Protein AF-A0AAV2TK49-F1 (afdb_monomer_lite)

Foldseek 3Di:
DDDDPDDPPPPPPPPPPPPPPDDDQFAEEEEEEALAPQCWFQDPPPRAIDHLVCVLCVVVCVVGNYHYDYHHDHCQQVCPVCLVQDFSNLSSQLVLAVVQVVCVVPDPHFYWYKHWPDPSSQVVNVVRDPARWDWADFLDWWDKFKKAWDAPVPDLDPVDDLVCCLACVLVPLDDPVVVVVLVVVLLVLLVVLLVQQVCVVVPPDDDPPPPPDPDPPQGCDSVNSSVCLVCLLVVHHDPDDRDGPVNVVSSVVSNVVSVVVVVSSVVSSVCSQPVDPCVSQPAAEDEQQAEAEEESNDPQQVLCVVVDPRYHYHHDHFDADSGNQGPLVSDDNVHMYMDILLNLQRSQVVQVVVPVPNGGIHMGTHAYADEPDPDQSDGDMMTMIMITPDPVVSVVSNVSSVVCVVVVVSVVSCCVRRPPPDDRDRNYDYPPPPVPPPPRDPSNVNNVVVVVVVVVVVVVVVVVVVVVVVVVVVVVVVVVVVVPPDDDDDD

Radius of gyration: 36.44 Å; chains: 1; bounding box: 81×76×121 Å

Organism: Calicophoron daubneyi (NCBI:txid300641)

InterPro domains:
  IPR001320 Ionotropic glutamate receptor, C-terminal [PF00060] (176-266)

Secondary structure (DSSP, 8-state):
------SSSSSS--------S-SPPPPEEEEEEES-TTT-EE-TTT--EESHHHHHHHHHHHTTT-EEEEEEETTTT--GGGTTTS-HHHHHHHHHHHHHHHHTTT--SEEEEEEE--HHHHHHHHHH-SS--EEPPP-EEE-EEEEEEE-TTTS----S-HHHHHHHGGGTTS-HHHHHHHHHHHHHHHHHHHHHHHHGGG-TTS-TTS-SSS-TT----HHHHHHHHHHHHTTPPPS----SHHHHHHHHHHHHHHHHHHHHHHHHHHHHHHS-HHHHSPPEEEPTT-EEEEETTSTHHHHHHHH-SSPEEEEE---B-TTS-B-GGGS-TTS-EEEEHHHHHHHHHHHHHGGGSTTPPEEEEEEEEE-S-SS---PPPEEEEEEES-HHHHHHHHHHHHHHHHTSHHHHHHHHHS-TT-----SEEES----------THHHHHHHHHHHHHHHHHHHHHHHHHHHHHHHHHHHHHHHHTT-------

Sequence (491 aa):
MQLGFLCFGCLLLLSARAPDASGSPGPQWTIHTPRVAPYAIKDPVSGQTYGIIQDLFHDWLETRNGKLSVSTVPDWFEHPELRDEGSDFDNGAVKCYEKISEDQLDSPTSQACLFQGTSAAFTLLDKTTNHSPIITVPWITLKPVILSACSPGSCPRQIFSPSIRKGMYFLLPFHSSTWSFILLYALVTGSLIFLFERTHRFRCGTSYEYRTGERAGDHFSLGDSYIWTFMGLLLHSYRKLPRSWASLTLSLFWNAFCLVCVTAYAIGTYAVLFHNEDELNQPLILSPNSTIACDSGTPWCTAMENQSNTLTLIKTTPIRDEHGYIVVHSLNSSIPFLTDHVTASQIETHSEQADINLTSIQWKMAAIRCPGTTNPIQLPTASVHLSTGSGRMAFWMNMHLQHLTETGKMSGIINRWIPSDLQPYSICQSTNSEDRVIPLSYDYICGPLLFMLIGGFVALIAHFAELFYNFCGKKKSFLITDDLGVTTEES

pLDDT: mean 76.21, std 17.28, range [28.09, 95.94]

Structure (mmCIF, N/CA/C/O backbone):
data_AF-A0AAV2TK49-F1
#
_entry.id   AF-A0AAV2TK49-F1
#
loop_
_atom_site.group_PDB
_atom_site.id
_atom_site.type_symbol
_atom_site.label_atom_id
_atom_site.label_alt_id
_atom_site.label_comp_id
_atom_site.label_asym_id
_atom_site.label_entity_id
_atom_site.label_seq_id
_atom_site.pdbx_PDB_ins_code
_atom_site.Cartn_x
_atom_site.Cartn_y
_atom_site.Cartn_z
_atom_site.occupancy
_atom_site.B_iso_or_equiv
_atom_site.auth_seq_id
_atom_site.auth_comp_id
_atom_site.auth_asym_id
_atom_site.auth_atom_id
_atom_site.pdbx_PDB_model_num
ATOM 1 N N . MET A 1 1 ? -9.304 -54.185 27.670 1.00 39.75 1 MET A N 1
ATOM 2 C CA . MET A 1 1 ? -8.468 -53.088 27.137 1.00 39.75 1 MET A CA 1
ATOM 3 C C . MET A 1 1 ? -8.866 -52.882 25.677 1.00 39.75 1 MET A C 1
ATOM 5 O O . MET A 1 1 ? -8.346 -53.596 24.842 1.00 39.75 1 MET A O 1
ATOM 9 N N . GLN A 1 2 ? -9.875 -52.125 25.236 1.00 30.39 2 GLN A N 1
ATOM 10 C CA . GLN A 1 2 ? -10.649 -50.973 25.730 1.00 30.39 2 GLN A CA 1
ATOM 11 C C . GLN A 1 2 ? -9.845 -49.721 26.113 1.00 30.39 2 GLN A C 1
ATOM 13 O O . GLN A 1 2 ? -8.927 -49.826 26.920 1.00 30.39 2 GLN A O 1
ATOM 18 N N . LEU A 1 3 ? -10.322 -48.588 25.562 1.00 29.41 3 LEU A N 1
ATOM 19 C CA . LEU A 1 3 ? -9.831 -47.195 25.505 1.00 29.41 3 LEU A CA 1
ATOM 20 C C . LEU A 1 3 ? -8.819 -46.901 24.378 1.00 29.41 3 LEU A C 1
ATOM 22 O O . LEU A 1 3 ? -7.735 -47.456 24.365 1.00 29.41 3 LEU A O 1
ATOM 26 N N . GLY A 1 4 ? -9.088 -46.036 23.395 1.00 29.05 4 GLY A N 1
ATOM 27 C CA . GLY A 1 4 ? -10.239 -45.161 23.169 1.00 29.05 4 GLY A CA 1
ATOM 28 C C . GLY A 1 4 ? -10.082 -44.410 21.841 1.00 29.05 4 GLY A C 1
ATOM 29 O O . GLY A 1 4 ? -9.429 -43.378 21.778 1.00 29.05 4 GLY A O 1
ATOM 30 N N . PHE A 1 5 ? -10.698 -44.943 20.785 1.00 32.78 5 PHE A N 1
ATOM 31 C CA . PHE A 1 5 ? -10.950 -44.275 19.503 1.00 32.78 5 PHE A CA 1
ATOM 32 C C . PHE A 1 5 ? -12.400 -43.768 19.515 1.00 32.78 5 PHE A C 1
ATOM 34 O O . PHE A 1 5 ? -13.275 -44.336 18.875 1.00 32.78 5 PHE A O 1
ATOM 41 N N . LEU A 1 6 ? -12.696 -42.751 20.324 1.00 32.38 6 LEU A N 1
ATOM 42 C CA . LEU A 1 6 ? -14.026 -42.134 20.394 1.00 32.38 6 LEU A CA 1
ATOM 43 C C . LEU A 1 6 ? -13.870 -40.655 20.763 1.00 32.38 6 LEU A C 1
ATOM 45 O O . LEU A 1 6 ? -13.881 -40.332 21.942 1.00 32.38 6 LEU A O 1
ATOM 49 N N . CYS A 1 7 ? -13.682 -39.782 19.764 1.00 32.28 7 CYS A N 1
ATOM 50 C CA . CYS A 1 7 ? -14.189 -38.392 19.783 1.00 32.28 7 CYS A CA 1
ATOM 51 C C . CYS A 1 7 ? -13.946 -37.602 18.475 1.00 32.28 7 CYS A C 1
ATOM 53 O O . CYS A 1 7 ? -13.733 -36.399 18.510 1.00 32.28 7 CYS A O 1
ATOM 55 N N . PHE A 1 8 ? -13.995 -38.244 17.302 1.00 33.16 8 PHE A N 1
ATOM 56 C CA . PHE A 1 8 ? -14.009 -37.521 16.011 1.00 33.16 8 PHE A CA 1
ATOM 57 C C . PHE A 1 8 ? -15.308 -37.721 15.210 1.00 33.16 8 PHE A C 1
ATOM 59 O O . PHE A 1 8 ? -15.501 -37.100 14.172 1.00 33.16 8 PHE A O 1
ATOM 66 N N . GLY A 1 9 ? -16.237 -38.547 15.709 1.00 29.42 9 GLY A N 1
ATOM 67 C CA . GLY A 1 9 ? -17.468 -38.918 14.998 1.00 29.42 9 GLY A CA 1
ATOM 68 C C . GLY A 1 9 ? -18.723 -38.101 15.330 1.00 29.42 9 GLY A C 1
ATOM 69 O O . GLY A 1 9 ? -19.740 -38.303 14.678 1.00 29.42 9 GLY A O 1
ATOM 70 N N . CYS A 1 10 ? -18.686 -37.186 16.308 1.00 28.09 10 CYS A N 1
ATOM 71 C CA . CYS A 1 10 ? -19.881 -36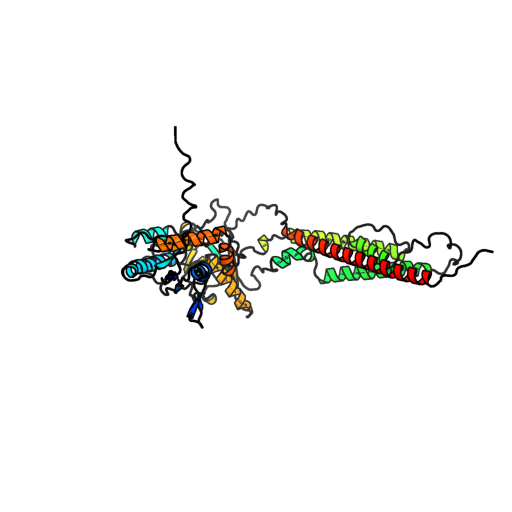.436 16.738 1.00 28.09 10 CYS A CA 1
ATOM 72 C C . CYS A 1 10 ? -20.003 -35.010 16.173 1.00 28.09 10 CYS A C 1
ATOM 74 O O . CYS A 1 10 ? -21.021 -34.369 16.411 1.00 28.09 10 CYS A O 1
ATOM 76 N N . LEU A 1 11 ? -19.023 -34.503 15.413 1.00 35.22 11 LEU A N 1
ATOM 77 C CA . LEU A 1 11 ? -19.047 -33.113 14.922 1.00 35.22 11 LEU A CA 1
ATOM 78 C C . LEU A 1 11 ? -19.525 -32.932 13.469 1.00 35.22 11 LEU A C 1
ATOM 80 O O . LEU A 1 11 ? -19.642 -31.800 13.016 1.00 35.22 11 LEU A O 1
ATOM 84 N N . LEU A 1 12 ? -19.853 -34.010 12.748 1.00 35.97 12 LEU A N 1
ATOM 85 C CA . LEU A 1 12 ? -20.235 -33.951 11.323 1.00 35.97 12 LEU A CA 1
ATOM 86 C C . LEU A 1 12 ? -21.658 -34.446 11.008 1.00 35.97 12 LEU A C 1
ATOM 88 O O . LEU A 1 12 ? -22.028 -34.552 9.843 1.00 35.97 12 LEU A O 1
ATOM 92 N N . LEU A 1 13 ? -22.486 -34.703 12.026 1.00 30.45 13 LEU A N 1
ATOM 93 C CA . LEU A 1 13 ? -23.875 -35.161 11.855 1.00 30.45 13 LEU A CA 1
ATOM 94 C C . LEU A 1 13 ? -24.908 -34.326 12.628 1.00 30.45 13 LEU A C 1
ATOM 96 O O . LEU A 1 13 ? -26.013 -34.787 12.893 1.00 30.45 13 LEU A O 1
ATOM 100 N N . LEU A 1 14 ? -24.614 -33.050 12.886 1.00 35.59 14 LEU A N 1
ATOM 101 C CA . LEU A 1 14 ? -25.666 -32.031 12.907 1.00 35.59 14 LEU A CA 1
ATOM 102 C C . LEU A 1 14 ? -25.811 -31.501 11.482 1.00 35.59 14 LEU A C 1
ATOM 104 O O . LEU A 1 14 ? -25.464 -30.368 11.162 1.00 35.59 14 LEU A O 1
ATOM 108 N N . SER A 1 15 ? -26.325 -32.381 10.617 1.00 33.50 15 SER A N 1
ATOM 109 C CA . SER A 1 15 ? -27.041 -31.975 9.417 1.00 33.50 15 SER A CA 1
ATOM 110 C C . SER A 1 15 ? -28.066 -30.949 9.870 1.00 33.50 15 SER A C 1
ATOM 112 O O . SER A 1 15 ? -29.050 -31.296 10.527 1.00 33.50 15 SER A O 1
ATOM 114 N N . ALA A 1 16 ? -27.785 -29.685 9.563 1.00 36.75 16 ALA A N 1
ATOM 115 C CA . ALA A 1 16 ? -28.720 -28.593 9.668 1.00 36.75 16 ALA A CA 1
ATOM 116 C C . ALA A 1 16 ? -29.959 -28.991 8.868 1.00 36.75 16 ALA A C 1
ATOM 118 O O . ALA A 1 16 ? -30.025 -28.840 7.651 1.00 36.75 16 ALA A O 1
ATOM 119 N N . ARG A 1 17 ? -30.941 -29.555 9.568 1.00 32.88 17 ARG A N 1
ATOM 120 C CA . ARG A 1 17 ? -32.319 -29.541 9.125 1.00 32.88 17 ARG A CA 1
ATOM 121 C C . ARG A 1 17 ? -32.628 -28.057 8.983 1.00 32.88 17 ARG A C 1
ATOM 123 O O . ARG A 1 17 ? -32.713 -27.356 9.991 1.00 32.88 17 ARG A O 1
ATOM 130 N N . ALA A 1 18 ? -32.641 -27.569 7.742 1.00 35.50 18 ALA A N 1
ATOM 131 C CA . ALA A 1 18 ? -33.204 -26.268 7.436 1.00 35.50 18 ALA A CA 1
ATOM 132 C C . ALA A 1 18 ? -34.570 -26.249 8.133 1.00 35.50 18 ALA A C 1
ATOM 134 O O . ALA A 1 18 ? -35.353 -27.175 7.895 1.00 35.50 18 ALA A O 1
ATOM 135 N N . PRO A 1 19 ? -34.821 -25.327 9.080 1.00 39.72 19 PRO A N 1
ATOM 136 C CA . PRO A 1 19 ? -36.151 -25.213 9.631 1.00 39.72 19 PRO A CA 1
ATOM 137 C C . PRO A 1 19 ? -37.065 -24.955 8.443 1.00 39.72 19 PRO A C 1
ATOM 139 O O . PRO A 1 19 ? -36.787 -24.089 7.609 1.00 39.72 19 PRO A O 1
ATOM 142 N N . ASP A 1 20 ? -38.078 -25.806 8.338 1.00 34.56 20 ASP A N 1
ATOM 143 C CA . ASP A 1 20 ? -39.102 -25.740 7.320 1.00 34.56 20 ASP A CA 1
ATOM 144 C C . ASP A 1 20 ? -39.581 -24.295 7.147 1.00 34.56 20 ASP A C 1
ATOM 146 O O . ASP A 1 20 ? -39.614 -23.506 8.096 1.00 34.56 20 ASP A O 1
ATOM 150 N N . ALA A 1 21 ? -39.934 -23.959 5.909 1.00 39.81 21 ALA A N 1
ATOM 151 C CA . ALA A 1 21 ? -40.523 -22.696 5.497 1.00 39.81 21 ALA A CA 1
ATOM 152 C C . ALA A 1 21 ? -41.872 -22.446 6.205 1.00 39.81 21 ALA A C 1
ATOM 154 O O . ALA A 1 21 ? -42.940 -22.537 5.606 1.00 39.81 21 ALA A O 1
ATOM 155 N N . SER A 1 22 ? -41.825 -22.129 7.498 1.00 42.00 22 SER A N 1
ATOM 156 C CA . SER A 1 22 ? -42.966 -21.763 8.326 1.00 42.00 22 SER A CA 1
ATOM 157 C C . SER A 1 22 ? -42.671 -20.450 9.048 1.00 42.00 22 SER A C 1
ATOM 159 O O . SER A 1 22 ? -42.169 -20.449 10.166 1.00 42.00 22 SER A O 1
ATOM 161 N N . GLY A 1 23 ? -42.965 -19.332 8.380 1.00 53.47 23 GLY A N 1
ATOM 162 C CA . GLY A 1 23 ? -43.457 -18.071 8.961 1.00 53.47 23 GLY A CA 1
ATOM 163 C C . GLY A 1 23 ? -42.699 -17.352 10.090 1.00 53.47 23 GLY A C 1
ATOM 164 O O . GLY A 1 23 ? -43.166 -16.292 10.497 1.00 53.47 23 GLY A O 1
ATOM 165 N N . SER A 1 24 ? -41.580 -17.853 10.620 1.00 55.94 24 SER A N 1
ATOM 166 C CA . SER A 1 24 ? -40.837 -17.153 11.670 1.00 55.94 24 SER A CA 1
ATOM 167 C C . SER A 1 24 ? -39.943 -16.080 11.044 1.00 55.94 24 SER A C 1
ATOM 169 O O . SER A 1 24 ? -39.162 -16.424 10.150 1.00 55.94 24 SER A O 1
ATOM 171 N N . PRO A 1 25 ? -40.008 -14.812 11.492 1.00 67.06 25 PRO A N 1
ATOM 172 C CA . PRO A 1 25 ? -39.089 -13.783 11.020 1.00 67.06 25 PRO A CA 1
ATOM 173 C C . PRO A 1 25 ? -37.641 -14.239 11.245 1.00 67.06 25 PRO A C 1
ATOM 175 O O . PRO A 1 25 ? -37.318 -14.810 12.291 1.00 67.06 25 PRO A O 1
ATOM 178 N N . GLY A 1 26 ? -36.786 -14.041 10.236 1.00 72.44 26 GLY A N 1
ATOM 179 C CA . GLY A 1 26 ? -35.368 -14.389 10.314 1.00 72.44 26 GLY A CA 1
ATOM 180 C C . GLY A 1 26 ? -34.644 -13.625 11.431 1.00 72.44 26 GLY A C 1
ATOM 181 O O . GLY A 1 26 ? -35.193 -12.680 12.003 1.00 72.44 26 GLY A O 1
ATOM 182 N N . PRO A 1 27 ? -33.407 -14.023 11.779 1.00 79.19 27 PRO A N 1
ATOM 183 C CA . PRO A 1 27 ? -32.659 -13.378 12.852 1.00 79.19 27 PRO A CA 1
ATOM 184 C C . PRO A 1 27 ? -32.470 -11.883 12.561 1.00 79.19 27 PRO A C 1
ATOM 186 O O . PRO A 1 27 ? -31.989 -11.507 11.491 1.00 79.19 27 PRO A O 1
ATOM 189 N N . GLN A 1 28 ? -32.844 -11.040 13.525 1.00 87.12 28 GLN A N 1
ATOM 190 C CA . GLN A 1 28 ? -32.604 -9.602 13.482 1.00 87.12 28 GLN A CA 1
ATOM 191 C C . GLN A 1 28 ? -31.438 -9.261 14.406 1.00 87.12 28 GLN A C 1
ATOM 193 O O . GLN A 1 28 ? -31.511 -9.479 15.620 1.00 87.12 28 GLN A O 1
ATOM 198 N N . TRP A 1 29 ? -30.356 -8.765 13.811 1.00 89.06 29 TRP A N 1
ATOM 199 C CA . TRP A 1 29 ? -29.116 -8.435 14.503 1.00 89.06 29 TRP A CA 1
ATOM 200 C C . TRP A 1 29 ? -28.859 -6.941 14.445 1.00 89.06 29 TRP A C 1
ATOM 202 O O . TRP A 1 29 ? -28.886 -6.350 13.364 1.00 89.06 29 TRP A O 1
ATOM 212 N N . THR A 1 30 ? -28.546 -6.357 15.597 1.00 91.25 30 THR A N 1
ATOM 213 C CA . THR A 1 30 ? -28.091 -4.970 15.679 1.00 91.25 30 THR A CA 1
ATOM 214 C C . THR A 1 30 ? -26.641 -4.941 16.133 1.00 91.25 30 THR A C 1
ATOM 216 O O . THR A 1 30 ? -26.321 -5.452 17.202 1.00 91.25 30 THR A O 1
ATOM 219 N N . ILE A 1 31 ? -25.759 -4.368 15.317 1.00 92.56 31 ILE A N 1
ATOM 220 C CA . ILE A 1 31 ? -24.352 -4.176 15.677 1.00 92.56 31 ILE A CA 1
ATOM 221 C C . ILE A 1 31 ? -24.130 -2.693 15.949 1.00 92.56 31 ILE A C 1
ATOM 223 O O . ILE A 1 31 ? -24.338 -1.855 15.071 1.00 92.56 31 ILE A O 1
ATOM 227 N N . HIS A 1 32 ? -23.725 -2.382 17.171 1.00 92.50 32 HIS A N 1
ATOM 228 C CA . HIS A 1 32 ? -23.385 -1.048 17.628 1.00 92.50 32 HIS A CA 1
ATOM 229 C C . HIS A 1 32 ? -21.896 -0.787 17.408 1.00 92.50 32 HIS A C 1
ATOM 231 O O . HIS A 1 32 ? -21.044 -1.598 17.781 1.00 92.50 32 HIS A O 1
ATOM 237 N N . THR A 1 33 ? -21.577 0.336 16.774 1.00 91.19 33 THR A N 1
ATOM 238 C CA . THR A 1 33 ? -20.208 0.664 16.367 1.00 91.19 33 THR A CA 1
ATOM 239 C C . THR A 1 33 ? -19.919 2.137 16.635 1.00 91.19 33 THR A C 1
ATOM 241 O O . THR A 1 33 ? -20.843 2.957 16.598 1.00 91.19 33 THR A O 1
ATOM 244 N N . PRO A 1 34 ? -18.649 2.524 16.828 1.00 88.62 34 PRO A N 1
ATOM 245 C CA . PRO A 1 34 ? -18.280 3.927 16.753 1.00 88.62 34 PRO A CA 1
ATOM 246 C C . PRO A 1 34 ? -18.541 4.461 15.338 1.00 88.62 34 PRO A C 1
ATOM 248 O O . PRO A 1 34 ? -18.549 3.710 14.355 1.00 88.62 34 PRO A O 1
ATOM 251 N N . ARG A 1 35 ? -18.738 5.777 15.223 1.00 85.69 35 ARG A N 1
ATOM 252 C CA . ARG A 1 35 ? -18.842 6.478 13.933 1.00 85.69 35 ARG A CA 1
ATOM 253 C C . ARG A 1 35 ? -17.444 6.685 13.337 1.00 85.69 35 ARG A C 1
ATOM 255 O O . ARG A 1 35 ? -16.905 7.788 13.368 1.00 85.69 35 ARG A O 1
ATOM 262 N N . VAL A 1 36 ? -16.832 5.598 12.869 1.00 85.81 36 VAL A N 1
ATOM 263 C CA . VAL A 1 36 ? -15.457 5.575 12.346 1.00 85.81 36 VAL A CA 1
ATOM 264 C C . VAL A 1 36 ? -15.415 4.794 11.038 1.00 85.81 36 VAL A C 1
ATOM 266 O O . VAL A 1 36 ? -15.802 3.624 10.989 1.00 85.81 36 VAL A O 1
ATOM 269 N N . ALA A 1 37 ? -14.916 5.429 9.980 1.00 84.44 37 ALA A N 1
ATOM 270 C CA . ALA A 1 37 ? -14.610 4.748 8.729 1.00 84.44 37 ALA A CA 1
ATOM 271 C C . ALA A 1 37 ? -13.377 3.830 8.901 1.00 84.44 37 ALA A C 1
ATOM 273 O O . ALA A 1 37 ? -12.482 4.159 9.675 1.00 84.44 37 ALA A O 1
ATOM 274 N N . PRO A 1 38 ? -13.304 2.667 8.225 1.00 88.19 38 PRO A N 1
ATOM 275 C CA . PRO A 1 38 ? -14.297 2.059 7.339 1.00 88.19 38 PRO A CA 1
ATOM 276 C C . PRO A 1 38 ? -15.299 1.138 8.070 1.00 88.19 38 PRO A C 1
ATOM 278 O O . PRO A 1 38 ? -16.005 0.370 7.415 1.00 88.19 38 PRO A O 1
ATOM 281 N N . TYR A 1 39 ? -15.365 1.164 9.409 1.00 88.88 39 TYR A N 1
ATOM 282 C CA . TYR A 1 39 ? -16.229 0.263 10.184 1.00 88.88 39 TYR A CA 1
ATOM 283 C C . TYR A 1 39 ? -17.713 0.473 9.886 1.00 88.88 39 TYR A C 1
ATOM 285 O O . TYR A 1 39 ? -18.427 -0.483 9.573 1.00 88.88 39 TYR A O 1
ATOM 293 N N . ALA A 1 40 ? -18.145 1.731 9.964 1.00 88.81 40 ALA A N 1
ATOM 294 C CA . ALA A 1 40 ? -19.501 2.166 9.675 1.00 88.81 40 ALA A CA 1
ATOM 295 C C . ALA A 1 40 ? -19.486 3.623 9.198 1.00 88.81 40 ALA A C 1
ATOM 297 O O . ALA A 1 40 ? -19.062 4.523 9.923 1.00 88.81 40 ALA A O 1
ATOM 298 N N . ILE A 1 41 ? -19.973 3.841 7.983 1.00 88.12 41 ILE A N 1
ATOM 299 C CA . ILE A 1 41 ? -20.090 5.132 7.314 1.00 88.12 41 ILE A CA 1
ATOM 300 C C . ILE A 1 41 ? -21.571 5.370 7.052 1.00 88.12 41 ILE A C 1
ATOM 302 O O . ILE A 1 41 ? -22.276 4.483 6.572 1.00 88.12 41 ILE A O 1
ATOM 306 N N . LYS A 1 42 ? -22.060 6.561 7.384 1.00 83.81 42 LYS A N 1
ATOM 307 C CA . LYS A 1 42 ? -23.455 6.933 7.148 1.00 83.81 42 LYS A CA 1
ATOM 308 C C . LYS A 1 42 ? -23.563 7.657 5.811 1.00 83.81 42 LYS A C 1
ATOM 310 O O . LYS A 1 42 ? -22.949 8.706 5.647 1.00 83.81 42 LYS A O 1
ATOM 315 N N . ASP A 1 43 ? -24.344 7.118 4.880 1.00 81.81 43 ASP A N 1
ATOM 316 C CA . ASP A 1 43 ? -24.633 7.785 3.611 1.00 81.81 43 ASP A CA 1
ATOM 317 C C . ASP A 1 43 ? -25.486 9.044 3.868 1.00 81.81 43 ASP A C 1
ATOM 319 O O . ASP A 1 43 ? -26.573 8.931 4.451 1.00 81.81 43 ASP A O 1
ATOM 323 N N . PRO A 1 44 ? -25.035 10.240 3.444 1.00 76.19 44 PRO A N 1
ATOM 324 C CA . PRO A 1 44 ? -25.782 11.478 3.638 1.00 76.19 44 PRO A CA 1
ATOM 325 C C . PRO A 1 44 ? -27.105 11.517 2.862 1.00 76.19 44 PRO A C 1
ATOM 327 O O . PRO A 1 44 ? -28.019 12.234 3.264 1.00 76.19 44 PRO A O 1
ATOM 330 N N . VAL A 1 45 ? -27.228 10.764 1.763 1.00 83.06 45 VAL A N 1
ATOM 331 C CA . VAL A 1 45 ? -28.407 10.809 0.887 1.00 83.06 45 VAL A CA 1
ATOM 332 C C . VAL A 1 45 ? -29.455 9.791 1.317 1.00 83.06 45 VAL A C 1
ATOM 334 O O . VAL A 1 45 ? -30.620 10.141 1.498 1.00 83.06 45 VAL A O 1
ATOM 337 N N . SER A 1 46 ? -29.062 8.525 1.481 1.00 83.12 46 SER A N 1
ATOM 338 C CA . SER A 1 46 ? -30.004 7.460 1.852 1.00 83.12 46 SER A CA 1
ATOM 339 C C . SER A 1 46 ? -30.222 7.335 3.362 1.00 83.12 46 SER A C 1
ATOM 341 O O . SER A 1 46 ? -31.178 6.689 3.795 1.00 83.12 46 SER A O 1
ATOM 343 N N . GLY A 1 47 ? -29.330 7.912 4.175 1.00 81.25 47 GLY A N 1
ATOM 344 C CA . GLY A 1 47 ? -29.292 7.705 5.621 1.00 81.25 47 GLY A CA 1
ATOM 345 C C . GLY A 1 47 ? -28.908 6.279 6.029 1.00 81.25 47 GLY A C 1
ATOM 346 O O . GLY A 1 47 ? -28.904 5.987 7.228 1.00 81.25 47 GLY A O 1
ATOM 347 N N . GLN A 1 48 ? -28.605 5.394 5.070 1.00 85.19 48 GLN A N 1
ATOM 348 C CA . GLN A 1 48 ? -28.183 4.026 5.340 1.00 85.19 48 GLN A CA 1
ATOM 349 C C . GLN A 1 48 ? -26.725 3.998 5.787 1.00 85.19 48 GLN A C 1
ATOM 351 O O . GLN A 1 48 ? -25.877 4.731 5.280 1.00 85.19 48 GLN A O 1
ATOM 356 N N . THR A 1 49 ? -26.434 3.124 6.741 1.00 86.50 49 THR A N 1
ATOM 357 C CA . THR A 1 49 ? -25.060 2.805 7.112 1.00 86.50 49 THR A CA 1
ATOM 358 C C . THR A 1 49 ? -24.500 1.809 6.096 1.00 86.50 49 THR A C 1
ATOM 360 O O . THR A 1 49 ? -25.211 0.899 5.675 1.00 86.50 49 THR A O 1
ATOM 363 N N . TYR A 1 50 ? -23.244 1.976 5.703 1.00 89.50 50 TYR A N 1
ATOM 364 C CA . TYR A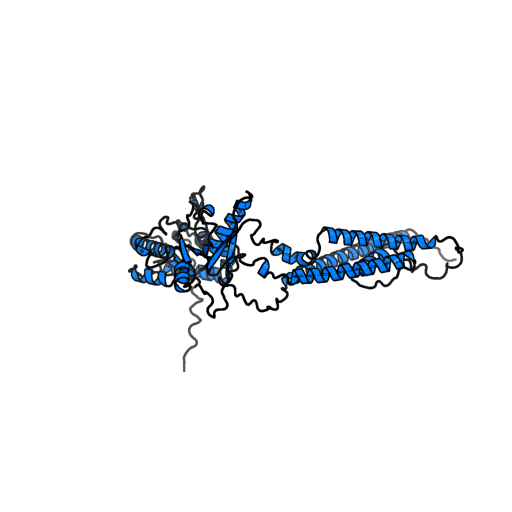 1 50 ? -22.464 1.013 4.930 1.00 89.50 50 TYR A CA 1
ATOM 365 C C . TYR A 1 50 ? -21.049 0.917 5.513 1.00 89.50 50 TYR A C 1
ATOM 367 O O . TYR A 1 50 ? -20.647 1.754 6.316 1.00 89.50 50 TYR A O 1
ATOM 375 N N . GLY A 1 51 ? -20.277 -0.104 5.153 1.00 90.56 51 GLY A N 1
ATOM 376 C CA . GLY A 1 51 ? -18.911 -0.276 5.655 1.00 90.56 51 GLY A CA 1
ATOM 377 C C . GLY A 1 51 ? -18.523 -1.739 5.786 1.00 90.56 51 GLY A C 1
ATOM 378 O O . GLY A 1 51 ? -19.288 -2.636 5.425 1.00 90.56 51 GLY A O 1
ATOM 379 N N . ILE A 1 52 ? -17.345 -1.984 6.356 1.00 92.38 52 ILE A N 1
ATOM 380 C CA . ILE A 1 52 ? -16.784 -3.335 6.461 1.00 92.38 52 ILE A CA 1
ATOM 381 C C . ILE A 1 52 ? -17.694 -4.276 7.261 1.00 92.38 52 ILE A C 1
ATOM 383 O O . ILE A 1 52 ? -17.832 -5.439 6.904 1.00 92.38 52 ILE A O 1
ATOM 387 N N . ILE A 1 53 ? -18.378 -3.781 8.300 1.00 92.31 53 ILE A N 1
ATOM 388 C CA . ILE A 1 53 ? -19.269 -4.596 9.142 1.00 92.31 53 ILE A CA 1
ATOM 389 C C . ILE A 1 53 ? -20.507 -5.040 8.365 1.00 92.31 53 ILE A C 1
ATOM 391 O O . ILE A 1 53 ? -20.980 -6.161 8.547 1.00 92.31 53 ILE A O 1
ATOM 395 N N . GLN A 1 54 ? -21.008 -4.193 7.467 1.00 91.75 54 GLN A N 1
ATOM 396 C CA . GLN A 1 54 ? -22.122 -4.554 6.601 1.00 91.75 54 GLN A CA 1
ATOM 397 C C . GLN A 1 54 ? -21.703 -5.641 5.609 1.00 91.75 54 GLN A C 1
ATOM 399 O O . GLN A 1 54 ? -22.364 -6.675 5.530 1.00 91.75 54 GLN A O 1
ATOM 404 N N . ASP A 1 55 ? -20.566 -5.447 4.936 1.00 91.38 55 ASP A N 1
ATOM 405 C CA . ASP A 1 55 ? -20.009 -6.407 3.977 1.00 91.38 55 ASP A CA 1
ATOM 406 C C . ASP A 1 55 ? -19.656 -7.753 4.633 1.00 91.38 55 ASP A C 1
ATOM 408 O O . ASP A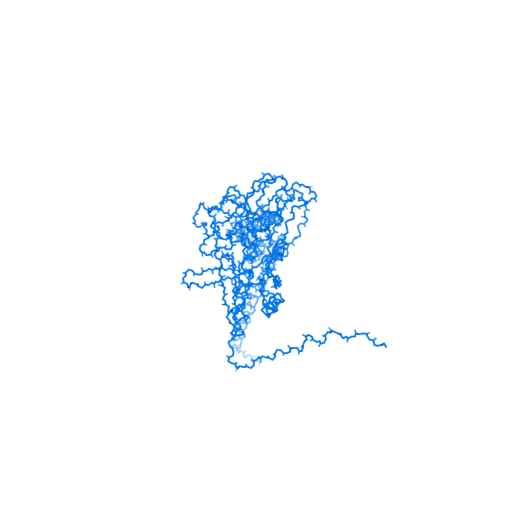 1 55 ? -19.834 -8.804 4.020 1.00 91.38 55 ASP A O 1
ATOM 412 N N . LEU A 1 56 ? -19.206 -7.744 5.894 1.00 91.88 56 LEU A N 1
ATOM 413 C CA . LEU A 1 56 ? -18.865 -8.956 6.646 1.00 91.88 56 LEU A CA 1
ATOM 414 C C . LEU A 1 56 ? -20.055 -9.908 6.810 1.00 91.88 56 LEU A C 1
ATOM 416 O O . LEU A 1 56 ? -19.874 -11.123 6.750 1.00 91.88 56 LEU A O 1
ATOM 420 N N . PHE A 1 57 ? -21.267 -9.386 7.015 1.00 91.06 57 PHE A N 1
ATOM 421 C CA . PHE A 1 57 ? -22.452 -10.201 7.315 1.00 91.06 57 PHE A CA 1
ATOM 422 C C . PHE A 1 57 ? -23.513 -10.206 6.207 1.00 91.06 57 PHE A C 1
ATOM 424 O O . PHE A 1 57 ? -24.510 -10.917 6.346 1.00 91.06 57 PHE A O 1
ATOM 431 N N . HIS A 1 58 ? -23.301 -9.465 5.115 1.00 86.50 58 HIS A N 1
ATOM 432 C CA . HIS A 1 58 ? -24.246 -9.342 4.003 1.00 86.50 58 HIS A CA 1
ATOM 433 C C . HIS A 1 58 ? -24.658 -10.713 3.432 1.00 86.50 58 HIS A C 1
ATOM 435 O O . HIS A 1 58 ? -25.823 -11.094 3.554 1.00 86.50 58 HIS A O 1
ATOM 441 N N . ASP A 1 59 ? -23.690 -11.506 2.950 1.00 82.06 59 ASP A N 1
ATOM 442 C CA . ASP A 1 59 ? -23.919 -12.848 2.379 1.00 82.06 59 ASP A CA 1
ATOM 443 C C . ASP A 1 59 ? -24.680 -13.786 3.348 1.00 82.06 59 ASP A C 1
ATOM 445 O O . ASP A 1 59 ? -25.510 -14.611 2.952 1.00 82.06 59 ASP A O 1
ATOM 449 N N . TRP A 1 60 ? -24.392 -13.693 4.649 1.00 83.19 60 TRP A N 1
ATOM 450 C CA . TRP A 1 60 ? -24.949 -14.609 5.649 1.00 83.19 60 TRP A CA 1
ATOM 451 C C . TRP A 1 60 ? -26.405 -14.300 5.991 1.00 83.19 60 TRP A C 1
ATOM 453 O O . TRP A 1 60 ? -27.207 -15.209 6.206 1.00 83.19 60 TRP A O 1
ATOM 463 N N . LEU A 1 61 ? -26.758 -13.018 6.060 1.00 79.75 61 LEU A N 1
ATOM 464 C CA . LEU A 1 61 ? -28.115 -12.613 6.411 1.00 79.75 61 LEU A CA 1
ATOM 465 C C . LEU A 1 61 ? -29.069 -12.755 5.229 1.00 79.75 61 LEU A C 1
ATOM 467 O O . LEU A 1 61 ? -30.201 -13.193 5.442 1.00 79.75 61 LEU A O 1
ATOM 471 N N . GLU A 1 62 ? -28.604 -12.513 4.000 1.00 78.31 62 GLU A N 1
ATOM 472 C CA . GLU A 1 62 ? -29.397 -12.779 2.794 1.00 78.31 62 GLU A CA 1
ATOM 473 C C . GLU A 1 62 ? -29.772 -14.259 2.675 1.00 78.31 62 GLU A C 1
ATOM 475 O O . GLU A 1 62 ? -30.939 -14.594 2.477 1.00 78.31 62 GLU A O 1
ATOM 480 N N . THR A 1 63 ? -28.818 -15.167 2.902 1.00 80.31 63 THR A N 1
ATOM 481 C CA . THR A 1 63 ? -29.072 -16.618 2.825 1.00 80.31 63 THR A CA 1
ATOM 482 C C . THR A 1 63 ? -30.043 -17.141 3.889 1.00 80.31 63 THR A C 1
ATOM 484 O O . THR A 1 63 ? -30.553 -18.254 3.757 1.00 80.31 63 THR A O 1
ATOM 487 N N . ARG A 1 64 ? -30.329 -16.362 4.942 1.00 81.31 64 ARG A N 1
ATOM 488 C CA . ARG A 1 64 ? -31.200 -16.757 6.064 1.00 81.31 64 ARG A CA 1
ATOM 489 C C . ARG A 1 64 ? -32.450 -15.899 6.230 1.00 81.31 64 ARG A C 1
ATOM 491 O O . ARG A 1 64 ? -33.124 -16.036 7.252 1.00 81.31 64 ARG A O 1
ATOM 498 N N . ASN A 1 65 ? -32.761 -15.026 5.270 1.00 82.38 65 ASN A N 1
ATOM 499 C CA . ASN A 1 65 ? -33.830 -14.026 5.390 1.00 82.38 65 ASN A CA 1
ATOM 500 C C . ASN A 1 65 ? -33.730 -13.202 6.695 1.00 82.38 65 ASN A C 1
ATOM 502 O O . ASN A 1 65 ? -34.745 -12.829 7.289 1.00 82.38 65 ASN A O 1
ATOM 506 N N . GLY A 1 66 ? -32.507 -12.984 7.188 1.00 82.94 66 GLY A N 1
ATOM 507 C CA . GLY A 1 66 ? -32.224 -12.183 8.374 1.00 82.94 66 GLY A CA 1
ATOM 508 C C . GLY A 1 66 ? -32.071 -10.703 8.029 1.00 82.94 66 GLY A C 1
ATOM 509 O O . GLY A 1 66 ? -31.911 -10.336 6.867 1.00 82.94 66 GLY A O 1
ATOM 510 N N . LYS A 1 67 ? -32.095 -9.838 9.046 1.00 87.00 67 LYS A N 1
ATOM 511 C CA . LYS A 1 67 ? -31.892 -8.393 8.875 1.00 87.00 67 LYS A CA 1
ATOM 512 C C . LYS A 1 67 ? -30.742 -7.908 9.750 1.00 87.00 67 LYS A C 1
ATOM 514 O O . LYS A 1 67 ? -30.774 -8.106 10.964 1.00 87.00 67 LYS A O 1
ATOM 519 N N . LEU A 1 68 ? -29.762 -7.246 9.131 1.00 88.81 68 LEU A N 1
ATOM 520 C CA . LEU A 1 68 ? -28.719 -6.497 9.836 1.00 88.81 68 LEU A CA 1
ATOM 521 C C . LEU A 1 68 ? -29.158 -5.050 10.009 1.00 88.81 68 LEU A C 1
ATOM 523 O O . LEU A 1 68 ? -29.596 -4.419 9.047 1.00 88.81 68 LEU A O 1
ATOM 527 N N . SER A 1 69 ? -28.958 -4.502 11.196 1.00 89.69 69 SER A N 1
ATOM 528 C CA . SER A 1 69 ? -28.912 -3.060 11.416 1.00 89.69 69 SER A CA 1
ATOM 529 C C . SER A 1 69 ? -27.580 -2.684 12.051 1.00 89.69 69 SER A C 1
ATOM 531 O O . SER A 1 69 ? -27.258 -3.149 13.139 1.00 89.69 69 SER A O 1
ATOM 533 N N . VAL A 1 70 ? -26.803 -1.831 11.384 1.00 90.00 70 VAL A N 1
ATOM 534 C CA . VAL A 1 70 ? -25.584 -1.249 11.959 1.00 90.00 70 VAL A CA 1
ATOM 535 C C . VAL A 1 70 ? -25.933 0.125 12.524 1.00 90.00 70 VAL A C 1
ATOM 537 O O . VAL A 1 70 ? -26.340 1.021 11.781 1.00 90.00 70 VAL A O 1
ATOM 540 N N . SER A 1 71 ? -25.807 0.275 13.842 1.00 90.00 71 SER A N 1
ATOM 541 C CA . SER A 1 71 ? -26.126 1.503 14.570 1.00 90.00 71 SER A CA 1
ATOM 542 C C . SER A 1 71 ? -24.846 2.192 15.026 1.00 90.00 71 SER A C 1
ATOM 544 O O . SER A 1 71 ? -24.116 1.665 15.861 1.00 90.00 71 SER A O 1
ATOM 546 N N . THR A 1 72 ? -24.599 3.404 14.537 1.00 87.25 72 THR A N 1
ATOM 547 C CA . THR A 1 72 ? -23.474 4.224 15.002 1.00 87.25 72 THR A CA 1
ATOM 548 C C . THR A 1 72 ? -23.809 4.894 16.332 1.00 87.25 72 THR A C 1
ATOM 550 O O . THR A 1 72 ? -24.861 5.525 16.448 1.00 87.25 72 THR A O 1
ATOM 553 N N . VAL A 1 73 ? -22.907 4.809 17.303 1.00 86.62 73 VAL A N 1
ATOM 554 C CA . VAL A 1 73 ? -23.009 5.479 18.605 1.00 86.62 73 VAL A CA 1
ATOM 555 C C . VAL A 1 73 ? -22.158 6.761 18.552 1.00 86.62 73 VAL A C 1
ATOM 557 O O . VAL A 1 73 ? -20.948 6.666 18.327 1.00 86.62 73 VAL A O 1
ATOM 560 N N . PRO A 1 74 ? -22.764 7.959 18.652 1.00 77.25 74 PRO A N 1
ATOM 561 C CA . PRO A 1 74 ? -22.065 9.226 18.423 1.00 77.25 74 PRO A CA 1
ATOM 562 C C . PRO A 1 74 ? -21.116 9.620 19.565 1.00 77.25 74 PRO A C 1
ATOM 564 O O . PRO A 1 74 ? -20.089 10.233 19.305 1.00 77.25 74 PRO A O 1
ATOM 567 N N . ASP A 1 75 ? -21.433 9.232 20.796 1.00 81.62 75 ASP A N 1
ATOM 568 C CA . ASP A 1 75 ? -20.731 9.567 22.038 1.00 81.62 75 ASP A CA 1
ATOM 569 C C . ASP A 1 75 ? -19.651 8.544 22.429 1.00 81.62 75 ASP A C 1
ATOM 571 O O . ASP A 1 75 ? -19.107 8.612 23.524 1.00 81.62 75 ASP A O 1
ATOM 575 N N . TRP A 1 76 ? -19.283 7.626 21.525 1.00 85.31 76 TRP A N 1
ATOM 576 C CA . TRP A 1 76 ? -18.350 6.521 21.808 1.00 85.31 76 TRP A CA 1
ATOM 577 C C . TRP A 1 76 ? -17.003 6.968 22.398 1.00 85.31 76 TRP A C 1
ATOM 579 O O . TRP A 1 76 ? -16.406 6.251 23.193 1.00 85.31 76 TRP A O 1
ATOM 589 N N . PHE A 1 77 ? -16.510 8.144 22.002 1.00 82.44 77 PHE A N 1
ATOM 590 C CA . PHE A 1 77 ? -15.233 8.698 22.471 1.00 82.44 77 PHE A CA 1
ATOM 591 C C . PHE A 1 77 ? -15.404 9.766 23.567 1.00 82.44 77 PHE A C 1
ATOM 593 O O . PHE A 1 77 ? -14.423 10.364 24.009 1.00 82.44 77 PHE A O 1
ATOM 600 N N . GLU A 1 78 ? -16.634 10.033 24.013 1.00 81.12 78 GLU A N 1
ATOM 601 C CA . GLU A 1 78 ? -16.980 11.111 24.947 1.00 81.12 78 GLU A CA 1
ATOM 602 C C . GLU A 1 78 ? -17.258 10.562 26.357 1.00 81.12 78 GLU A C 1
ATOM 604 O O . GLU A 1 78 ? -18.277 10.848 26.983 1.00 81.12 78 GLU A O 1
ATOM 609 N N . HIS A 1 79 ? -16.319 9.770 26.885 1.00 76.62 79 HIS A N 1
ATOM 610 C CA . HIS A 1 79 ? -16.433 9.142 28.208 1.00 76.62 79 HIS A CA 1
ATOM 611 C C . HIS A 1 79 ? -15.289 9.569 29.144 1.00 76.62 79 HIS A C 1
ATOM 613 O O . HIS A 1 79 ? -14.378 8.786 29.421 1.00 76.62 79 HIS A O 1
ATOM 619 N N . PRO A 1 80 ? -15.311 10.819 29.650 1.00 67.81 80 PRO A N 1
ATOM 620 C CA . PRO A 1 80 ? -14.228 11.363 30.471 1.00 67.81 80 PRO A CA 1
ATOM 621 C C . PRO A 1 80 ? -14.043 10.622 31.802 1.00 67.81 80 PRO A C 1
ATOM 623 O O . PRO A 1 80 ? -12.949 10.646 32.353 1.00 67.81 80 PRO A O 1
ATOM 626 N N . GLU A 1 81 ? -15.082 9.948 32.297 1.00 73.31 81 GLU A N 1
ATOM 627 C CA . GLU A 1 81 ? -15.079 9.216 33.571 1.00 73.31 81 GLU A CA 1
ATOM 628 C C . GLU A 1 81 ? -14.188 7.961 33.558 1.00 73.31 81 GLU A C 1
ATOM 630 O O . GLU A 1 81 ? -13.748 7.522 34.614 1.00 73.31 81 GLU A O 1
ATOM 635 N N . LEU A 1 82 ? -13.898 7.399 32.376 1.00 68.62 82 LEU A N 1
ATOM 636 C CA . LEU A 1 82 ? -13.131 6.154 32.208 1.00 68.62 82 LEU A CA 1
ATOM 637 C C . LEU A 1 82 ? -11.733 6.378 31.597 1.00 68.62 82 LEU A C 1
ATOM 639 O O . LEU A 1 82 ? -11.022 5.423 31.280 1.00 68.62 82 LEU A O 1
ATOM 643 N N . ARG A 1 83 ? -11.313 7.637 31.413 1.00 66.31 83 ARG A N 1
ATOM 644 C CA . ARG A 1 83 ? -10.077 7.990 30.685 1.00 66.31 83 ARG A CA 1
ATOM 645 C C . ARG A 1 83 ? -8.786 7.429 31.281 1.00 66.31 83 ARG A C 1
ATOM 647 O O . ARG A 1 83 ? -7.820 7.257 30.544 1.00 66.31 83 ARG A O 1
ATOM 654 N N . ASP A 1 84 ? -8.765 7.143 32.578 1.00 66.69 84 ASP A N 1
ATOM 655 C CA . ASP A 1 84 ? -7.562 6.660 33.264 1.00 66.69 84 ASP A CA 1
ATOM 656 C C . ASP A 1 84 ? -7.401 5.128 33.202 1.00 66.69 84 ASP A C 1
ATOM 658 O O . ASP A 1 84 ? -6.348 4.606 33.570 1.00 66.69 84 ASP A O 1
ATOM 662 N N . GLU A 1 85 ? -8.414 4.391 32.727 1.00 69.25 85 GLU A N 1
ATOM 663 C CA . GLU A 1 85 ? -8.457 2.923 32.821 1.00 69.25 85 GLU A CA 1
ATOM 664 C C . GLU A 1 85 ? -8.329 2.182 31.473 1.00 69.25 85 GLU A C 1
ATOM 666 O O . GLU A 1 85 ? -8.126 0.965 31.459 1.00 69.25 85 GLU A O 1
ATOM 671 N N . GLY A 1 86 ? -8.393 2.888 30.339 1.00 73.75 86 GLY A N 1
ATOM 672 C CA . GLY A 1 86 ? -8.370 2.290 29.000 1.00 73.75 86 GLY A CA 1
ATOM 673 C C . GLY A 1 86 ? -8.218 3.316 27.874 1.00 73.75 86 GLY A C 1
ATOM 674 O O . GLY A 1 86 ? -8.093 4.513 28.125 1.00 73.75 86 GLY A O 1
ATOM 675 N N . SER A 1 87 ? -8.198 2.849 26.620 1.00 81.69 87 SER A N 1
ATOM 676 C CA . SER A 1 87 ? -8.267 3.753 25.462 1.00 81.69 87 SER A CA 1
ATOM 677 C C . SER A 1 87 ? -9.685 4.311 25.289 1.00 81.69 87 SER A C 1
ATOM 679 O O . SER A 1 87 ? -10.655 3.673 25.705 1.00 81.69 87 SER A O 1
ATOM 681 N N . ASP A 1 88 ? -9.837 5.469 24.631 1.00 82.94 88 ASP A N 1
ATOM 682 C CA . ASP A 1 88 ? -11.178 6.037 24.398 1.00 82.94 88 ASP A CA 1
ATOM 683 C C . ASP A 1 88 ? -12.074 5.063 23.595 1.00 82.94 88 ASP A C 1
ATOM 685 O O . ASP A 1 88 ? -13.290 5.036 23.780 1.00 82.94 88 ASP A O 1
ATOM 689 N N . PHE A 1 89 ? -11.482 4.212 22.743 1.00 85.50 89 PHE A N 1
ATOM 690 C CA . PHE A 1 89 ? -12.211 3.169 22.018 1.00 85.50 89 PHE A CA 1
ATOM 691 C C . PHE A 1 89 ? -12.725 2.063 22.947 1.00 85.50 89 PHE A C 1
ATOM 693 O O . PHE A 1 89 ? -13.883 1.657 22.822 1.00 85.50 89 PHE A O 1
ATOM 700 N N . ASP A 1 90 ? -11.883 1.586 23.869 1.00 83.75 90 ASP A N 1
ATOM 701 C CA . ASP A 1 90 ? -12.239 0.537 24.832 1.00 83.75 90 ASP A CA 1
ATOM 702 C C . ASP A 1 90 ? -13.365 1.012 25.760 1.00 83.75 90 ASP A C 1
ATOM 704 O O . ASP A 1 90 ? -14.330 0.285 25.998 1.00 83.75 90 ASP A O 1
ATOM 708 N N . ASN A 1 91 ? -13.288 2.266 26.211 1.00 85.38 91 ASN A N 1
ATOM 709 C CA . ASN A 1 91 ? -14.291 2.884 27.076 1.00 85.38 91 ASN A CA 1
ATOM 710 C C . ASN A 1 91 ? -15.669 2.947 26.403 1.00 85.38 91 ASN A C 1
ATOM 712 O O . ASN A 1 91 ? -16.673 2.573 27.014 1.00 85.38 91 ASN A O 1
ATOM 716 N N . GLY A 1 92 ? -15.721 3.351 25.129 1.00 86.12 92 GLY A N 1
ATOM 717 C CA . GLY A 1 92 ? -16.957 3.331 24.346 1.00 86.12 92 GLY A CA 1
ATOM 718 C C . GLY A 1 92 ? -17.507 1.922 24.128 1.00 86.12 92 GLY A C 1
ATOM 719 O O . GLY A 1 92 ? -18.719 1.717 24.183 1.00 86.12 92 GLY A O 1
ATOM 720 N N . ALA A 1 93 ? -16.635 0.924 23.963 1.00 86.31 93 ALA A N 1
ATOM 721 C CA . ALA A 1 93 ? -17.053 -0.468 23.812 1.00 86.31 93 ALA A CA 1
ATOM 722 C C . ALA A 1 93 ? -17.686 -1.027 25.097 1.00 86.31 93 ALA A C 1
ATOM 724 O O . ALA A 1 93 ? -18.697 -1.732 25.032 1.00 86.31 93 ALA A O 1
ATOM 725 N N . VAL A 1 94 ? -17.131 -0.685 26.264 1.00 85.31 94 VAL A N 1
ATOM 726 C CA . VAL A 1 94 ? -17.696 -1.068 27.565 1.00 85.31 94 VAL A CA 1
ATOM 727 C C . VAL A 1 94 ? -19.035 -0.378 27.809 1.00 85.31 94 VAL A C 1
ATOM 729 O O . VAL A 1 94 ? -20.008 -1.061 28.119 1.00 85.31 94 VAL A O 1
ATOM 732 N N . LYS A 1 95 ? -19.137 0.934 27.563 1.00 86.19 95 LYS A N 1
ATOM 733 C CA . LYS A 1 95 ? -20.406 1.680 27.672 1.00 86.19 95 LYS A CA 1
ATOM 734 C C . LYS A 1 95 ? -21.480 1.152 26.724 1.00 86.19 95 LYS A C 1
ATOM 736 O O . LYS A 1 95 ? -22.646 1.030 27.094 1.00 86.19 95 LYS A O 1
ATOM 741 N N . CYS A 1 96 ? -21.081 0.779 25.511 1.00 88.44 96 CYS A N 1
ATOM 742 C CA . CYS A 1 96 ? -21.960 0.117 24.560 1.00 88.44 96 CYS A CA 1
ATOM 743 C C . CYS A 1 96 ? -22.499 -1.206 25.122 1.00 88.44 96 CYS A C 1
ATOM 745 O O . CYS A 1 96 ? -23.696 -1.475 25.028 1.00 88.44 96 CYS A O 1
ATOM 747 N N . TYR A 1 97 ? -21.640 -2.022 25.736 1.00 85.31 97 TYR A N 1
ATOM 748 C CA . TYR A 1 97 ? -22.055 -3.302 26.301 1.00 85.31 97 TYR A CA 1
ATOM 749 C C . TYR A 1 97 ? -22.928 -3.151 27.555 1.00 85.31 97 TYR A C 1
ATOM 751 O O . TYR A 1 97 ? -23.903 -3.888 27.689 1.00 85.31 97 TYR A O 1
ATOM 759 N N . GLU A 1 98 ? -22.638 -2.186 28.437 1.00 83.25 98 GLU A N 1
ATOM 760 C CA . GLU A 1 98 ? -23.504 -1.841 29.578 1.00 83.25 98 GLU A CA 1
ATOM 761 C C . GLU A 1 98 ? -24.935 -1.569 29.102 1.00 83.25 98 GLU A C 1
ATOM 763 O O . GLU A 1 98 ? -25.882 -2.178 29.597 1.00 83.25 98 GLU A O 1
ATOM 768 N N . LYS A 1 99 ? -25.076 -0.762 28.044 1.00 83.88 99 LYS A N 1
ATOM 769 C CA . LYS A 1 99 ? -26.373 -0.461 27.436 1.00 83.88 99 LYS A CA 1
ATOM 770 C C . LYS A 1 99 ? -27.073 -1.703 26.875 1.00 83.88 99 LYS A C 1
ATOM 772 O O . LYS A 1 99 ? -28.265 -1.881 27.097 1.00 83.88 99 LYS A O 1
ATOM 777 N N . ILE A 1 100 ? -26.341 -2.592 26.195 1.00 83.00 100 ILE A N 1
ATOM 778 C CA . ILE A 1 100 ? -26.905 -3.871 25.724 1.00 83.00 100 ILE A CA 1
ATOM 779 C C . ILE A 1 100 ? -27.394 -4.718 26.905 1.00 83.00 100 ILE A C 1
ATOM 781 O O . ILE A 1 100 ? -28.442 -5.355 26.809 1.00 83.00 100 ILE A O 1
ATOM 785 N N . SER A 1 101 ? -26.634 -4.765 28.002 1.00 77.44 101 SER A N 1
ATOM 786 C CA . SER A 1 101 ? -26.990 -5.562 29.178 1.00 77.44 101 SER A CA 1
ATOM 787 C C . SER A 1 101 ? -28.245 -5.036 29.877 1.00 77.44 101 SER A C 1
ATOM 789 O O . SER A 1 101 ? -29.004 -5.842 30.414 1.00 77.44 101 SER A O 1
ATOM 791 N N . GLU A 1 102 ? -28.465 -3.721 29.880 1.00 77.88 102 GLU A N 1
ATOM 792 C CA . GLU A 1 102 ? -29.690 -3.099 30.397 1.00 77.88 102 GLU A CA 1
ATOM 793 C C . GLU A 1 102 ? -30.887 -3.368 29.467 1.00 77.88 102 GLU A C 1
ATOM 795 O O . GLU A 1 102 ? -31.933 -3.831 29.922 1.00 77.88 102 GLU A O 1
ATOM 800 N N . ASP A 1 103 ? -30.711 -3.180 28.155 1.00 73.25 103 ASP A N 1
ATOM 801 C CA . ASP A 1 103 ? -31.775 -3.317 27.148 1.00 73.25 103 ASP A CA 1
ATOM 802 C C . ASP A 1 103 ? -32.187 -4.783 26.878 1.00 73.25 103 ASP A C 1
ATOM 804 O O . ASP A 1 103 ? -33.288 -5.057 26.380 1.00 73.25 103 ASP A O 1
ATOM 808 N N . GLN A 1 104 ? -31.327 -5.762 27.193 1.00 64.12 104 GLN A N 1
ATOM 809 C CA . GLN A 1 104 ? -31.613 -7.189 26.987 1.00 64.12 104 GLN A CA 1
ATOM 810 C C . GLN A 1 104 ? -32.746 -7.736 27.864 1.00 64.12 104 GLN A C 1
ATOM 812 O O . GLN A 1 104 ? -33.287 -8.795 27.536 1.00 64.12 104 GLN A O 1
ATOM 817 N N . LEU A 1 105 ? -33.143 -7.034 28.930 1.00 57.88 105 LEU A N 1
ATOM 818 C CA . LEU A 1 105 ? -34.314 -7.424 29.717 1.00 57.88 105 LEU A CA 1
ATOM 819 C C . LEU A 1 105 ? -35.635 -7.226 28.948 1.00 57.88 105 LEU A C 1
ATOM 821 O O . LEU A 1 105 ? -36.591 -7.955 29.210 1.00 57.88 105 LEU A O 1
ATOM 825 N N . ASP A 1 106 ? -35.664 -6.316 27.965 1.00 52.31 106 ASP A N 1
ATOM 826 C CA . ASP A 1 106 ? -36.905 -5.823 27.352 1.00 52.31 106 ASP A CA 1
ATOM 827 C C . ASP A 1 106 ? -37.008 -6.032 25.822 1.00 52.31 106 ASP A C 1
ATOM 829 O O . ASP A 1 106 ? -38.091 -5.864 25.253 1.00 52.31 106 ASP A O 1
ATOM 833 N N . SER A 1 107 ? -35.934 -6.433 25.119 1.00 57.19 107 SER A N 1
ATOM 834 C CA . SER A 1 107 ? -35.924 -6.540 23.644 1.00 57.19 107 SER A CA 1
ATOM 835 C C . SER A 1 107 ? -35.678 -7.965 23.098 1.00 57.19 107 SER A C 1
ATOM 837 O O . SER A 1 107 ? -34.715 -8.623 23.491 1.00 57.19 107 SER A O 1
ATOM 839 N N . PRO A 1 108 ? -36.444 -8.429 22.083 1.00 61.62 108 PRO A N 1
ATOM 840 C CA . PRO A 1 108 ? -36.174 -9.686 21.372 1.00 61.62 108 PRO A CA 1
ATOM 841 C C . PRO A 1 108 ? -35.023 -9.591 20.348 1.00 61.62 108 PRO A C 1
ATOM 843 O O . PRO A 1 108 ? -34.721 -10.577 19.670 1.00 61.62 108 PRO A O 1
ATOM 846 N N . THR A 1 109 ? -34.396 -8.419 20.178 1.00 70.62 109 THR A N 1
ATOM 847 C CA . THR A 1 109 ? -33.318 -8.220 19.195 1.00 70.62 109 THR A CA 1
ATOM 848 C C . THR A 1 109 ? -31.967 -8.641 19.763 1.00 70.62 109 THR A C 1
ATOM 850 O O . THR A 1 109 ? -31.618 -8.300 20.889 1.00 70.62 109 THR A O 1
ATOM 853 N N . SER A 1 110 ? -31.190 -9.403 18.986 1.00 84.94 110 SER A N 1
ATOM 854 C CA . SER A 1 110 ? -29.833 -9.778 19.395 1.00 84.94 110 SER A CA 1
ATOM 855 C C . SER A 1 110 ? -28.874 -8.642 19.047 1.00 84.94 110 SER A C 1
ATOM 857 O O . SER A 1 110 ? -28.756 -8.262 17.880 1.00 84.94 110 SER A O 1
ATOM 859 N N . GLN A 1 111 ? -28.216 -8.093 20.064 1.00 90.75 111 GLN A N 1
ATOM 860 C CA . GLN A 1 111 ? -27.337 -6.934 19.941 1.00 90.75 111 GLN A CA 1
ATOM 861 C C . GLN A 1 111 ? -25.871 -7.327 20.172 1.00 90.75 111 GLN A C 1
ATOM 863 O O . GLN A 1 111 ? -25.578 -8.226 20.969 1.00 90.75 111 GLN A O 1
ATOM 868 N N . ALA A 1 112 ? -24.953 -6.653 19.483 1.00 91.25 112 ALA A N 1
ATOM 869 C CA . ALA A 1 112 ? -23.511 -6.773 19.689 1.00 91.25 112 ALA A CA 1
ATOM 870 C C . ALA A 1 112 ? -22.818 -5.408 19.587 1.00 91.25 112 ALA A C 1
ATOM 872 O O . ALA A 1 112 ? -23.310 -4.529 18.884 1.00 91.25 112 ALA A O 1
ATOM 873 N N . CYS A 1 113 ? -21.667 -5.249 20.235 1.00 91.56 113 CYS A N 1
ATOM 874 C CA . CYS A 1 113 ? -20.820 -4.058 20.160 1.00 91.56 113 CYS A CA 1
ATOM 875 C C . CYS A 1 113 ? -19.488 -4.377 19.485 1.00 91.56 113 CYS A C 1
ATOM 877 O O . CYS A 1 113 ? -18.938 -5.466 19.659 1.00 91.56 113 CYS A O 1
ATOM 879 N N . LEU A 1 114 ? -18.944 -3.416 18.741 1.00 91.31 114 LEU A N 1
ATOM 880 C CA . LEU A 1 114 ? -17.560 -3.476 18.281 1.00 91.31 114 LEU A CA 1
ATOM 881 C C . LEU A 1 114 ? -16.604 -3.370 19.474 1.00 91.31 114 LEU A C 1
ATOM 883 O O . LEU A 1 114 ? -16.797 -2.530 20.348 1.00 91.31 114 LEU A O 1
ATOM 887 N N . PHE A 1 115 ? -15.574 -4.211 19.505 1.00 85.56 115 PHE A N 1
ATOM 888 C CA . PHE A 1 115 ? -14.663 -4.312 20.641 1.00 85.56 115 PHE A CA 1
ATOM 889 C C . PHE A 1 115 ? -13.216 -4.478 20.173 1.00 85.56 115 PHE A C 1
ATOM 891 O O . PHE A 1 115 ? -12.950 -5.256 19.257 1.00 85.56 115 PHE A O 1
ATOM 898 N N . GLN A 1 116 ? -12.269 -3.783 20.804 1.00 85.56 116 GLN A N 1
ATOM 899 C CA . GLN A 1 116 ? -10.840 -3.968 20.557 1.00 85.56 116 GLN A CA 1
ATOM 900 C C . GLN A 1 116 ? -10.270 -4.864 21.663 1.00 85.56 116 GLN A C 1
ATOM 902 O O . GLN A 1 116 ? -10.326 -4.544 22.842 1.00 85.56 116 GLN A O 1
ATOM 907 N N . GLY A 1 117 ? -9.743 -6.025 21.282 1.00 76.94 117 GLY A N 1
ATOM 908 C CA . GLY A 1 117 ? -9.200 -7.052 22.165 1.00 76.94 117 GLY A CA 1
ATOM 909 C C . GLY A 1 117 ? -7.854 -6.659 22.762 1.00 76.94 117 GLY A C 1
ATOM 910 O O . GLY A 1 117 ? -6.834 -7.269 22.439 1.00 76.94 117 GLY A O 1
ATOM 911 N N . THR A 1 118 ? -7.834 -5.624 23.600 1.00 74.88 118 THR A N 1
ATOM 912 C CA . THR A 1 118 ? -6.668 -5.231 24.401 1.00 74.88 118 THR A CA 1
ATOM 913 C C . THR A 1 118 ? -6.785 -5.807 25.814 1.00 74.88 118 THR A C 1
ATOM 915 O O . THR A 1 118 ? -7.881 -6.050 26.319 1.00 74.88 118 THR A O 1
ATOM 918 N N . SER A 1 119 ? -5.654 -6.035 26.490 1.00 75.44 119 SER A N 1
ATOM 919 C CA . SER A 1 119 ? -5.660 -6.511 27.884 1.00 75.44 119 SER A CA 1
ATOM 920 C C . SER A 1 119 ? -6.366 -5.536 28.833 1.00 75.44 119 SER A C 1
ATOM 922 O O . SER A 1 119 ? -7.053 -5.969 29.759 1.00 75.44 119 SER A O 1
ATOM 924 N N . ALA A 1 120 ? -6.231 -4.231 28.580 1.00 72.88 120 ALA A N 1
ATOM 925 C CA . ALA A 1 120 ? -6.933 -3.185 29.315 1.00 72.88 120 ALA A CA 1
ATOM 926 C C . ALA A 1 120 ? -8.451 -3.295 29.115 1.00 72.88 120 ALA A C 1
ATOM 928 O O . ALA A 1 120 ? -9.183 -3.328 30.100 1.00 72.88 120 ALA A O 1
ATOM 929 N N . ALA A 1 121 ? -8.909 -3.470 27.872 1.00 75.62 121 ALA A N 1
ATOM 930 C CA . ALA A 1 121 ? -10.326 -3.605 27.551 1.00 75.62 121 ALA A CA 1
ATOM 931 C C . ALA A 1 121 ? -10.977 -4.802 28.255 1.00 75.62 121 ALA A C 1
ATOM 933 O O . ALA A 1 121 ? -12.041 -4.656 28.850 1.00 75.62 121 ALA A O 1
ATOM 934 N N . PHE A 1 122 ? -10.332 -5.977 28.244 1.00 79.06 122 PHE A N 1
ATOM 935 C CA . PHE A 1 122 ? -10.854 -7.154 28.952 1.00 79.06 122 PHE A CA 1
ATOM 936 C C . PHE A 1 122 ? -10.932 -6.923 30.467 1.00 79.06 122 PHE A C 1
ATOM 938 O O . PHE A 1 122 ? -11.923 -7.279 31.095 1.00 79.06 122 PHE A O 1
ATOM 945 N N . THR A 1 123 ? -9.922 -6.265 31.044 1.00 79.88 123 THR A N 1
ATOM 946 C CA . THR A 1 123 ? -9.898 -5.954 32.481 1.00 79.88 123 THR A CA 1
ATOM 947 C C . THR A 1 123 ? -10.987 -4.946 32.863 1.00 79.88 123 THR A C 1
ATOM 949 O O . THR A 1 123 ? -11.608 -5.088 33.915 1.00 79.88 123 THR A O 1
ATOM 952 N N . LEU A 1 124 ? -11.226 -3.929 32.027 1.00 77.56 124 LEU A N 1
ATOM 953 C CA . LEU A 1 124 ? -12.281 -2.933 32.238 1.00 77.56 124 LEU A CA 1
ATOM 954 C C . LEU A 1 124 ? -13.658 -3.597 32.220 1.00 77.56 124 LEU A C 1
ATOM 956 O O . LEU A 1 124 ? -14.506 -3.342 33.073 1.00 77.56 124 LEU A O 1
ATOM 960 N N . LEU A 1 125 ? -13.848 -4.488 31.254 1.00 76.50 125 LEU A N 1
ATOM 961 C CA . LEU A 1 125 ? -15.096 -5.181 30.999 1.00 76.50 125 LEU A CA 1
ATOM 962 C C . LEU A 1 125 ? -15.459 -6.162 32.127 1.00 76.50 125 LEU A C 1
ATOM 964 O O . LEU A 1 125 ? -16.611 -6.196 32.558 1.00 76.50 125 LEU A O 1
ATOM 968 N N . ASP A 1 126 ? -14.474 -6.877 32.677 1.00 77.75 126 ASP A N 1
ATOM 969 C CA . ASP A 1 126 ? -14.658 -7.748 33.849 1.00 77.75 126 ASP A CA 1
ATOM 970 C C . ASP A 1 126 ? -15.010 -6.966 35.128 1.00 77.75 126 ASP A C 1
ATOM 972 O O . ASP A 1 126 ? -15.695 -7.489 36.006 1.00 77.75 126 ASP A O 1
ATOM 976 N N . LYS A 1 127 ? -14.546 -5.715 35.262 1.00 78.31 127 LYS A N 1
ATOM 977 C CA . LYS A 1 127 ? -14.823 -4.870 36.439 1.00 78.31 127 LYS A CA 1
ATOM 978 C C . LYS A 1 127 ? -16.195 -4.201 36.405 1.00 78.31 127 LYS A C 1
ATOM 980 O O . LYS A 1 127 ? -16.786 -3.979 37.458 1.00 78.31 127 LYS A O 1
ATOM 985 N N . THR A 1 128 ? -16.646 -3.806 35.220 1.00 71.25 128 THR A N 1
ATOM 986 C CA . THR A 1 128 ? -17.833 -2.954 35.030 1.00 71.25 128 THR A CA 1
ATOM 987 C C . THR A 1 128 ? -19.116 -3.754 34.863 1.00 71.25 128 THR A C 1
ATOM 989 O O . THR A 1 128 ? -20.196 -3.267 35.191 1.00 71.25 128 THR A O 1
ATOM 992 N N . THR A 1 129 ? -19.024 -4.998 34.393 1.00 67.56 129 THR A N 1
ATOM 993 C CA . THR A 1 129 ? -20.203 -5.774 34.009 1.00 67.56 129 THR A CA 1
ATOM 994 C C . THR A 1 129 ? -20.511 -6.882 35.015 1.00 67.56 129 THR A C 1
ATOM 996 O O . THR A 1 129 ? -19.647 -7.654 35.419 1.00 67.56 129 THR A O 1
ATOM 999 N N . ASN A 1 130 ? -21.786 -7.013 35.394 1.00 65.62 130 ASN A N 1
ATOM 1000 C CA . ASN A 1 130 ? -22.259 -8.126 36.232 1.00 65.62 130 ASN A CA 1
ATOM 1001 C C . ASN A 1 130 ? -22.353 -9.458 35.455 1.00 65.62 130 ASN A C 1
ATOM 1003 O O . ASN A 1 130 ? -22.591 -10.516 36.044 1.00 65.62 130 ASN A O 1
ATOM 1007 N N . HIS A 1 131 ? -22.199 -9.415 34.128 1.00 68.25 131 HIS A N 1
ATOM 1008 C CA . HIS A 1 131 ? -22.329 -10.554 33.225 1.00 68.25 131 HIS A CA 1
ATOM 1009 C C . HIS A 1 131 ? -21.157 -10.607 32.256 1.00 68.25 131 HIS A C 1
ATOM 1011 O O . HIS A 1 131 ? -20.968 -9.677 31.475 1.00 68.25 131 HIS A O 1
ATOM 1017 N N . SER A 1 132 ? -20.440 -11.735 32.258 1.00 70.50 132 SER A N 1
ATOM 1018 C CA . SER A 1 132 ? -19.302 -11.965 31.372 1.00 70.50 132 SER A CA 1
ATOM 1019 C C . SER A 1 132 ? -19.729 -11.874 29.898 1.00 70.50 132 SER A C 1
ATOM 1021 O O . SER A 1 132 ? -20.512 -12.713 29.439 1.00 70.50 132 SER A O 1
ATOM 1023 N N . PRO A 1 133 ? -19.228 -10.886 29.143 1.00 80.31 133 PRO A N 1
ATOM 1024 C CA . PRO A 1 133 ? -19.516 -10.759 27.723 1.00 80.31 133 PRO A CA 1
ATOM 1025 C C . PRO A 1 133 ? -18.954 -11.924 26.934 1.00 80.31 133 PRO A C 1
ATOM 1027 O O . PRO A 1 133 ? -17.869 -12.439 27.208 1.00 80.31 133 PRO A O 1
ATOM 1030 N N . ILE A 1 134 ? -19.674 -12.291 25.879 1.00 86.62 134 ILE A N 1
ATOM 1031 C CA . ILE A 1 134 ? -19.215 -13.289 24.927 1.00 86.62 134 ILE A CA 1
ATOM 1032 C C . ILE A 1 134 ? -18.552 -12.550 23.770 1.00 86.62 134 ILE A C 1
ATOM 1034 O O . ILE A 1 134 ? -19.208 -11.832 23.014 1.00 86.62 134 ILE A O 1
ATOM 1038 N N . ILE A 1 135 ? -17.239 -12.720 23.650 1.00 88.62 135 ILE A N 1
ATOM 1039 C CA . ILE A 1 135 ? -16.415 -12.103 22.609 1.00 88.62 135 ILE A CA 1
ATOM 1040 C C . ILE A 1 135 ? -16.242 -13.085 21.446 1.00 88.62 135 ILE A C 1
ATOM 1042 O O . ILE A 1 135 ? -16.006 -14.279 21.646 1.00 88.62 135 ILE A O 1
ATOM 1046 N N . THR A 1 136 ? -16.379 -12.594 20.216 1.00 91.25 136 THR A N 1
ATOM 1047 C CA . THR A 1 136 ? -16.197 -13.405 19.009 1.00 91.25 136 THR A CA 1
ATOM 1048 C C . THR A 1 136 ? -14.725 -13.659 18.690 1.00 91.25 136 THR A C 1
ATOM 1050 O O . THR A 1 136 ? -13.824 -13.003 19.215 1.00 91.25 136 THR A O 1
ATOM 1053 N N . VAL A 1 137 ? -14.460 -14.565 17.748 1.00 90.62 137 VAL A N 1
ATOM 1054 C CA . VAL A 1 137 ? -13.140 -14.686 17.115 1.00 90.62 137 VAL A CA 1
ATOM 1055 C C . VAL A 1 137 ? -12.724 -13.349 16.476 1.00 90.62 137 VAL A C 1
ATOM 1057 O O . VAL A 1 137 ? -13.594 -12.607 15.997 1.00 90.62 137 VAL A O 1
ATOM 1060 N N . PRO A 1 138 ? -11.422 -13.009 16.490 1.00 91.19 138 PRO A N 1
ATOM 1061 C CA . PRO A 1 138 ? -10.932 -11.792 15.859 1.00 91.19 138 PRO A CA 1
ATOM 1062 C C . PRO A 1 138 ? -11.107 -11.878 14.345 1.00 91.19 138 PRO A C 1
ATOM 1064 O O . PRO A 1 138 ? -10.855 -12.923 13.746 1.00 91.19 138 PRO A O 1
ATOM 1067 N N . TRP A 1 139 ? -11.504 -10.772 13.723 1.00 89.94 139 TRP A N 1
ATOM 1068 C CA . TRP A 1 139 ? -11.719 -10.716 12.272 1.00 89.94 139 TRP A CA 1
ATOM 1069 C C . TRP A 1 139 ? -10.805 -9.713 11.560 1.00 89.94 139 TRP A C 1
ATOM 1071 O O . TRP A 1 139 ? -10.617 -9.811 10.351 1.00 89.94 139 TRP A O 1
ATOM 1081 N N . ILE A 1 140 ? -10.170 -8.801 12.299 1.00 90.25 140 ILE A N 1
ATOM 1082 C CA . ILE A 1 140 ? -9.088 -7.944 11.803 1.00 90.25 140 ILE A CA 1
ATOM 1083 C C . ILE A 1 140 ? -8.043 -7.728 12.904 1.00 90.25 140 ILE A C 1
ATOM 1085 O O . ILE A 1 140 ? -8.367 -7.636 14.091 1.00 90.25 140 ILE A O 1
ATOM 1089 N N . THR A 1 141 ? -6.771 -7.662 12.509 1.00 88.94 141 THR A N 1
ATOM 1090 C CA . THR A 1 141 ? -5.648 -7.343 13.397 1.00 88.94 141 THR A CA 1
ATOM 1091 C C . THR A 1 141 ? -5.105 -5.967 13.045 1.00 88.94 141 THR A C 1
ATOM 1093 O O . THR A 1 141 ? -4.576 -5.757 11.958 1.00 88.94 141 THR A O 1
ATOM 1096 N N . LEU A 1 142 ? -5.216 -5.034 13.982 1.00 88.44 142 LEU A N 1
ATOM 1097 C CA . LEU A 1 142 ? -4.696 -3.683 13.890 1.00 88.44 142 LEU A CA 1
ATOM 1098 C C . LEU A 1 142 ? -3.213 -3.639 14.249 1.00 88.44 142 LEU A C 1
ATOM 1100 O O . LEU A 1 142 ? -2.778 -4.146 15.290 1.00 88.44 142 LEU A O 1
ATOM 1104 N N . LYS A 1 143 ? -2.442 -2.997 13.375 1.00 87.44 143 LYS A N 1
ATOM 1105 C CA . LYS A 1 143 ? -1.007 -2.774 13.536 1.00 87.44 143 LYS A CA 1
ATOM 1106 C C . LYS A 1 143 ? -0.729 -1.277 13.672 1.00 87.44 143 LYS A C 1
ATOM 1108 O O . LYS A 1 143 ? -1.369 -0.506 12.959 1.00 87.44 143 LYS A O 1
ATOM 1113 N N . PRO A 1 144 ? 0.205 -0.873 14.542 1.00 87.88 144 PRO A N 1
ATOM 1114 C CA . PRO A 1 144 ? 0.571 0.525 14.700 1.00 87.88 144 PRO A CA 1
ATOM 1115 C C . PRO A 1 144 ? 1.419 1.015 13.526 1.00 87.88 144 PRO A C 1
ATOM 1117 O O . PRO A 1 144 ? 2.318 0.310 13.067 1.00 87.88 144 PRO A O 1
ATOM 1120 N N . VAL A 1 145 ? 1.146 2.236 13.075 1.00 88.06 145 VAL A N 1
ATOM 1121 C CA . VAL A 1 145 ? 1.828 2.908 11.966 1.00 88.06 145 VAL A CA 1
ATOM 1122 C C . VAL A 1 145 ? 2.036 4.377 12.330 1.00 88.06 145 VAL A C 1
ATOM 1124 O O . VAL A 1 145 ? 1.151 5.015 12.899 1.00 88.06 145 VAL A O 1
ATOM 1127 N N . ILE A 1 146 ? 3.207 4.922 11.994 1.00 88.75 146 ILE A N 1
ATOM 1128 C CA . ILE A 1 146 ? 3.464 6.362 12.083 1.00 88.75 146 ILE A CA 1
ATOM 1129 C C . ILE A 1 146 ? 3.291 6.962 10.694 1.00 88.75 146 ILE A C 1
ATOM 1131 O O . ILE A 1 146 ? 3.816 6.440 9.712 1.00 88.75 146 ILE A O 1
ATOM 1135 N N . LEU A 1 147 ? 2.582 8.079 10.624 1.00 89.06 147 LEU A N 1
ATOM 1136 C CA . LEU A 1 147 ? 2.469 8.918 9.445 1.00 89.06 147 LEU A CA 1
ATOM 1137 C C . LEU A 1 147 ? 3.240 10.219 9.652 1.00 89.06 147 LEU A C 1
ATOM 1139 O O . LEU A 1 147 ? 3.222 10.798 10.734 1.00 89.06 147 LEU A O 1
ATOM 1143 N N . SER A 1 148 ? 3.876 10.715 8.600 1.00 89.00 148 SER A N 1
ATOM 1144 C CA . SER A 1 148 ? 4.432 12.063 8.553 1.00 89.00 148 SER A CA 1
ATOM 1145 C C . SER A 1 148 ? 3.882 12.790 7.341 1.00 89.00 148 SER A C 1
ATOM 1147 O O . SER A 1 148 ? 3.795 12.236 6.244 1.00 89.00 148 SER A O 1
ATOM 1149 N N . ALA A 1 149 ? 3.545 14.055 7.543 1.00 87.81 149 ALA A N 1
ATOM 1150 C CA . ALA A 1 149 ? 3.230 14.960 6.460 1.00 87.81 149 ALA A CA 1
ATOM 1151 C C . ALA A 1 149 ? 4.509 15.328 5.689 1.00 87.81 149 ALA A C 1
ATOM 1153 O O . ALA A 1 149 ? 5.574 15.543 6.276 1.00 87.81 149 ALA A O 1
ATOM 1154 N N . CYS A 1 150 ? 4.404 15.404 4.369 1.00 82.56 150 CYS A N 1
ATOM 1155 C CA . CYS A 1 150 ? 5.466 15.837 3.471 1.00 82.56 150 CYS A CA 1
ATOM 1156 C C . CYS A 1 150 ? 4.878 16.688 2.335 1.00 82.56 150 CYS A C 1
ATOM 1158 O O . CYS A 1 150 ? 3.670 16.687 2.081 1.00 82.56 150 CYS A O 1
ATOM 1160 N N . SER A 1 151 ? 5.729 17.482 1.682 1.00 80.06 151 SER A N 1
ATOM 1161 C CA . SER A 1 151 ? 5.309 18.300 0.544 1.00 80.06 151 SER A CA 1
ATOM 1162 C C . SER A 1 151 ? 5.443 17.502 -0.762 1.00 80.06 151 SER A C 1
ATOM 1164 O O . SER A 1 151 ? 6.295 16.614 -0.841 1.00 80.06 151 SER A O 1
ATOM 1166 N N . PRO A 1 152 ? 4.689 17.828 -1.830 1.00 68.75 152 PRO A N 1
ATOM 1167 C CA . PRO A 1 152 ? 4.668 17.048 -3.083 1.00 68.75 152 PRO A CA 1
ATOM 1168 C C . PRO A 1 152 ? 6.037 16.889 -3.785 1.00 68.75 152 PRO A C 1
ATOM 1170 O O . PRO A 1 152 ? 6.210 16.071 -4.698 1.00 68.75 152 PRO A O 1
ATOM 1173 N N . GLY A 1 153 ? 7.018 17.713 -3.398 1.00 64.81 153 GLY A N 1
ATOM 1174 C CA . GLY A 1 153 ? 8.400 17.655 -3.875 1.00 64.81 153 GLY A CA 1
ATOM 1175 C C . GLY A 1 153 ? 9.360 16.869 -2.976 1.00 64.81 153 GLY A C 1
ATOM 1176 O O . GLY A 1 153 ? 10.415 16.471 -3.460 1.00 64.81 153 GLY A O 1
ATOM 1177 N N . SER A 1 154 ? 9.022 16.647 -1.700 1.00 67.44 154 SER A N 1
ATOM 1178 C CA . SER A 1 154 ? 9.859 15.924 -0.730 1.00 67.44 154 SER A CA 1
ATOM 1179 C C . SER A 1 154 ? 9.308 14.554 -0.330 1.00 67.44 154 SER A C 1
ATOM 1181 O O . SER A 1 154 ? 10.027 13.782 0.300 1.00 67.44 154 SER A O 1
ATOM 1183 N N . CYS A 1 155 ? 8.059 14.239 -0.686 1.00 67.94 155 CYS A N 1
ATOM 1184 C CA . CYS A 1 155 ? 7.480 12.925 -0.438 1.00 67.94 155 CYS A CA 1
ATOM 1185 C C . CYS A 1 155 ? 8.122 11.841 -1.319 1.00 67.94 155 CYS A C 1
ATOM 1187 O O . CYS A 1 155 ? 8.339 12.078 -2.515 1.00 67.94 155 CYS A O 1
ATOM 1189 N N . PRO A 1 156 ? 8.358 10.631 -0.776 1.00 62.94 156 PRO A N 1
ATOM 1190 C CA . PRO A 1 156 ? 8.703 9.475 -1.591 1.00 62.94 156 PRO A CA 1
ATOM 1191 C C . PRO A 1 156 ? 7.560 9.222 -2.579 1.00 62.94 156 PRO A C 1
ATOM 1193 O O . PRO A 1 156 ? 6.419 8.954 -2.200 1.00 62.94 156 PRO A O 1
ATOM 1196 N N . ARG A 1 157 ? 7.848 9.386 -3.872 1.00 56.97 157 ARG A N 1
ATOM 1197 C CA . ARG A 1 157 ? 6.867 9.144 -4.929 1.00 56.97 157 ARG A CA 1
ATOM 1198 C C . ARG A 1 157 ? 6.783 7.645 -5.175 1.00 56.97 157 ARG A C 1
ATOM 1200 O O . ARG A 1 157 ? 7.790 7.017 -5.493 1.00 56.97 157 ARG A O 1
ATOM 1207 N N . GLN A 1 158 ? 5.576 7.091 -5.166 1.00 54.97 158 GLN A N 1
ATOM 1208 C CA . GLN A 1 158 ? 5.323 5.813 -5.827 1.00 54.97 158 GLN A CA 1
ATOM 1209 C C . GLN A 1 158 ? 5.382 6.051 -7.342 1.00 54.97 158 GLN A C 1
ATOM 1211 O O . GLN A 1 158 ? 4.382 6.331 -7.990 1.00 54.97 158 GLN A O 1
ATOM 1216 N N . ILE A 1 159 ? 6.590 6.023 -7.916 1.00 47.66 159 ILE A N 1
ATOM 1217 C CA . ILE A 1 159 ? 6.821 6.457 -9.309 1.00 47.66 159 ILE A CA 1
ATOM 1218 C C . ILE A 1 159 ? 6.074 5.561 -10.320 1.00 47.66 159 ILE A C 1
ATOM 1220 O O . ILE A 1 159 ? 5.778 6.001 -11.426 1.00 47.66 159 ILE A O 1
ATOM 1224 N N . PHE A 1 160 ? 5.708 4.325 -9.951 1.00 49.53 160 PHE A N 1
ATOM 1225 C CA . PHE A 1 160 ? 4.984 3.407 -10.835 1.00 49.53 160 PHE A CA 1
ATOM 1226 C C . PHE A 1 160 ? 4.068 2.473 -10.053 1.00 49.53 160 PHE A C 1
ATOM 1228 O O . PHE A 1 160 ? 4.481 1.956 -9.014 1.00 49.53 160 PHE A O 1
ATOM 1235 N N . SER A 1 161 ? 2.884 2.186 -10.606 1.00 50.81 161 SER A N 1
ATOM 1236 C CA . SER A 1 161 ? 2.038 1.101 -10.110 1.00 50.81 161 SER A CA 1
ATOM 1237 C C . SER A 1 161 ? 2.820 -0.221 -10.148 1.00 50.81 161 SER A C 1
ATOM 1239 O O . SER A 1 161 ? 3.576 -0.464 -11.104 1.00 50.81 161 SER A O 1
ATOM 1241 N N . PRO A 1 162 ? 2.661 -1.093 -9.136 1.00 56.66 162 PRO A N 1
ATOM 1242 C CA . PRO A 1 162 ? 3.416 -2.340 -9.043 1.00 56.66 162 PRO A CA 1
ATOM 1243 C C . PRO A 1 162 ? 3.257 -3.185 -10.314 1.00 56.66 162 PRO A C 1
ATOM 1245 O O . PRO A 1 162 ? 4.218 -3.774 -10.793 1.00 56.66 162 PRO A O 1
ATOM 1248 N N . SER A 1 163 ? 2.085 -3.160 -10.948 1.00 56.75 163 SER A N 1
ATOM 1249 C CA . SER A 1 163 ? 1.782 -3.911 -12.170 1.00 56.75 163 SER A CA 1
ATOM 1250 C C . SER A 1 163 ? 2.605 -3.477 -13.393 1.00 56.75 163 SER A C 1
ATOM 1252 O O . SER A 1 163 ? 3.083 -4.327 -14.143 1.00 56.75 163 SER A O 1
ATOM 1254 N N . ILE A 1 164 ? 2.805 -2.167 -13.599 1.00 57.16 164 ILE A N 1
ATOM 1255 C CA . ILE A 1 164 ? 3.567 -1.644 -14.750 1.00 57.16 164 ILE A CA 1
ATOM 1256 C C . ILE A 1 164 ? 5.066 -1.863 -14.535 1.00 57.16 164 ILE A C 1
ATOM 1258 O O . ILE A 1 164 ? 5.773 -2.255 -15.468 1.00 57.16 164 ILE A O 1
ATOM 1262 N N . ARG A 1 165 ? 5.544 -1.688 -13.295 1.00 59.50 165 ARG A N 1
ATOM 1263 C CA . ARG A 1 165 ? 6.943 -1.955 -12.941 1.00 59.50 165 ARG A CA 1
ATOM 1264 C C . ARG A 1 165 ? 7.304 -3.419 -13.186 1.00 59.50 165 ARG A C 1
ATOM 1266 O O . ARG A 1 165 ? 8.309 -3.675 -13.834 1.00 59.50 165 ARG A O 1
ATOM 1273 N N . LYS A 1 166 ? 6.458 -4.364 -12.765 1.00 64.62 166 LYS A N 1
ATOM 1274 C CA . LYS A 1 166 ? 6.698 -5.808 -12.949 1.00 64.62 166 LYS A CA 1
ATOM 1275 C C . LYS A 1 166 ? 6.771 -6.225 -14.425 1.00 64.62 166 LYS A C 1
ATOM 1277 O O . LYS A 1 166 ? 7.568 -7.080 -14.793 1.00 64.62 166 LYS A O 1
ATOM 1282 N N . GLY A 1 167 ? 5.964 -5.611 -15.294 1.00 66.81 167 GLY A N 1
ATOM 1283 C CA . GLY A 1 167 ? 5.898 -5.986 -16.712 1.00 66.81 167 GLY A CA 1
ATOM 1284 C C . GLY A 1 167 ? 6.933 -5.310 -17.620 1.00 66.81 167 GLY A C 1
ATOM 1285 O O . GLY A 1 167 ? 7.405 -5.929 -18.572 1.00 66.81 167 GLY A O 1
ATOM 1286 N N . MET A 1 168 ? 7.282 -4.047 -17.353 1.00 77.19 168 MET A N 1
ATOM 1287 C CA . MET A 1 168 ? 8.075 -3.205 -18.271 1.00 77.19 168 MET A CA 1
ATOM 1288 C C . MET A 1 168 ? 9.444 -2.803 -17.714 1.00 77.19 168 MET A C 1
ATOM 1290 O O . MET A 1 168 ? 10.124 -1.961 -18.298 1.00 77.19 168 MET A O 1
ATOM 1294 N N . TYR A 1 169 ? 9.868 -3.420 -16.611 1.00 75.94 169 TYR A N 1
ATOM 1295 C CA . TYR A 1 169 ? 11.126 -3.135 -15.927 1.00 75.94 169 TYR A CA 1
ATOM 1296 C C . TYR A 1 169 ? 12.343 -3.035 -16.869 1.00 75.94 169 TYR A C 1
ATOM 1298 O O . TYR A 1 169 ? 13.123 -2.091 -16.793 1.00 75.94 169 TYR A O 1
ATOM 1306 N N . PHE A 1 170 ? 12.474 -3.973 -17.810 1.00 81.06 170 PHE A N 1
ATOM 1307 C CA . PHE A 1 170 ? 13.608 -4.054 -18.738 1.00 81.06 170 PHE A CA 1
ATOM 1308 C C . PHE A 1 170 ? 13.702 -2.868 -19.720 1.00 81.06 170 PHE A C 1
ATOM 1310 O O . PHE A 1 170 ? 14.719 -2.691 -20.380 1.00 81.06 170 PHE A O 1
ATOM 1317 N N . LEU A 1 171 ? 12.667 -2.030 -19.825 1.00 86.06 171 LEU A N 1
ATOM 1318 C CA . LEU A 1 171 ? 12.688 -0.821 -20.654 1.00 86.06 171 LEU A CA 1
ATOM 1319 C C . LEU A 1 171 ? 13.171 0.417 -19.889 1.00 86.06 171 LEU A C 1
ATOM 1321 O O . LEU A 1 171 ? 13.583 1.383 -20.527 1.00 86.06 171 LEU A O 1
ATOM 1325 N N . LEU A 1 172 ? 13.157 0.387 -18.551 1.00 81.50 172 LEU A N 1
ATOM 1326 C CA . LEU A 1 172 ? 13.534 1.505 -17.678 1.00 81.50 172 LEU A CA 1
ATOM 1327 C C . LEU A 1 172 ? 15.009 1.946 -17.747 1.00 81.50 172 LEU A C 1
ATOM 1329 O O . LEU A 1 172 ? 15.245 3.134 -17.523 1.00 81.50 172 LEU A O 1
ATOM 1333 N N . PRO A 1 173 ? 16.005 1.085 -18.060 1.00 86.88 173 PRO A N 1
ATOM 1334 C CA . PRO A 1 173 ? 17.408 1.508 -18.117 1.00 86.88 173 PRO A CA 1
ATOM 1335 C C . PRO A 1 173 ? 17.683 2.637 -19.115 1.00 86.88 173 PRO A C 1
ATOM 1337 O O . PRO A 1 173 ? 18.653 3.378 -18.962 1.00 86.88 173 PRO A O 1
ATOM 1340 N N . PHE A 1 174 ? 16.837 2.781 -20.137 1.00 88.19 174 PHE A N 1
ATOM 1341 C CA . PHE A 1 174 ? 16.943 3.833 -21.134 1.00 88.19 174 PHE A CA 1
ATOM 1342 C C . PHE A 1 174 ? 15.654 4.637 -21.235 1.00 88.19 174 PHE A C 1
ATOM 1344 O O . PHE A 1 174 ? 14.547 4.108 -21.199 1.00 88.19 174 PHE A O 1
ATOM 1351 N N . HIS A 1 175 ? 15.808 5.940 -21.457 1.00 88.12 175 HIS A N 1
ATOM 1352 C CA . HIS A 1 175 ? 14.682 6.795 -21.798 1.00 88.12 175 HIS A CA 1
ATOM 1353 C C . HIS A 1 175 ? 14.051 6.353 -23.135 1.00 88.12 175 HIS A C 1
ATOM 1355 O O . HIS A 1 175 ? 14.738 5.856 -24.032 1.00 88.12 175 HIS A O 1
ATOM 1361 N N . SER A 1 176 ? 12.745 6.573 -23.304 1.00 87.81 176 SER A N 1
ATOM 1362 C CA . SER A 1 176 ? 11.989 6.178 -24.509 1.00 87.81 176 SER A CA 1
ATOM 1363 C C . SER A 1 176 ? 12.577 6.738 -25.814 1.00 87.81 176 SER A C 1
ATOM 1365 O O . SER A 1 176 ? 12.558 6.079 -26.859 1.00 87.81 176 SER A O 1
ATOM 1367 N N . SER A 1 177 ? 13.164 7.935 -25.751 1.00 94.06 177 SER A N 1
ATOM 1368 C CA . SER A 1 177 ? 13.879 8.552 -26.873 1.00 94.06 177 SER A CA 1
ATOM 1369 C C . SER A 1 177 ? 15.101 7.738 -27.301 1.00 94.06 177 SER A C 1
ATOM 1371 O O . SER A 1 177 ? 15.314 7.550 -28.495 1.00 94.06 177 SER A O 1
ATOM 1373 N N . THR A 1 178 ? 15.873 7.198 -26.357 1.00 93.19 178 THR A N 1
ATOM 1374 C CA . THR A 1 178 ? 17.063 6.385 -26.641 1.00 93.19 178 THR A CA 1
ATOM 1375 C C . THR A 1 178 ? 16.690 5.096 -27.364 1.00 93.19 178 THR A C 1
ATOM 1377 O O . THR A 1 178 ? 17.312 4.765 -28.371 1.00 93.19 178 THR A O 1
ATOM 1380 N N . TRP A 1 179 ? 15.630 4.409 -26.926 1.00 93.56 179 TRP A N 1
ATOM 1381 C CA . TRP A 1 179 ? 15.103 3.227 -27.621 1.00 93.56 179 TRP A CA 1
ATOM 1382 C C . TRP A 1 179 ? 14.717 3.534 -29.070 1.00 93.56 179 TRP A C 1
ATOM 1384 O O . TRP A 1 179 ? 15.074 2.795 -29.990 1.00 93.56 179 TRP A O 1
ATOM 1394 N N . SER A 1 180 ? 14.046 4.667 -29.278 1.00 94.94 180 SER A N 1
ATOM 1395 C CA . SER A 1 180 ? 13.652 5.130 -30.610 1.00 94.94 180 SER A CA 1
ATOM 1396 C C . SER A 1 180 ? 14.867 5.434 -31.492 1.00 94.94 180 SER A C 1
ATOM 1398 O O . SER A 1 180 ? 14.886 5.058 -32.664 1.00 94.94 180 SER A O 1
ATOM 1400 N N . PHE A 1 181 ? 15.914 6.055 -30.936 1.00 95.19 181 PHE A N 1
ATOM 1401 C CA . PHE A 1 181 ? 17.158 6.306 -31.664 1.00 95.19 181 PHE A CA 1
ATOM 1402 C C . PHE A 1 181 ? 17.895 5.015 -32.018 1.00 95.19 181 PHE A C 1
ATOM 1404 O O . PHE A 1 181 ? 18.343 4.890 -33.152 1.00 95.19 181 PHE A O 1
ATOM 1411 N N . ILE A 1 182 ? 17.986 4.038 -31.109 1.00 94.81 182 ILE A N 1
ATOM 1412 C CA . ILE A 1 182 ? 18.609 2.734 -31.400 1.00 94.81 182 ILE A CA 1
ATOM 1413 C C . ILE A 1 182 ? 17.897 2.056 -32.577 1.00 94.81 182 ILE A C 1
ATOM 1415 O O . ILE A 1 182 ? 18.558 1.604 -33.515 1.00 94.81 182 ILE A O 1
ATOM 1419 N N . LEU A 1 183 ? 16.559 2.042 -32.572 1.00 94.69 183 LEU A N 1
ATOM 1420 C CA . LEU A 1 183 ? 15.770 1.496 -33.677 1.00 94.69 183 LEU A CA 1
ATOM 1421 C C . LEU A 1 183 ? 16.035 2.254 -34.984 1.00 94.69 183 LEU A C 1
ATOM 1423 O O . LEU A 1 183 ? 16.278 1.634 -36.020 1.00 94.69 183 LEU A O 1
ATOM 1427 N N . LEU A 1 184 ? 16.033 3.588 -34.941 1.00 95.62 184 LEU A N 1
ATOM 1428 C CA . LEU A 1 184 ? 16.311 4.420 -36.109 1.00 95.62 184 LEU A CA 1
ATOM 1429 C C . LEU A 1 184 ? 17.710 4.143 -36.678 1.00 95.62 184 LEU A C 1
ATOM 1431 O O . LEU A 1 184 ? 17.851 3.931 -37.882 1.00 95.62 184 LEU A O 1
ATOM 1435 N N . TYR A 1 185 ? 18.737 4.089 -35.828 1.00 95.00 185 TYR A N 1
ATOM 1436 C CA . TYR A 1 185 ? 20.107 3.788 -36.241 1.00 95.00 185 TYR A CA 1
ATOM 1437 C C . TYR A 1 185 ? 20.240 2.379 -36.826 1.00 95.00 185 TYR A C 1
ATOM 1439 O O . TYR A 1 185 ? 20.948 2.211 -37.821 1.00 95.00 185 TYR A O 1
ATOM 1447 N N . ALA A 1 186 ? 19.532 1.384 -36.282 1.00 95.19 186 ALA A N 1
ATOM 1448 C CA . ALA A 1 186 ? 19.493 0.038 -36.851 1.00 95.19 186 ALA A CA 1
ATOM 1449 C C . ALA A 1 186 ? 18.872 0.041 -38.258 1.00 95.19 186 ALA A C 1
ATOM 1451 O O . ALA A 1 186 ? 19.442 -0.509 -39.202 1.00 95.19 186 ALA A O 1
ATOM 1452 N N . LEU A 1 187 ? 17.743 0.728 -38.442 1.00 95.94 187 LEU A N 1
ATOM 1453 C CA . LEU A 1 187 ? 17.085 0.813 -39.747 1.00 95.94 187 LEU A CA 1
ATOM 1454 C C . LEU A 1 187 ? 17.948 1.546 -40.785 1.00 95.94 187 LEU A C 1
ATOM 1456 O O . LEU A 1 187 ? 18.076 1.087 -41.923 1.00 95.94 187 LEU A O 1
ATOM 1460 N N . VAL A 1 188 ? 18.584 2.654 -40.401 1.00 95.94 188 VAL A N 1
ATOM 1461 C CA . VAL A 1 188 ? 19.488 3.409 -41.283 1.00 95.94 188 VAL A CA 1
ATOM 1462 C C . VAL A 1 188 ? 20.710 2.570 -41.649 1.00 95.94 188 VAL A C 1
ATOM 1464 O O . VAL A 1 188 ? 21.052 2.472 -42.827 1.00 95.94 188 VAL A O 1
ATOM 1467 N N . THR A 1 189 ? 21.335 1.907 -40.675 1.00 94.94 189 THR A N 1
ATOM 1468 C CA . THR A 1 189 ? 22.533 1.089 -40.906 1.00 94.94 189 THR A CA 1
ATOM 1469 C C . THR A 1 189 ? 22.240 -0.089 -41.832 1.00 94.94 189 THR A C 1
ATOM 1471 O O . THR A 1 189 ? 22.960 -0.274 -42.812 1.00 94.94 189 THR A O 1
ATOM 1474 N N . GLY A 1 190 ? 21.153 -0.835 -41.600 1.00 93.94 190 GLY A N 1
ATOM 1475 C CA . GLY A 1 190 ? 20.752 -1.937 -42.482 1.00 93.94 190 GLY A CA 1
ATOM 1476 C C . GLY A 1 190 ? 20.488 -1.469 -43.919 1.00 93.94 190 GLY A C 1
ATOM 1477 O O . GLY A 1 190 ? 20.939 -2.098 -44.881 1.00 93.94 190 GLY A O 1
ATOM 1478 N N . SER A 1 191 ? 19.847 -0.307 -44.072 1.00 94.69 191 SER A N 1
ATOM 1479 C CA . SER A 1 191 ? 19.586 0.305 -45.381 1.00 94.69 191 SER A CA 1
ATOM 1480 C C . SER A 1 191 ? 20.879 0.730 -46.091 1.00 94.69 191 SER A C 1
ATOM 1482 O O . SER A 1 191 ? 21.048 0.465 -47.280 1.00 94.69 191 SER A O 1
ATOM 1484 N N . LEU A 1 192 ? 21.823 1.349 -45.373 1.00 94.00 192 LEU A N 1
ATOM 1485 C CA . LEU A 1 192 ? 23.111 1.778 -45.927 1.00 94.00 192 LEU A CA 1
ATOM 1486 C C . LEU A 1 192 ? 23.999 0.595 -46.318 1.00 94.00 192 LEU A C 1
ATOM 1488 O O . LEU A 1 192 ? 24.600 0.625 -47.389 1.00 94.00 192 LEU A O 1
ATOM 1492 N N . ILE A 1 193 ? 24.048 -0.467 -45.506 1.00 91.06 193 ILE A N 1
ATOM 1493 C CA . ILE A 1 193 ? 24.787 -1.691 -45.854 1.00 91.06 193 ILE A CA 1
ATOM 1494 C C . ILE A 1 193 ? 24.217 -2.300 -47.139 1.00 91.06 193 ILE A C 1
ATOM 1496 O O . ILE A 1 193 ? 24.979 -2.624 -48.052 1.00 91.06 193 ILE A O 1
ATOM 1500 N N . PHE A 1 194 ? 22.887 -2.390 -47.255 1.00 91.06 194 PHE A N 1
ATOM 1501 C CA . PHE A 1 194 ? 22.236 -2.847 -48.484 1.00 91.06 194 PHE A CA 1
ATOM 1502 C C . PHE A 1 194 ? 22.621 -1.983 -49.697 1.00 91.06 194 PHE A C 1
ATOM 1504 O O . PHE A 1 194 ? 22.986 -2.513 -50.751 1.00 91.06 194 PHE A O 1
ATOM 1511 N N . LEU A 1 195 ? 22.583 -0.654 -49.550 1.00 89.88 195 LEU A N 1
ATOM 1512 C CA . LEU A 1 195 ? 22.951 0.277 -50.616 1.00 89.88 195 LEU A CA 1
ATOM 1513 C C . LEU A 1 195 ? 24.420 0.137 -51.019 1.00 89.88 195 LEU A C 1
ATOM 1515 O O . LEU A 1 195 ? 24.709 0.091 -52.213 1.00 89.88 195 LEU A O 1
ATOM 1519 N N . PHE A 1 196 ? 25.351 0.029 -50.071 1.00 88.62 196 PHE A N 1
ATOM 1520 C CA . PHE A 1 196 ? 26.778 -0.128 -50.364 1.00 88.62 196 PHE A CA 1
ATOM 1521 C C . PHE A 1 196 ? 27.098 -1.451 -51.056 1.00 88.62 196 PHE A C 1
ATOM 1523 O O . PHE A 1 196 ? 27.863 -1.457 -52.019 1.00 88.62 196 PHE A O 1
ATOM 1530 N N . GLU A 1 197 ? 26.479 -2.556 -50.645 1.00 84.69 197 GLU A N 1
ATOM 1531 C CA . GLU A 1 197 ? 26.659 -3.852 -51.312 1.00 84.69 197 GLU A CA 1
ATOM 1532 C C . GLU A 1 197 ? 26.076 -3.856 -52.732 1.00 84.69 197 GLU A C 1
ATOM 1534 O O . GLU A 1 197 ? 26.658 -4.434 -53.657 1.00 84.69 197 GLU A O 1
ATOM 1539 N N . ARG A 1 198 ? 24.956 -3.156 -52.946 1.00 83.00 198 ARG A N 1
ATOM 1540 C CA . ARG A 1 198 ? 24.350 -3.027 -54.276 1.00 83.00 198 ARG A CA 1
ATOM 1541 C C . ARG A 1 198 ? 25.133 -2.077 -55.185 1.00 83.00 198 ARG A C 1
ATOM 1543 O O . ARG A 1 198 ? 25.272 -2.358 -56.374 1.00 83.00 198 ARG A O 1
ATOM 1550 N N . THR A 1 199 ? 25.657 -0.979 -54.642 1.00 81.12 199 THR A N 1
ATOM 1551 C CA . THR A 1 199 ? 26.360 0.062 -55.413 1.00 81.12 199 THR A CA 1
ATOM 1552 C C . THR A 1 199 ? 27.825 -0.266 -55.700 1.00 81.12 199 THR A C 1
ATOM 1554 O O . THR A 1 199 ? 28.337 0.136 -56.742 1.00 81.12 199 THR A O 1
ATOM 1557 N N . HIS A 1 200 ? 28.490 -1.063 -54.856 1.00 68.38 200 HIS A N 1
ATOM 1558 C CA . HIS A 1 200 ? 29.887 -1.477 -55.051 1.00 68.38 200 HIS A CA 1
ATOM 1559 C C . HIS A 1 200 ? 30.135 -2.190 -56.398 1.00 68.38 200 HIS A C 1
ATOM 1561 O O . HIS A 1 200 ? 31.251 -2.170 -56.917 1.00 68.38 200 HIS A O 1
ATOM 1567 N N . ARG A 1 201 ? 29.097 -2.772 -57.017 1.00 59.38 201 ARG A N 1
ATOM 1568 C CA . ARG A 1 201 ? 29.183 -3.395 -58.351 1.00 59.38 201 ARG A CA 1
ATOM 1569 C C . ARG A 1 201 ? 29.335 -2.408 -59.508 1.00 59.38 201 ARG A C 1
ATOM 1571 O O . ARG A 1 201 ? 29.750 -2.825 -60.580 1.00 59.38 201 ARG A O 1
ATOM 1578 N N . PHE A 1 202 ? 29.037 -1.125 -59.308 1.00 57.12 202 PHE A N 1
ATOM 1579 C CA . PHE A 1 202 ? 29.138 -0.099 -60.352 1.00 57.12 202 PHE A CA 1
ATOM 1580 C C . PHE A 1 202 ? 30.519 0.567 -60.416 1.00 57.12 202 PHE A C 1
ATOM 1582 O O . PHE A 1 202 ? 30.672 1.611 -61.047 1.00 57.12 202 PHE A O 1
ATOM 1589 N N . ARG A 1 203 ? 31.544 0.000 -59.765 1.00 51.59 203 ARG A N 1
ATOM 1590 C CA . ARG A 1 203 ? 32.895 0.565 -59.802 1.00 51.59 203 ARG A CA 1
ATOM 1591 C C . ARG A 1 203 ? 33.459 0.475 -61.229 1.00 51.59 203 ARG A C 1
ATOM 1593 O O . ARG A 1 203 ? 33.824 -0.602 -61.694 1.00 51.59 203 ARG A O 1
ATOM 1600 N N . CYS A 1 204 ? 33.524 1.622 -61.906 1.00 51.81 204 CYS A N 1
ATOM 1601 C CA . CYS A 1 204 ? 34.134 1.796 -63.223 1.00 51.81 204 CYS A CA 1
ATOM 1602 C C . CYS A 1 204 ? 35.582 1.288 -63.214 1.00 51.81 204 CYS A C 1
ATOM 1604 O O . CYS A 1 204 ? 36.413 1.832 -62.486 1.00 51.81 204 CYS A O 1
ATOM 1606 N N . GLY A 1 205 ? 35.891 0.267 -64.019 1.00 51.88 205 GLY A N 1
ATOM 1607 C CA . GLY A 1 205 ? 37.284 -0.098 -64.298 1.00 51.88 205 GLY A CA 1
ATOM 1608 C C . GLY A 1 205 ? 37.599 -1.568 -64.569 1.00 51.88 205 GLY A C 1
ATOM 1609 O O . GLY A 1 205 ? 38.721 -1.845 -64.971 1.00 51.88 205 GLY A O 1
ATOM 1610 N N . THR A 1 206 ? 36.671 -2.517 -64.407 1.00 44.50 206 THR A N 1
ATOM 1611 C CA . THR A 1 206 ? 36.911 -3.903 -64.860 1.00 44.50 206 THR A CA 1
ATOM 1612 C C . THR A 1 206 ? 35.695 -4.468 -65.582 1.00 44.50 206 THR A C 1
ATOM 1614 O O . THR A 1 206 ? 34.565 -4.333 -65.119 1.00 44.50 206 THR A O 1
ATOM 1617 N N . SER A 1 207 ? 35.964 -5.017 -66.769 1.00 41.72 207 SER A N 1
ATOM 1618 C CA . SER A 1 207 ? 34.992 -5.505 -67.745 1.00 41.72 207 SER A CA 1
ATOM 1619 C C . SER A 1 207 ? 34.010 -6.512 -67.141 1.00 41.72 207 SER A C 1
ATOM 1621 O O . SER A 1 207 ? 34.381 -7.381 -66.354 1.00 41.72 207 SER A O 1
ATOM 1623 N N . TYR A 1 208 ? 32.757 -6.394 -67.566 1.00 46.12 208 TYR A N 1
ATOM 1624 C CA . TYR A 1 208 ? 31.564 -7.120 -67.129 1.00 46.12 208 TYR A CA 1
ATOM 1625 C C . TYR A 1 208 ? 31.564 -8.627 -67.490 1.00 46.12 208 TYR A C 1
ATOM 1627 O O . TYR A 1 208 ? 30.538 -9.288 -67.373 1.00 46.12 208 TYR A O 1
ATOM 1635 N N . GLU A 1 209 ? 32.690 -9.210 -67.913 1.00 46.22 209 GLU A N 1
ATOM 1636 C CA . GLU A 1 209 ? 32.667 -10.425 -68.743 1.00 46.22 209 GLU A CA 1
ATOM 1637 C C . GLU A 1 209 ? 33.384 -11.673 -68.194 1.00 46.22 209 GLU A C 1
ATOM 1639 O O . GLU A 1 209 ? 33.561 -12.633 -68.932 1.00 46.22 209 GLU A O 1
ATOM 1644 N N . TYR A 1 210 ? 33.755 -11.747 -66.906 1.00 42.91 210 TYR A N 1
ATOM 1645 C CA . TYR A 1 210 ? 34.421 -12.963 -66.381 1.00 42.91 210 TYR A CA 1
ATOM 1646 C C . TYR A 1 210 ? 33.888 -13.542 -65.062 1.00 42.91 210 TYR A C 1
ATOM 1648 O O . TYR A 1 210 ? 34.625 -14.193 -64.328 1.00 42.91 210 TYR A O 1
ATOM 1656 N N . ARG A 1 211 ? 32.605 -13.366 -64.720 1.00 44.31 211 ARG A N 1
ATOM 1657 C CA . ARG A 1 211 ? 32.014 -14.073 -63.559 1.00 44.31 211 ARG A CA 1
ATOM 1658 C C . ARG A 1 211 ? 30.557 -14.498 -63.761 1.00 44.31 211 ARG A C 1
ATOM 1660 O O . ARG A 1 211 ? 29.711 -14.312 -62.897 1.00 44.31 211 ARG A O 1
ATOM 1667 N N . THR A 1 212 ? 30.266 -15.135 -64.887 1.00 46.06 212 THR A N 1
ATOM 1668 C CA . THR A 1 212 ? 29.010 -15.880 -65.101 1.00 46.06 212 THR A CA 1
ATOM 1669 C C . THR A 1 212 ? 29.031 -17.302 -64.512 1.00 46.06 212 THR A C 1
ATOM 1671 O O . THR A 1 212 ? 28.030 -18.001 -64.604 1.00 46.06 212 THR A O 1
ATOM 1674 N N . GLY A 1 213 ? 30.121 -17.731 -63.855 1.00 43.50 213 GLY A N 1
ATOM 1675 C CA . GLY A 1 213 ? 30.268 -19.104 -63.337 1.00 43.50 213 GLY A CA 1
ATOM 1676 C C . GLY A 1 213 ? 30.328 -19.288 -61.813 1.00 43.50 213 GLY A C 1
ATOM 1677 O O . GLY A 1 213 ? 30.042 -20.379 -61.332 1.00 43.50 213 GLY A O 1
ATOM 1678 N N . GLU A 1 214 ? 30.651 -18.264 -61.015 1.00 45.12 214 GLU A N 1
ATOM 1679 C CA . GLU A 1 214 ? 30.832 -18.431 -59.562 1.00 45.12 214 GLU A CA 1
ATOM 1680 C C . GLU A 1 214 ? 29.840 -17.589 -58.746 1.00 45.12 214 GLU A C 1
ATOM 1682 O O . GLU A 1 214 ? 30.035 -16.401 -58.500 1.00 45.12 214 GLU A O 1
ATOM 1687 N N . ARG A 1 215 ? 28.791 -18.275 -58.272 1.00 45.12 215 ARG A N 1
ATOM 1688 C CA . ARG A 1 215 ? 27.833 -17.871 -57.223 1.00 45.12 215 ARG A CA 1
ATOM 1689 C C . ARG A 1 215 ? 26.956 -16.648 -57.529 1.00 45.12 215 ARG A C 1
ATOM 1691 O O . ARG A 1 215 ? 26.986 -15.641 -56.825 1.00 45.12 215 ARG A O 1
ATOM 1698 N N . ALA A 1 216 ? 25.994 -16.841 -58.430 1.00 47.22 216 ALA A N 1
ATOM 1699 C CA . ALA A 1 216 ? 24.742 -16.069 -58.445 1.00 47.22 216 ALA A CA 1
ATOM 1700 C C . ALA A 1 216 ? 23.897 -16.220 -57.146 1.00 47.22 216 ALA A C 1
ATOM 1702 O O . ALA A 1 216 ? 22.881 -15.553 -56.992 1.00 47.22 216 ALA A O 1
ATOM 1703 N N . GLY A 1 217 ? 24.308 -17.082 -56.202 1.00 51.41 217 GLY A N 1
ATOM 1704 C CA . GLY A 1 217 ? 23.555 -17.422 -54.987 1.00 51.41 217 GLY A CA 1
ATOM 1705 C C . GLY A 1 217 ? 24.023 -16.776 -53.676 1.00 51.41 217 GLY A C 1
ATOM 1706 O O . GLY A 1 217 ? 23.471 -17.100 -52.632 1.00 51.41 217 GLY A O 1
ATOM 1707 N N . ASP A 1 218 ? 25.026 -15.893 -53.684 1.00 60.12 218 ASP A N 1
ATOM 1708 C CA . ASP A 1 218 ? 25.587 -15.316 -52.447 1.00 60.12 218 ASP A CA 1
ATOM 1709 C C . ASP A 1 218 ? 25.537 -13.785 -52.477 1.00 60.12 218 ASP A C 1
ATOM 1711 O O . ASP A 1 218 ? 26.548 -13.082 -52.500 1.00 60.12 218 ASP A O 1
ATOM 1715 N N . HIS A 1 219 ? 24.323 -13.259 -52.627 1.00 69.69 219 HIS A N 1
ATOM 1716 C CA . HIS A 1 219 ? 24.052 -11.827 -52.591 1.00 69.69 219 HIS A CA 1
ATOM 1717 C C . HIS A 1 219 ? 23.497 -11.447 -51.222 1.00 69.69 219 HIS A C 1
ATOM 1719 O O . HIS A 1 219 ? 22.759 -12.214 -50.598 1.00 69.69 219 HIS A O 1
ATOM 1725 N N . PHE A 1 220 ? 23.885 -10.264 -50.755 1.00 76.12 220 PHE A N 1
ATOM 1726 C CA . PHE A 1 220 ? 23.381 -9.691 -49.520 1.00 76.12 220 PHE A CA 1
ATOM 1727 C C . PHE A 1 220 ? 22.015 -9.064 -49.822 1.00 76.12 220 PHE A C 1
ATOM 1729 O O . PHE A 1 220 ? 21.925 -8.031 -50.490 1.00 76.12 220 PHE A O 1
ATOM 1736 N N . SER A 1 221 ? 20.941 -9.768 -49.464 1.00 86.44 221 SER A N 1
ATOM 1737 C CA . SER A 1 221 ? 19.575 -9.279 -49.659 1.00 86.44 221 SER A CA 1
ATOM 1738 C C . SER A 1 221 ? 19.233 -8.171 -48.655 1.00 86.44 221 SER A C 1
ATOM 1740 O O . SER A 1 221 ? 19.915 -8.004 -47.648 1.00 86.44 221 SER A O 1
ATOM 1742 N N . LEU A 1 222 ? 18.152 -7.422 -48.899 1.00 87.69 222 LEU A N 1
ATOM 1743 C CA . LEU A 1 222 ? 17.664 -6.420 -47.941 1.00 87.69 222 LEU A CA 1
ATOM 1744 C C . LEU A 1 222 ? 17.349 -7.055 -46.573 1.00 87.69 222 LEU A C 1
ATOM 1746 O O . LEU A 1 222 ? 17.677 -6.487 -45.535 1.00 87.69 222 LEU A O 1
ATOM 1750 N N . GLY A 1 223 ? 16.763 -8.258 -46.583 1.00 89.06 223 GLY A N 1
ATOM 1751 C CA . GLY A 1 223 ? 16.505 -9.038 -45.373 1.00 89.06 223 GLY A CA 1
ATOM 1752 C C . GLY A 1 223 ? 17.794 -9.460 -44.668 1.00 89.06 223 GLY A C 1
ATOM 1753 O O . GLY A 1 223 ? 17.906 -9.263 -43.462 1.00 89.06 223 GLY A O 1
ATOM 1754 N N . ASP A 1 224 ? 18.793 -9.953 -45.416 1.00 89.56 224 ASP A N 1
ATOM 1755 C CA . ASP A 1 224 ? 20.117 -10.274 -44.860 1.00 89.56 224 ASP A CA 1
ATOM 1756 C C . ASP A 1 224 ? 20.751 -9.051 -44.177 1.00 89.56 224 ASP A C 1
ATOM 1758 O O . ASP A 1 224 ? 21.342 -9.200 -43.109 1.00 89.56 224 ASP A O 1
ATOM 1762 N N . SER A 1 225 ? 20.597 -7.848 -44.749 1.00 91.38 225 SER A N 1
ATOM 1763 C CA . SER A 1 225 ? 21.121 -6.613 -44.155 1.00 91.38 225 SER A CA 1
ATOM 1764 C C . SER A 1 225 ? 20.487 -6.274 -42.822 1.00 91.38 225 SER A C 1
ATOM 1766 O O . SER A 1 225 ? 21.209 -6.031 -41.859 1.00 91.38 225 SER A O 1
ATOM 1768 N N . TYR A 1 226 ? 19.156 -6.275 -42.737 1.00 93.88 226 TYR A N 1
ATOM 1769 C CA . TYR A 1 226 ? 18.494 -5.987 -41.469 1.00 93.88 226 TYR A CA 1
ATOM 1770 C C . TYR A 1 226 ? 18.783 -7.071 -40.432 1.00 93.88 226 TYR A C 1
ATOM 1772 O O . TYR A 1 226 ? 19.117 -6.733 -39.300 1.00 93.88 226 TYR A O 1
ATOM 1780 N N . ILE A 1 227 ? 18.737 -8.355 -40.809 1.00 92.19 227 ILE A N 1
ATOM 1781 C CA . ILE A 1 227 ? 19.066 -9.462 -39.898 1.00 92.19 227 ILE A CA 1
ATOM 1782 C C . ILE A 1 227 ? 20.493 -9.306 -39.368 1.00 92.19 227 ILE A C 1
ATOM 1784 O O . ILE A 1 227 ? 20.702 -9.417 -38.164 1.00 92.19 227 ILE A O 1
ATOM 1788 N N . TRP A 1 228 ? 21.465 -8.991 -40.229 1.00 93.50 228 TRP A N 1
ATOM 1789 C CA . TRP A 1 228 ? 22.844 -8.738 -39.810 1.00 93.50 228 TRP A CA 1
ATOM 1790 C C . TRP A 1 228 ? 22.929 -7.580 -38.804 1.00 93.50 228 TRP A C 1
ATOM 1792 O O . TRP A 1 228 ? 23.558 -7.716 -37.755 1.00 93.50 228 TRP A O 1
ATOM 1802 N N . THR A 1 229 ? 22.250 -6.463 -39.079 1.00 93.75 229 THR A N 1
ATOM 1803 C CA . THR A 1 229 ? 22.249 -5.287 -38.200 1.00 93.75 229 THR A CA 1
ATOM 1804 C C . THR A 1 229 ? 21.607 -5.581 -36.840 1.00 93.75 229 THR A C 1
ATOM 1806 O O . THR A 1 229 ? 22.187 -5.232 -35.811 1.00 93.75 229 THR A O 1
ATOM 1809 N N . PHE A 1 230 ? 20.462 -6.272 -36.811 1.00 93.00 230 PHE A N 1
ATOM 1810 C CA . PHE A 1 230 ? 19.789 -6.671 -35.570 1.00 93.00 230 PHE A CA 1
ATOM 1811 C C . PHE A 1 230 ? 20.581 -7.724 -34.780 1.00 93.00 230 PHE A C 1
ATOM 1813 O O . PHE A 1 230 ? 20.638 -7.637 -33.557 1.00 93.00 230 PHE A O 1
ATOM 1820 N N . MET A 1 231 ? 21.253 -8.670 -35.445 1.00 92.38 231 MET A N 1
ATOM 1821 C CA . MET A 1 231 ? 22.145 -9.632 -34.777 1.00 92.38 231 MET A CA 1
ATOM 1822 C C . MET A 1 231 ? 23.326 -8.938 -34.086 1.00 92.38 231 MET A C 1
ATOM 1824 O O . MET A 1 231 ? 23.728 -9.360 -33.003 1.00 92.38 231 MET A O 1
ATOM 1828 N N . GLY A 1 232 ? 23.815 -7.824 -34.645 1.00 90.44 232 GLY A N 1
ATOM 1829 C CA . GLY A 1 232 ? 24.824 -6.979 -34.001 1.00 90.44 232 GLY A CA 1
ATOM 1830 C C . GLY A 1 232 ? 24.377 -6.410 -32.647 1.00 90.44 232 GLY A C 1
ATOM 1831 O O . GLY A 1 232 ? 25.167 -6.403 -31.706 1.00 90.44 232 GLY A O 1
ATOM 1832 N N . LEU A 1 233 ? 23.100 -6.024 -32.502 1.00 91.94 233 LEU A N 1
ATOM 1833 C CA . LEU A 1 233 ? 22.541 -5.574 -31.212 1.00 91.94 233 LEU A CA 1
ATOM 1834 C C . LEU A 1 233 ? 22.506 -6.694 -30.165 1.00 91.94 233 LEU A C 1
ATOM 1836 O O . LEU A 1 233 ? 22.570 -6.420 -28.971 1.00 91.94 233 LEU A O 1
ATOM 1840 N N . LEU A 1 234 ? 22.433 -7.950 -30.609 1.00 91.31 234 LEU A N 1
ATOM 1841 C CA . LEU A 1 234 ? 22.496 -9.141 -29.758 1.00 91.31 234 LEU A CA 1
ATOM 1842 C C . LEU A 1 234 ? 23.932 -9.647 -29.550 1.00 91.31 234 LEU A C 1
ATOM 1844 O O . LEU A 1 234 ? 24.120 -10.701 -28.945 1.00 91.31 234 LEU A O 1
ATOM 1848 N N . LEU A 1 235 ? 24.938 -8.935 -30.077 1.00 89.69 235 LEU A N 1
ATOM 1849 C CA . LEU A 1 235 ? 26.342 -9.362 -30.118 1.00 89.69 235 LEU A CA 1
ATOM 1850 C C . LEU A 1 235 ? 26.525 -10.760 -30.736 1.00 89.69 235 LEU A C 1
ATOM 1852 O O . LEU A 1 235 ? 27.480 -11.475 -30.426 1.00 89.69 235 LEU A O 1
ATOM 1856 N N . HIS A 1 236 ? 25.612 -11.154 -31.625 1.00 90.88 236 HIS A N 1
ATOM 1857 C CA . HIS A 1 236 ? 25.653 -12.436 -32.306 1.00 90.88 236 HIS A CA 1
ATOM 1858 C C . HIS A 1 236 ? 26.193 -12.278 -33.726 1.00 90.88 236 HIS A C 1
ATOM 1860 O O . HIS A 1 236 ? 25.944 -11.289 -34.416 1.00 90.88 236 HIS A O 1
ATOM 1866 N N . SER A 1 237 ? 26.946 -13.273 -34.185 1.00 86.25 237 SER A N 1
ATOM 1867 C CA . SER A 1 237 ? 27.525 -13.260 -35.526 1.00 86.25 237 SER A CA 1
ATOM 1868 C C . SER A 1 237 ? 26.496 -13.737 -36.549 1.00 86.25 237 SER A C 1
ATOM 1870 O O . SER A 1 237 ? 25.899 -14.801 -36.401 1.00 86.25 237 SER A O 1
ATOM 1872 N N . TYR A 1 238 ? 26.312 -12.978 -37.631 1.00 86.38 238 TYR A N 1
ATOM 1873 C CA . TYR A 1 238 ? 25.556 -13.453 -38.788 1.00 86.38 238 TYR A CA 1
ATOM 1874 C C . TYR A 1 238 ? 26.467 -14.212 -39.759 1.00 86.38 238 TYR A C 1
ATOM 1876 O O . TYR A 1 238 ? 27.643 -13.887 -39.923 1.00 86.38 238 TYR A O 1
ATOM 1884 N N . ARG A 1 239 ? 25.910 -15.217 -40.442 1.00 83.62 239 ARG A N 1
ATOM 1885 C CA . ARG A 1 239 ? 26.666 -16.125 -41.322 1.00 83.62 239 ARG A CA 1
ATOM 1886 C C . ARG A 1 239 ? 27.317 -15.418 -42.517 1.00 83.62 239 ARG A C 1
ATOM 1888 O O . ARG A 1 239 ? 28.351 -15.873 -42.999 1.00 83.62 239 ARG A O 1
ATOM 1895 N N . LYS A 1 240 ? 26.700 -14.348 -43.026 1.00 84.19 240 LYS A N 1
ATOM 1896 C CA . LYS A 1 240 ? 27.210 -13.575 -44.168 1.00 84.19 240 LYS A CA 1
ATOM 1897 C C . LYS A 1 240 ? 27.867 -12.288 -43.680 1.00 84.19 240 LYS A C 1
ATOM 1899 O O . LYS A 1 240 ? 27.306 -11.593 -42.839 1.00 84.19 240 LYS A O 1
ATOM 1904 N N . LEU A 1 241 ? 29.017 -11.950 -44.258 1.00 84.00 241 LEU A N 1
ATOM 1905 C CA . LEU A 1 241 ? 29.737 -10.707 -43.984 1.00 84.00 241 LEU A CA 1
ATOM 1906 C C . LEU A 1 241 ? 29.662 -9.766 -45.195 1.00 84.00 241 LEU A C 1
ATOM 1908 O O . LEU A 1 241 ? 29.760 -10.247 -46.331 1.00 84.00 241 LEU A O 1
ATOM 1912 N N . PRO A 1 242 ? 29.528 -8.447 -44.971 1.00 84.00 242 PRO A N 1
ATOM 1913 C CA . PRO A 1 242 ? 29.643 -7.471 -46.043 1.00 84.00 242 PRO A CA 1
ATOM 1914 C C . PRO A 1 242 ? 31.059 -7.487 -46.629 1.00 84.00 242 PRO A C 1
ATOM 1916 O O . PRO A 1 242 ? 32.042 -7.686 -45.915 1.00 84.00 242 PRO A O 1
ATOM 1919 N N . ARG A 1 243 ? 31.165 -7.293 -47.943 1.00 82.00 243 ARG A N 1
ATOM 1920 C CA . ARG A 1 243 ? 32.413 -7.399 -48.711 1.00 82.00 243 ARG A CA 1
ATOM 1921 C C . ARG A 1 243 ? 32.952 -6.047 -49.160 1.00 82.00 243 ARG A C 1
ATOM 1923 O O . ARG A 1 243 ? 34.154 -5.934 -49.388 1.00 82.00 243 ARG A O 1
ATOM 1930 N N . SER A 1 244 ? 32.099 -5.036 -49.319 1.00 84.56 244 SER A N 1
ATOM 1931 C CA . SER A 1 244 ? 32.556 -3.699 -49.706 1.00 84.56 244 SER A CA 1
ATOM 1932 C C . SER A 1 244 ? 33.345 -3.038 -48.569 1.00 84.56 244 SER A C 1
ATOM 1934 O O . SER A 1 244 ? 33.018 -3.181 -47.391 1.00 84.56 244 SER A O 1
ATOM 1936 N N . TRP A 1 245 ? 34.389 -2.278 -48.910 1.00 85.12 245 TRP A N 1
ATOM 1937 C CA . TRP A 1 245 ? 35.185 -1.536 -47.923 1.00 85.12 245 TRP A CA 1
ATOM 1938 C C . TRP A 1 245 ? 34.329 -0.551 -47.118 1.00 85.12 245 TRP A C 1
ATOM 1940 O O . TRP A 1 245 ? 34.460 -0.485 -45.900 1.00 85.12 245 TRP A O 1
ATOM 1950 N N . ALA A 1 246 ? 33.398 0.150 -47.775 1.00 87.50 246 ALA A N 1
ATOM 1951 C CA . ALA A 1 246 ? 32.496 1.090 -47.107 1.00 87.50 246 ALA A CA 1
ATOM 1952 C C . ALA A 1 246 ? 31.576 0.384 -46.097 1.00 87.50 246 ALA A C 1
ATOM 1954 O O . ALA A 1 246 ? 31.386 0.863 -44.980 1.00 87.50 246 ALA A O 1
ATOM 1955 N N . SER A 1 247 ? 31.044 -0.786 -46.460 1.00 87.56 247 SER A N 1
ATOM 1956 C CA . SER A 1 247 ? 30.205 -1.583 -45.565 1.00 87.56 247 SER A CA 1
ATOM 1957 C C . SER A 1 247 ? 31.008 -2.258 -44.457 1.00 87.56 247 SER A C 1
ATOM 1959 O O . SER A 1 247 ? 30.490 -2.371 -43.353 1.00 87.56 247 SER A O 1
ATOM 1961 N N . LEU A 1 248 ? 32.262 -2.660 -44.693 1.00 89.31 248 LEU A N 1
ATOM 1962 C CA . LEU A 1 248 ? 33.156 -3.178 -43.649 1.00 89.31 248 LEU A CA 1
ATOM 1963 C C . LEU A 1 248 ? 33.457 -2.106 -42.594 1.00 89.31 248 LEU A C 1
ATOM 1965 O O . LEU A 1 248 ? 33.330 -2.373 -41.401 1.00 89.31 248 LEU A O 1
ATOM 1969 N N . THR A 1 249 ? 33.779 -0.879 -43.011 1.00 91.38 249 THR A N 1
ATOM 1970 C CA . THR A 1 249 ? 33.997 0.241 -42.083 1.00 91.38 249 THR A CA 1
ATOM 1971 C C . THR A 1 249 ? 32.727 0.587 -41.307 1.00 91.38 249 THR A C 1
ATOM 1973 O O . THR A 1 249 ? 32.777 0.716 -40.084 1.00 91.38 249 THR A O 1
ATOM 1976 N N . LEU A 1 250 ? 31.576 0.667 -41.988 1.00 92.56 250 LEU A N 1
ATOM 1977 C CA . LEU A 1 250 ? 30.283 0.882 -41.331 1.00 92.56 250 LEU A CA 1
ATOM 1978 C C . LEU A 1 250 ? 29.955 -0.249 -40.344 1.00 92.56 250 LEU A C 1
ATOM 1980 O O . LEU A 1 250 ? 29.435 0.011 -39.265 1.00 92.56 250 LEU A O 1
ATOM 1984 N N . SER A 1 251 ? 30.310 -1.490 -40.680 1.00 91.00 251 SER A N 1
ATOM 1985 C CA . SER A 1 251 ? 30.100 -2.656 -39.818 1.00 91.00 251 SER A CA 1
ATOM 1986 C C . SER A 1 251 ? 30.951 -2.612 -38.557 1.00 91.00 251 SER A C 1
ATOM 1988 O O . SER A 1 251 ? 30.466 -2.955 -37.482 1.00 91.00 251 SER A O 1
ATOM 1990 N N . LEU A 1 252 ? 32.212 -2.185 -38.658 1.00 92.56 252 LEU A N 1
ATOM 1991 C CA . LEU A 1 252 ? 33.073 -1.996 -37.489 1.00 92.56 252 LEU A CA 1
ATOM 1992 C C . LEU A 1 252 ? 32.500 -0.925 -36.557 1.00 92.56 252 LEU A C 1
ATOM 1994 O O . LEU A 1 252 ? 32.394 -1.156 -35.354 1.00 92.56 252 LEU A O 1
ATOM 1998 N N . PHE A 1 253 ? 32.066 0.207 -37.117 1.00 94.38 253 PHE A N 1
ATOM 1999 C CA . PHE A 1 253 ? 31.430 1.273 -36.344 1.00 94.38 253 PHE A CA 1
ATOM 2000 C C . PHE A 1 253 ? 30.122 0.807 -35.690 1.00 94.38 253 PHE A C 1
ATOM 2002 O O . PHE A 1 253 ? 29.907 1.049 -34.505 1.00 94.38 253 PHE A O 1
ATOM 2009 N N . TRP A 1 254 ? 29.281 0.082 -36.432 1.00 95.31 254 TRP A N 1
ATOM 2010 C CA . TRP A 1 254 ? 28.033 -0.483 -35.920 1.00 95.31 254 TRP A CA 1
ATOM 2011 C C . TRP A 1 254 ? 28.265 -1.441 -34.751 1.00 95.31 254 TRP A C 1
ATOM 2013 O O . TRP A 1 254 ? 27.593 -1.334 -33.730 1.00 95.31 254 TRP A O 1
ATOM 2023 N N . ASN A 1 255 ? 29.243 -2.343 -34.861 1.00 93.00 255 ASN A N 1
ATOM 2024 C CA . ASN A 1 255 ? 29.569 -3.273 -33.779 1.00 93.00 255 ASN A CA 1
ATOM 2025 C C . ASN A 1 255 ? 30.114 -2.549 -32.540 1.00 93.00 255 ASN A C 1
ATOM 2027 O O . ASN A 1 255 ? 29.729 -2.889 -31.424 1.00 93.00 255 ASN A O 1
ATOM 2031 N N . ALA A 1 256 ? 30.957 -1.526 -32.720 1.00 95.06 256 ALA A N 1
ATOM 2032 C CA . ALA A 1 256 ? 31.431 -0.702 -31.608 1.00 95.06 256 ALA A CA 1
ATOM 2033 C C . ALA A 1 256 ? 30.271 0.036 -30.917 1.00 95.06 256 ALA A C 1
ATOM 2035 O O . ALA A 1 256 ? 30.180 0.031 -29.691 1.00 95.06 256 ALA A O 1
ATOM 2036 N N . PHE A 1 257 ? 29.347 0.606 -31.696 1.00 94.88 257 PHE A N 1
ATOM 2037 C CA . PHE A 1 257 ? 28.130 1.230 -31.181 1.00 94.88 257 PHE A CA 1
ATOM 2038 C C . PHE A 1 257 ? 27.262 0.234 -30.398 1.00 94.88 257 PHE A C 1
ATOM 2040 O O . PHE A 1 257 ? 26.891 0.514 -29.261 1.00 94.88 257 PHE A O 1
ATOM 2047 N N . CYS A 1 258 ? 27.004 -0.955 -30.955 1.00 95.25 258 CYS A N 1
ATOM 2048 C CA . CYS A 1 258 ? 26.234 -2.003 -30.281 1.00 95.25 258 CYS A CA 1
ATOM 2049 C C . CYS A 1 258 ? 26.883 -2.422 -28.957 1.00 95.25 258 CYS A C 1
ATOM 2051 O O . CYS A 1 258 ? 26.187 -2.543 -27.953 1.00 95.25 258 CYS A O 1
ATOM 2053 N N . LEU A 1 259 ? 28.209 -2.581 -28.924 1.00 95.31 259 LEU A N 1
ATOM 2054 C CA . LEU A 1 259 ? 28.944 -2.919 -27.705 1.00 95.31 259 LEU A CA 1
ATOM 2055 C C . LEU A 1 259 ? 28.759 -1.850 -26.621 1.00 95.31 259 LEU A C 1
ATOM 2057 O O . LEU A 1 259 ? 28.493 -2.187 -25.466 1.00 95.31 259 LEU A O 1
ATOM 2061 N N . VAL A 1 260 ? 28.832 -0.567 -26.982 1.00 95.19 260 VAL A N 1
ATOM 2062 C CA . VAL A 1 260 ? 28.577 0.538 -26.043 1.00 95.19 260 VAL A CA 1
ATOM 2063 C C . VAL A 1 260 ? 27.124 0.525 -25.562 1.00 95.19 260 VAL A C 1
ATOM 2065 O O . VAL A 1 260 ? 26.878 0.635 -24.364 1.00 95.19 260 VAL A O 1
ATOM 2068 N N . CYS A 1 261 ? 26.152 0.330 -26.455 1.00 93.81 261 CYS A N 1
ATOM 2069 C CA . CYS A 1 261 ? 24.740 0.262 -26.075 1.00 93.81 261 CYS A CA 1
ATOM 2070 C C . CYS A 1 261 ? 24.443 -0.908 -25.130 1.00 93.81 261 CYS A C 1
ATOM 2072 O O . CYS A 1 261 ? 23.764 -0.713 -24.126 1.00 93.81 261 CYS A O 1
ATOM 2074 N N . VAL A 1 262 ? 24.963 -2.104 -25.414 1.00 93.69 262 VAL A N 1
ATOM 2075 C CA . VAL A 1 262 ? 24.736 -3.296 -24.583 1.00 93.69 262 VAL A CA 1
ATOM 2076 C C . VAL A 1 262 ? 25.415 -3.160 -23.222 1.00 93.69 262 VAL A C 1
ATOM 2078 O O . VAL A 1 262 ? 24.810 -3.493 -22.206 1.00 93.69 262 VAL A O 1
ATOM 2081 N N . THR A 1 263 ? 26.638 -2.626 -23.167 1.00 93.56 263 THR A N 1
ATOM 2082 C CA . THR A 1 263 ? 27.328 -2.385 -21.886 1.00 93.56 263 THR A CA 1
ATOM 2083 C C . THR A 1 263 ? 26.619 -1.319 -21.050 1.00 93.56 263 THR A C 1
ATOM 2085 O O . THR A 1 263 ? 26.375 -1.547 -19.867 1.00 93.56 263 THR A O 1
ATOM 2088 N N . ALA A 1 264 ? 26.201 -0.202 -21.654 1.00 93.69 264 ALA A N 1
ATOM 2089 C CA . ALA A 1 264 ? 25.407 0.822 -20.975 1.00 93.69 264 ALA A CA 1
ATOM 2090 C C . ALA A 1 264 ? 24.061 0.270 -20.478 1.00 93.69 264 ALA A C 1
ATOM 2092 O O . ALA A 1 264 ? 23.658 0.553 -19.352 1.00 93.69 264 ALA A O 1
ATOM 2093 N N . TYR A 1 265 ? 23.396 -0.565 -21.281 1.00 93.19 265 TYR A N 1
ATOM 2094 C CA . TYR A 1 265 ? 22.155 -1.227 -20.892 1.00 93.19 265 TYR A CA 1
ATOM 2095 C C . TYR A 1 265 ? 22.363 -2.189 -19.718 1.00 93.19 265 TYR A C 1
ATOM 2097 O O . TYR A 1 265 ? 21.565 -2.188 -18.786 1.00 93.19 265 TYR A O 1
ATOM 2105 N N . ALA A 1 266 ? 23.440 -2.979 -19.719 1.00 91.00 266 ALA A N 1
ATOM 2106 C CA . ALA A 1 266 ? 23.757 -3.892 -18.622 1.00 91.00 266 ALA A CA 1
ATOM 2107 C C . ALA A 1 266 ? 24.025 -3.136 -17.311 1.00 91.00 266 ALA A C 1
ATOM 2109 O O . ALA A 1 266 ? 23.481 -3.505 -16.272 1.00 91.00 266 ALA A O 1
ATOM 2110 N N . ILE A 1 267 ? 24.794 -2.042 -17.369 1.00 89.94 267 ILE A N 1
ATOM 2111 C CA . ILE A 1 267 ? 25.060 -1.174 -16.211 1.00 89.94 267 ILE A CA 1
ATOM 2112 C C . ILE A 1 267 ? 23.765 -0.524 -15.712 1.00 89.94 267 ILE A C 1
ATOM 2114 O O . ILE A 1 267 ? 23.493 -0.541 -14.514 1.00 89.94 267 ILE A O 1
ATOM 2118 N N . GLY A 1 268 ? 22.938 0.011 -16.614 1.00 86.38 268 GLY A N 1
ATOM 2119 C CA . GLY A 1 268 ? 21.651 0.604 -16.255 1.00 86.38 268 GLY A CA 1
ATOM 2120 C C . GLY A 1 268 ? 20.684 -0.421 -15.662 1.00 86.38 268 GLY A C 1
ATOM 2121 O O . GLY A 1 268 ? 20.039 -0.151 -14.658 1.00 86.38 268 GLY A O 1
ATOM 2122 N N . THR A 1 269 ? 20.632 -1.631 -16.218 1.00 84.94 269 THR A N 1
ATOM 2123 C CA . THR A 1 269 ? 19.799 -2.726 -15.697 1.00 84.94 269 THR A CA 1
ATOM 2124 C C . THR A 1 269 ? 20.266 -3.168 -14.318 1.00 84.94 269 THR A C 1
ATOM 2126 O O . THR A 1 269 ? 19.427 -3.404 -13.458 1.00 84.94 269 THR A O 1
ATOM 2129 N N . TYR A 1 270 ? 21.580 -3.251 -14.091 1.00 83.69 270 TYR A N 1
ATOM 2130 C CA . TYR A 1 270 ? 22.142 -3.502 -12.765 1.00 83.69 270 TYR A CA 1
ATOM 2131 C C . TYR A 1 270 ? 21.712 -2.411 -11.783 1.00 83.69 270 TYR A C 1
ATOM 2133 O O . TYR A 1 270 ? 21.181 -2.720 -10.721 1.00 83.69 270 TYR A O 1
ATOM 2141 N N . ALA A 1 271 ? 21.871 -1.141 -12.167 1.00 78.75 271 ALA A N 1
ATOM 2142 C CA . ALA A 1 271 ? 21.469 -0.024 -11.330 1.00 78.75 271 ALA A CA 1
ATOM 2143 C C . ALA A 1 271 ? 19.988 -0.116 -10.969 1.00 78.75 271 ALA A C 1
ATOM 2145 O O . ALA A 1 271 ? 19.683 -0.040 -9.798 1.00 78.75 271 ALA A O 1
ATOM 2146 N N . VAL A 1 272 ? 19.085 -0.358 -11.922 1.00 76.50 272 VAL A N 1
ATOM 2147 C CA . VAL A 1 272 ? 17.640 -0.429 -11.652 1.00 76.50 272 VAL A CA 1
ATOM 2148 C C . VAL A 1 272 ? 17.261 -1.713 -10.870 1.00 76.50 272 VAL A C 1
ATOM 2150 O O . VAL A 1 272 ? 16.307 -1.676 -10.101 1.00 76.50 272 VAL A O 1
ATOM 2153 N N . LEU A 1 273 ? 18.012 -2.824 -10.997 1.00 73.06 273 LEU A N 1
ATOM 2154 C CA . LEU A 1 273 ? 17.667 -4.127 -10.381 1.00 73.06 273 LEU A CA 1
ATOM 2155 C C . LEU A 1 273 ? 18.033 -4.117 -8.902 1.00 73.06 273 LEU A C 1
ATOM 2157 O O . LEU A 1 273 ? 17.360 -4.733 -8.083 1.00 73.06 273 LEU A O 1
ATOM 2161 N N . PHE A 1 274 ? 19.136 -3.439 -8.598 1.00 69.38 274 PHE A N 1
ATOM 2162 C CA . PHE A 1 274 ? 19.690 -3.309 -7.260 1.00 69.38 274 PHE A CA 1
ATOM 2163 C C . PHE A 1 274 ? 19.450 -1.916 -6.670 1.00 69.38 274 PHE A C 1
ATOM 2165 O O . PHE A 1 274 ? 19.921 -1.635 -5.570 1.00 69.38 274 PHE A O 1
ATOM 2172 N N . HIS A 1 275 ? 18.714 -1.037 -7.364 1.00 63.25 275 HIS A N 1
ATOM 2173 C CA . HIS A 1 275 ? 18.177 0.164 -6.740 1.00 63.25 275 HIS A CA 1
ATOM 2174 C C . HIS A 1 275 ? 17.087 -0.305 -5.787 1.00 63.25 275 HIS A C 1
ATOM 2176 O O . HIS A 1 275 ? 16.019 -0.733 -6.222 1.00 63.25 275 HIS A O 1
ATOM 2182 N N . ASN A 1 276 ? 17.426 -0.304 -4.500 1.00 52.75 276 ASN A N 1
ATOM 2183 C CA . ASN A 1 276 ? 16.623 -0.829 -3.409 1.00 52.75 276 ASN A CA 1
ATOM 2184 C C . ASN A 1 276 ? 15.132 -0.504 -3.605 1.00 52.75 276 ASN A C 1
ATOM 2186 O O . ASN A 1 276 ? 14.730 0.658 -3.542 1.00 52.75 276 ASN A O 1
ATOM 2190 N N . GLU A 1 277 ? 14.288 -1.528 -3.783 1.00 49.75 277 GLU A N 1
ATOM 2191 C CA . GLU A 1 277 ? 12.829 -1.379 -3.640 1.00 49.75 277 GLU A CA 1
ATOM 2192 C C . GLU A 1 277 ? 12.478 -0.746 -2.282 1.00 49.75 277 GLU A C 1
ATOM 2194 O O . GLU A 1 277 ? 11.513 0.013 -2.171 1.00 49.75 277 GLU A O 1
ATOM 2199 N N . ASP A 1 278 ? 13.343 -0.977 -1.291 1.00 45.69 278 ASP A N 1
ATOM 2200 C CA . ASP A 1 278 ? 13.287 -0.385 0.036 1.00 45.69 278 ASP A CA 1
ATOM 2201 C C . ASP A 1 278 ? 13.566 1.126 0.052 1.00 45.69 278 ASP A C 1
ATOM 2203 O O . ASP A 1 278 ? 13.182 1.762 1.020 1.00 45.69 278 ASP A O 1
ATOM 2207 N N . GLU A 1 279 ? 14.213 1.736 -0.955 1.00 42.59 279 GLU A N 1
ATOM 2208 C CA . GLU A 1 279 ? 14.409 3.202 -1.036 1.00 42.59 279 GLU A CA 1
ATOM 2209 C C . GLU A 1 279 ? 13.194 3.936 -1.611 1.00 42.59 279 GLU A C 1
ATOM 2211 O O . GLU A 1 279 ? 12.930 5.080 -1.243 1.00 42.59 279 GLU A O 1
ATOM 2216 N N . LEU A 1 280 ? 12.409 3.288 -2.477 1.00 45.06 280 LEU A N 1
ATOM 2217 C CA . LEU A 1 280 ? 11.270 3.947 -3.122 1.00 45.06 280 LEU A CA 1
ATOM 2218 C C . LEU A 1 280 ? 9.989 3.922 -2.277 1.00 45.06 280 LEU A C 1
ATOM 2220 O O . LEU A 1 280 ? 9.143 4.800 -2.426 1.00 45.06 280 LEU A O 1
ATOM 2224 N N . ASN A 1 281 ? 9.873 2.937 -1.383 1.00 51.19 281 ASN A N 1
ATOM 2225 C CA . ASN A 1 281 ? 8.831 2.861 -0.357 1.00 51.19 281 ASN A CA 1
ATOM 2226 C C . ASN A 1 281 ? 9.393 3.127 1.046 1.00 51.19 281 ASN A C 1
ATOM 2228 O O . ASN A 1 281 ? 8.757 2.775 2.042 1.00 51.19 281 ASN A O 1
ATOM 2232 N N . GLN A 1 282 ? 10.594 3.711 1.128 1.00 56.47 282 GLN A N 1
ATOM 2233 C CA . GLN A 1 282 ? 11.244 3.953 2.403 1.00 56.47 282 GLN A CA 1
ATOM 2234 C C . GLN A 1 282 ? 10.370 4.906 3.218 1.00 56.47 282 GLN A C 1
ATOM 2236 O O . GLN A 1 282 ? 10.050 6.003 2.741 1.00 56.47 282 GLN A O 1
ATOM 2241 N N . PRO A 1 283 ? 9.948 4.501 4.424 1.00 62.69 283 PRO A N 1
ATOM 2242 C CA . PRO A 1 283 ? 9.193 5.392 5.276 1.00 62.69 283 PRO A CA 1
ATOM 2243 C C . PRO A 1 283 ? 10.043 6.632 5.579 1.00 62.69 283 PRO A C 1
ATOM 2245 O O . PRO A 1 283 ? 11.268 6.547 5.699 1.00 62.69 283 PRO A O 1
ATOM 2248 N N . LEU A 1 284 ? 9.405 7.795 5.719 1.00 71.19 284 LEU A N 1
ATOM 2249 C CA . LEU A 1 284 ? 10.102 9.011 6.140 1.00 71.19 284 LEU A CA 1
ATOM 2250 C C . LEU A 1 284 ? 10.826 8.755 7.469 1.00 71.19 284 LEU A C 1
ATOM 2252 O O . LEU A 1 284 ? 10.199 8.394 8.464 1.00 71.19 284 LEU A O 1
ATOM 2256 N N . ILE A 1 285 ? 12.148 8.933 7.487 1.00 74.31 285 ILE A N 1
ATOM 2257 C CA . ILE A 1 285 ? 12.957 8.654 8.676 1.00 74.31 285 ILE A CA 1
ATOM 2258 C C . ILE A 1 285 ? 12.894 9.846 9.632 1.00 74.31 285 ILE A C 1
ATOM 2260 O O . ILE A 1 285 ? 13.385 10.937 9.338 1.00 74.31 285 ILE A O 1
ATOM 2264 N N . LEU A 1 286 ? 12.333 9.610 10.811 1.00 77.62 286 LEU A N 1
ATOM 2265 C CA . LEU A 1 286 ? 12.205 10.571 11.894 1.00 77.62 286 LEU A CA 1
ATOM 2266 C C . LEU A 1 286 ? 13.413 10.517 12.831 1.00 77.62 286 LEU A C 1
ATOM 2268 O O . LEU A 1 286 ? 14.011 9.465 13.079 1.00 77.62 286 LEU A O 1
ATOM 2272 N N . SER A 1 287 ? 13.751 11.681 13.387 1.00 75.69 287 SER A N 1
ATOM 2273 C CA . SER A 1 287 ? 14.754 11.801 14.446 1.00 75.69 287 SER A CA 1
ATOM 2274 C C . SER A 1 287 ? 14.276 11.101 15.729 1.00 75.69 287 SER A C 1
ATOM 2276 O O . SER A 1 287 ? 13.092 11.213 16.064 1.00 75.69 287 SER A O 1
ATOM 2278 N N . PRO A 1 288 ? 15.169 10.449 16.497 1.00 71.06 288 PRO A N 1
ATOM 2279 C CA . PRO A 1 288 ? 14.820 9.792 17.762 1.00 71.06 288 PRO A CA 1
ATOM 2280 C C . PRO A 1 288 ? 14.323 10.747 18.861 1.00 71.06 288 PRO A C 1
ATOM 2282 O O . PRO A 1 288 ? 13.773 10.281 19.852 1.00 71.06 288 PRO A O 1
ATOM 2285 N N . ASN A 1 289 ? 14.489 12.064 18.687 1.00 74.94 289 ASN A N 1
ATOM 2286 C CA . ASN A 1 289 ? 14.020 13.096 19.623 1.00 74.94 289 ASN A CA 1
ATOM 2287 C C . ASN A 1 289 ? 12.787 13.851 19.094 1.00 74.94 289 ASN A C 1
ATOM 2289 O O . ASN A 1 289 ? 12.522 14.979 19.508 1.00 74.94 289 ASN A O 1
ATOM 2293 N N . SER A 1 290 ? 12.081 13.287 18.112 1.00 78.50 290 SER A N 1
ATOM 2294 C CA . SER A 1 290 ? 10.880 13.913 17.561 1.00 78.50 290 SER A CA 1
ATOM 2295 C C . SER A 1 290 ? 9.712 13.838 18.548 1.00 78.50 290 SER A C 1
ATOM 2297 O O . SER A 1 290 ? 9.539 12.857 19.272 1.00 78.50 290 SER A O 1
ATOM 2299 N N . THR A 1 291 ? 8.913 14.903 18.577 1.00 87.44 291 THR A N 1
ATOM 2300 C CA . THR A 1 291 ? 7.576 14.891 19.175 1.00 87.44 291 THR A CA 1
ATOM 2301 C C . THR A 1 291 ? 6.650 14.089 18.273 1.00 87.44 291 THR A C 1
ATOM 2303 O O . THR A 1 291 ? 6.634 14.344 17.068 1.00 87.44 291 THR A O 1
ATOM 2306 N N . ILE A 1 292 ? 5.863 13.171 18.828 1.00 88.19 292 ILE A N 1
ATOM 2307 C CA . ILE A 1 292 ? 4.903 12.357 18.072 1.00 88.19 292 ILE A CA 1
ATOM 2308 C C . ILE A 1 292 ? 3.508 12.590 18.654 1.00 88.19 292 ILE A C 1
ATOM 2310 O O . ILE A 1 292 ? 3.289 12.443 19.857 1.00 88.19 292 ILE A O 1
ATOM 2314 N N . ALA A 1 293 ? 2.559 12.967 17.801 1.00 91.44 293 ALA A N 1
ATOM 2315 C CA . ALA A 1 293 ? 1.148 12.994 18.151 1.00 91.44 293 ALA A CA 1
ATOM 2316 C C . ALA A 1 293 ? 0.593 11.569 18.078 1.00 91.44 293 ALA A C 1
ATOM 2318 O O . ALA A 1 293 ? 0.928 10.822 17.163 1.00 91.44 293 ALA A O 1
ATOM 2319 N N . CYS A 1 294 ? -0.240 11.174 19.030 1.00 89.75 294 CYS A N 1
ATOM 2320 C CA . CYS A 1 294 ? -0.778 9.824 19.095 1.00 89.75 294 CYS A CA 1
ATOM 2321 C C . CYS A 1 294 ? -2.286 9.845 19.350 1.00 89.75 294 CYS A C 1
ATOM 2323 O O . CYS A 1 294 ? -2.765 10.633 20.169 1.00 89.75 294 CYS A O 1
ATOM 2325 N N . ASP A 1 295 ? -3.021 8.984 18.642 1.00 88.12 295 ASP A N 1
ATOM 2326 C CA . ASP A 1 295 ? -4.472 8.851 18.787 1.00 88.12 295 ASP A CA 1
ATOM 2327 C C . ASP A 1 295 ? -4.843 8.250 20.151 1.00 88.12 295 ASP A C 1
ATOM 2329 O O . ASP A 1 295 ? -4.619 7.058 20.388 1.00 88.12 295 ASP A O 1
ATOM 2333 N N . SER A 1 296 ? -5.437 9.054 21.040 1.00 82.38 296 SER A N 1
ATOM 2334 C CA . SER A 1 296 ? -5.859 8.605 22.379 1.00 82.38 296 SER A CA 1
ATOM 2335 C C . SER A 1 296 ? -6.904 7.486 22.350 1.00 82.38 296 SER A C 1
ATOM 2337 O O . SER A 1 296 ? -7.044 6.750 23.328 1.00 82.38 296 SER A O 1
ATOM 2339 N N . GLY A 1 297 ? -7.584 7.298 21.215 1.00 75.75 297 GLY A N 1
ATOM 2340 C CA . GLY A 1 297 ? -8.471 6.165 20.977 1.00 75.75 297 GLY A CA 1
ATOM 2341 C C . GLY A 1 297 ? -7.752 4.831 20.789 1.00 75.75 297 GLY A C 1
ATOM 2342 O O . GLY A 1 297 ? -8.421 3.821 20.618 1.00 75.75 297 GLY A O 1
ATOM 2343 N N . THR A 1 298 ? -6.418 4.789 20.814 1.00 82.88 298 THR A N 1
ATOM 2344 C CA . THR A 1 298 ? -5.643 3.573 20.543 1.00 82.88 298 THR A CA 1
ATOM 2345 C C . THR A 1 298 ? -4.755 3.160 21.722 1.00 82.88 298 THR A C 1
ATOM 2347 O O . THR A 1 298 ? -4.253 4.011 22.462 1.00 82.88 298 THR A O 1
ATOM 2350 N N . PRO A 1 299 ? -4.469 1.853 21.891 1.00 83.88 299 PRO A N 1
ATOM 2351 C CA . PRO A 1 299 ? -3.617 1.363 22.980 1.00 83.88 299 PRO A CA 1
ATOM 2352 C C . PRO A 1 299 ? -2.128 1.688 22.781 1.00 83.88 299 PRO A C 1
ATOM 2354 O O . PRO A 1 299 ? -1.304 1.421 23.655 1.00 83.88 299 PRO A O 1
ATOM 2357 N N . TRP A 1 300 ? -1.739 2.225 21.622 1.00 86.25 300 TRP A N 1
ATOM 2358 C CA . TRP A 1 300 ? -0.329 2.444 21.307 1.00 86.25 300 TRP A CA 1
ATOM 2359 C C . TRP A 1 300 ? 0.255 3.686 21.957 1.00 86.25 300 TRP A C 1
ATOM 2361 O O . TRP A 1 300 ? 1.463 3.709 22.172 1.00 86.25 300 TRP A O 1
ATOM 2371 N N . CYS A 1 301 ? -0.559 4.679 22.326 1.00 85.50 301 CYS A N 1
ATOM 2372 C CA . CYS A 1 301 ? -0.042 5.860 23.019 1.00 85.50 301 CYS A CA 1
ATOM 2373 C C . CYS A 1 301 ? 0.519 5.496 24.387 1.00 85.50 301 CYS A C 1
ATOM 2375 O O . CYS A 1 301 ? 1.637 5.880 24.715 1.00 85.50 301 CYS A O 1
ATOM 2377 N N . THR A 1 302 ? -0.231 4.709 25.159 1.00 81.75 302 THR A N 1
ATOM 2378 C CA . THR A 1 302 ? 0.196 4.234 26.480 1.00 81.75 302 THR A CA 1
ATOM 2379 C C . THR A 1 302 ? 1.335 3.223 26.360 1.00 81.75 302 THR A C 1
ATOM 2381 O O . THR A 1 302 ? 2.298 3.283 27.120 1.00 81.75 302 THR A O 1
ATOM 2384 N N . ALA A 1 303 ? 1.285 2.328 25.366 1.00 83.38 303 ALA A N 1
ATOM 2385 C CA . ALA A 1 303 ? 2.372 1.384 25.114 1.00 83.38 303 ALA A CA 1
ATOM 2386 C C . ALA A 1 303 ? 3.687 2.087 24.730 1.00 83.38 303 ALA A C 1
ATOM 2388 O O . ALA A 1 303 ? 4.748 1.679 25.201 1.00 83.38 303 ALA A O 1
ATOM 2389 N N . MET A 1 304 ? 3.631 3.145 23.914 1.00 83.06 304 MET A N 1
ATOM 2390 C CA . MET A 1 304 ? 4.813 3.920 23.528 1.00 83.06 304 MET A CA 1
ATOM 2391 C C . MET A 1 304 ? 5.345 4.749 24.701 1.00 83.06 304 MET A C 1
ATOM 2393 O O . MET A 1 304 ? 6.548 4.730 24.947 1.00 83.06 304 MET A O 1
ATOM 2397 N N . GLU A 1 305 ? 4.463 5.385 25.478 1.00 82.81 305 GLU A N 1
ATOM 2398 C CA . GLU A 1 305 ? 4.816 6.141 26.691 1.00 82.81 305 GLU A CA 1
ATOM 2399 C C . GLU A 1 305 ? 5.585 5.273 27.701 1.00 82.81 305 GLU A C 1
ATOM 2401 O O . GLU A 1 305 ? 6.586 5.711 28.260 1.00 82.81 305 GLU A O 1
ATOM 2406 N N . ASN A 1 306 ? 5.194 4.004 27.853 1.00 79.75 306 ASN A N 1
ATOM 2407 C CA . ASN A 1 306 ? 5.863 3.057 28.748 1.00 79.75 306 ASN A CA 1
ATOM 2408 C C . ASN A 1 306 ? 7.211 2.529 28.221 1.00 79.75 306 ASN A C 1
ATOM 2410 O O . ASN A 1 306 ? 8.045 2.089 29.012 1.00 79.75 306 ASN A O 1
ATOM 2414 N N . GLN A 1 307 ? 7.417 2.501 26.900 1.00 77.25 307 GLN A N 1
ATOM 2415 C CA . GLN A 1 307 ? 8.619 1.922 26.284 1.00 77.25 307 GLN A CA 1
ATOM 2416 C C . GLN A 1 307 ? 9.703 2.958 25.964 1.00 77.25 307 GLN A C 1
ATOM 2418 O O . GLN A 1 307 ? 10.882 2.601 25.915 1.00 77.25 307 GLN A O 1
ATOM 2423 N N . SER A 1 308 ? 9.342 4.223 25.729 1.00 69.81 308 SER A N 1
ATOM 2424 C CA . SER A 1 308 ? 10.288 5.254 25.299 1.00 69.81 308 SER A CA 1
ATOM 2425 C C . SER A 1 308 ? 10.438 6.377 26.323 1.00 69.81 308 SER A C 1
ATOM 2427 O O . SER A 1 308 ? 9.556 7.214 26.467 1.00 69.81 308 SER A O 1
ATOM 2429 N N . ASN A 1 309 ? 11.616 6.473 26.943 1.00 66.00 309 ASN A N 1
ATOM 2430 C CA . ASN A 1 309 ? 11.960 7.594 27.831 1.00 66.00 309 ASN A CA 1
ATOM 2431 C C . ASN A 1 309 ? 12.432 8.852 27.071 1.00 66.00 309 ASN A C 1
ATOM 2433 O O . ASN A 1 309 ? 12.639 9.895 27.683 1.00 66.00 309 ASN A O 1
ATOM 2437 N N . THR A 1 310 ? 12.671 8.753 25.758 1.00 69.06 310 THR A N 1
ATOM 2438 C CA . THR A 1 310 ? 13.280 9.822 24.942 1.00 69.06 310 THR A CA 1
ATOM 2439 C C . THR A 1 310 ? 12.306 10.515 23.991 1.00 69.06 310 THR A C 1
ATOM 2441 O O . THR A 1 310 ? 12.607 11.611 23.522 1.00 69.06 310 THR A O 1
ATOM 2444 N N . LEU A 1 311 ? 11.162 9.895 23.689 1.00 75.19 311 LEU A N 1
ATOM 2445 C CA . LEU A 1 311 ? 10.154 10.464 22.796 1.00 75.19 311 LEU A CA 1
ATOM 2446 C C . LEU A 1 311 ? 9.161 11.292 23.603 1.00 75.19 311 LEU A C 1
ATOM 2448 O O . LEU A 1 311 ? 8.736 10.904 24.689 1.00 75.19 311 LEU A O 1
ATOM 2452 N N . THR A 1 312 ? 8.774 12.435 23.051 1.00 82.88 312 THR A N 1
ATOM 2453 C CA . THR A 1 312 ? 7.731 13.281 23.634 1.00 82.88 312 THR A CA 1
ATOM 2454 C C . THR A 1 312 ? 6.419 12.989 22.919 1.00 82.88 312 THR A C 1
ATOM 2456 O O . THR A 1 312 ? 6.308 13.170 21.707 1.00 82.88 312 THR A O 1
ATOM 2459 N N . LEU A 1 313 ? 5.432 12.493 23.664 1.00 85.75 313 LEU A N 1
ATOM 2460 C CA . LEU A 1 313 ? 4.138 12.087 23.121 1.00 85.75 313 LEU A CA 1
ATOM 2461 C C . LEU A 1 313 ? 3.071 13.133 23.423 1.00 85.75 313 LEU A C 1
ATOM 2463 O O . LEU A 1 313 ? 2.933 13.584 24.559 1.00 85.75 313 LEU A O 1
ATOM 2467 N N . ILE A 1 314 ? 2.291 13.488 22.405 1.00 88.25 314 ILE A N 1
ATOM 2468 C CA . ILE A 1 314 ? 1.130 14.369 22.536 1.00 88.25 314 ILE A CA 1
ATOM 2469 C C . ILE A 1 314 ? -0.113 13.528 22.259 1.00 88.25 314 ILE A C 1
ATOM 2471 O O . ILE A 1 314 ? -0.326 13.085 21.133 1.00 88.25 314 ILE A O 1
ATOM 2475 N N . LYS A 1 315 ? -0.938 13.293 23.282 1.00 86.56 315 LYS A N 1
ATOM 2476 C CA . LYS A 1 315 ? -2.224 12.602 23.117 1.00 86.56 315 LYS A CA 1
ATOM 2477 C C . LYS A 1 315 ? -3.200 13.543 22.411 1.00 86.56 315 LYS A C 1
ATOM 2479 O O . LYS A 1 315 ? -3.427 14.660 22.873 1.00 86.56 315 LYS A O 1
ATOM 2484 N N . THR A 1 316 ? -3.756 13.100 21.292 1.00 84.81 316 THR A N 1
ATOM 2485 C CA . THR A 1 316 ? -4.688 13.881 20.470 1.00 84.81 316 THR A CA 1
ATOM 2486 C C . THR A 1 316 ? -5.884 13.027 20.084 1.00 84.81 316 THR A C 1
ATOM 2488 O O . THR A 1 316 ? -5.697 11.908 19.618 1.00 84.81 316 THR A O 1
ATOM 2491 N N . THR A 1 317 ? -7.092 13.569 20.209 1.00 83.81 317 THR A N 1
ATOM 2492 C CA . THR A 1 317 ? -8.314 12.990 19.641 1.00 83.81 317 THR A CA 1
ATOM 2493 C C . THR A 1 317 ? -8.551 13.592 18.251 1.00 83.81 317 THR A C 1
ATOM 2495 O O . THR A 1 317 ? -8.830 14.791 18.152 1.00 83.81 317 THR A O 1
ATOM 2498 N N . PRO A 1 318 ? -8.438 12.821 17.153 1.00 84.31 318 PRO A N 1
ATOM 2499 C CA . PRO A 1 318 ? -8.660 13.367 15.817 1.00 84.31 318 PRO A CA 1
ATOM 2500 C C . PRO A 1 318 ? -10.116 13.805 15.644 1.00 84.31 318 PRO A C 1
ATOM 2502 O O . PRO A 1 318 ? -11.037 13.057 15.988 1.00 84.31 318 PRO A O 1
ATOM 2505 N N . ILE A 1 319 ? -10.329 14.979 15.049 1.00 86.00 319 ILE A N 1
ATOM 2506 C CA . ILE A 1 319 ? -11.674 15.446 14.701 1.00 86.00 319 ILE A CA 1
ATOM 2507 C C . ILE A 1 319 ? -12.187 14.603 13.533 1.00 86.00 319 ILE A C 1
ATOM 2509 O O . ILE A 1 319 ? -11.513 14.467 12.507 1.00 86.00 319 ILE A O 1
ATOM 2513 N N . ARG A 1 320 ? -13.384 14.040 13.697 1.00 84.44 320 ARG A N 1
ATOM 2514 C CA . ARG A 1 320 ? -14.070 13.253 12.670 1.00 84.44 320 AR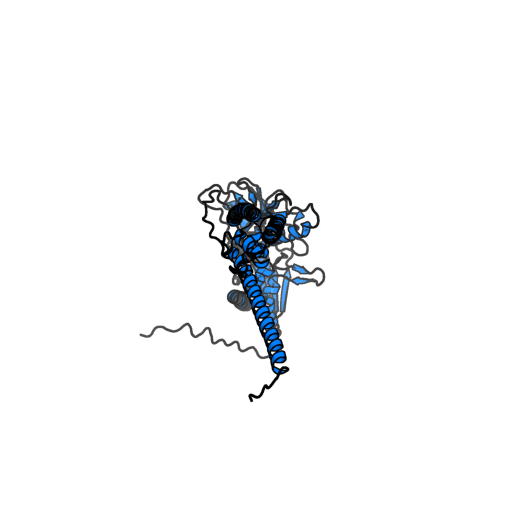G A CA 1
ATOM 2515 C C . ARG A 1 320 ? -15.251 14.032 12.111 1.00 84.44 320 ARG A C 1
ATOM 2517 O O . ARG A 1 320 ? -15.903 14.779 12.837 1.00 84.44 320 ARG A O 1
ATOM 2524 N N . ASP A 1 321 ? -15.484 13.883 10.817 1.00 83.62 321 ASP A N 1
ATOM 2525 C CA . ASP A 1 321 ? -16.612 14.491 10.126 1.00 83.62 321 ASP A CA 1
ATOM 2526 C C . ASP A 1 321 ? -17.919 13.712 10.373 1.00 83.62 321 ASP A C 1
ATOM 2528 O O . ASP A 1 321 ? -17.974 12.713 11.099 1.00 83.62 321 ASP A O 1
ATOM 2532 N N . GLU A 1 322 ? -19.000 14.152 9.732 1.00 80.44 322 GLU A N 1
ATOM 2533 C CA . GLU A 1 322 ? -20.296 13.477 9.810 1.00 80.44 322 GLU A CA 1
ATOM 2534 C C . GLU A 1 322 ? -20.309 12.074 9.164 1.00 80.44 322 GLU A C 1
ATOM 2536 O O . GLU A 1 322 ? -21.239 11.291 9.353 1.00 80.44 322 GLU A O 1
ATOM 2541 N N . HIS A 1 323 ? -19.282 11.680 8.436 1.00 80.12 323 HIS A N 1
ATOM 2542 C CA . HIS A 1 323 ? -19.208 10.361 7.816 1.00 80.12 323 HIS A CA 1
ATOM 2543 C C . HIS A 1 323 ? -18.313 9.410 8.624 1.00 80.12 323 HIS A C 1
ATOM 2545 O O . HIS A 1 323 ? -18.280 8.214 8.346 1.00 80.12 323 HIS A O 1
ATOM 2551 N N . GLY A 1 324 ? -17.644 9.918 9.665 1.00 78.06 324 GLY A N 1
ATOM 2552 C CA . GLY A 1 324 ? -16.677 9.172 10.464 1.00 78.06 324 GLY A CA 1
ATOM 2553 C C . GLY A 1 324 ? -15.263 9.190 9.877 1.00 78.06 324 GLY A C 1
ATOM 2554 O O . GLY A 1 324 ? -14.411 8.429 10.342 1.00 78.06 324 GLY A O 1
ATOM 2555 N N . TYR A 1 325 ? -14.997 10.040 8.879 1.00 84.06 325 TYR A N 1
ATOM 2556 C CA . TYR A 1 325 ? -13.661 10.274 8.347 1.00 84.06 325 TYR A CA 1
ATOM 2557 C C . TYR A 1 325 ? -12.898 11.283 9.204 1.00 84.06 325 TYR A C 1
ATOM 2559 O O . TYR A 1 325 ? -13.459 12.268 9.676 1.00 84.06 325 TYR A O 1
ATOM 2567 N N . ILE A 1 326 ? -11.594 11.072 9.390 1.00 85.31 326 ILE A N 1
ATOM 2568 C CA . ILE A 1 326 ? -10.731 12.058 10.045 1.00 85.31 326 ILE A CA 1
ATOM 2569 C C . ILE A 1 326 ? -10.576 13.267 9.124 1.00 85.31 326 ILE A C 1
ATOM 2571 O O . ILE A 1 326 ? -10.195 13.133 7.960 1.00 85.31 326 ILE A O 1
ATOM 2575 N N . VAL A 1 327 ? -10.819 14.459 9.665 1.00 85.94 327 VAL A N 1
ATOM 2576 C CA . VAL A 1 327 ? -10.596 15.717 8.954 1.00 85.94 327 VAL A CA 1
ATOM 2577 C C . VAL A 1 327 ? -9.088 15.950 8.864 1.00 85.94 327 VAL A C 1
ATOM 2579 O O . VAL A 1 327 ? -8.478 16.466 9.798 1.00 85.94 327 VAL A O 1
ATOM 2582 N N . VAL A 1 328 ? -8.467 15.572 7.744 1.00 83.81 328 VAL A N 1
ATOM 2583 C CA . VAL A 1 328 ? -6.999 15.583 7.564 1.00 83.81 328 VAL A CA 1
ATOM 2584 C C . VAL A 1 328 ? -6.379 16.961 7.835 1.00 83.81 328 VAL A C 1
ATOM 2586 O O . VAL A 1 328 ? -5.311 17.045 8.432 1.00 83.81 328 VAL A O 1
ATOM 2589 N N . HIS A 1 329 ? -7.065 18.055 7.484 1.00 80.56 329 HIS A N 1
ATOM 2590 C CA . HIS A 1 329 ? -6.598 19.424 7.756 1.00 80.56 329 HIS A CA 1
ATOM 2591 C C . HIS A 1 329 ? -6.605 19.818 9.242 1.00 80.56 329 HIS A C 1
ATOM 2593 O O . HIS A 1 329 ? -5.995 20.821 9.600 1.00 80.56 329 HIS A O 1
ATOM 2599 N N . SER A 1 330 ? -7.294 19.060 10.103 1.00 83.75 330 SER A N 1
ATOM 2600 C CA . SER A 1 330 ? -7.249 19.263 11.558 1.00 83.75 330 SER A CA 1
ATOM 2601 C C . SER A 1 330 ? -5.989 18.667 12.194 1.00 83.75 330 SER A C 1
ATOM 2603 O O . SER A 1 330 ? -5.618 19.054 13.302 1.00 83.75 330 SER A O 1
ATOM 2605 N N . LEU A 1 331 ? -5.315 17.743 11.499 1.00 85.81 331 LEU A N 1
ATOM 2606 C CA . LEU A 1 331 ? -4.064 17.159 11.959 1.00 85.81 331 LEU A CA 1
ATOM 2607 C C . LEU A 1 331 ? -2.928 18.166 11.777 1.00 85.81 331 LEU A C 1
ATOM 2609 O O . LEU A 1 331 ? -2.800 18.821 10.740 1.00 85.81 331 LEU A O 1
ATOM 2613 N N . ASN A 1 332 ? -2.065 18.269 12.784 1.00 87.25 332 ASN A N 1
ATOM 2614 C CA . ASN A 1 332 ? -0.901 19.137 12.709 1.00 87.25 332 ASN A CA 1
ATOM 2615 C C . ASN A 1 332 ? 0.159 18.524 11.781 1.00 87.25 332 ASN A C 1
ATOM 2617 O O . ASN A 1 332 ? 0.878 17.611 12.171 1.00 87.25 332 ASN A O 1
ATOM 2621 N N . SER A 1 333 ? 0.311 19.079 10.580 1.00 85.12 333 SER A N 1
ATOM 2622 C CA . SER A 1 333 ? 1.273 18.611 9.576 1.00 85.12 333 SER A CA 1
ATOM 2623 C C . SER A 1 333 ? 2.748 18.771 9.963 1.00 85.12 333 SER A C 1
ATOM 2625 O O . SER A 1 333 ? 3.621 18.283 9.253 1.00 85.12 333 SER A O 1
ATOM 2627 N N . SER A 1 334 ? 3.062 19.493 11.042 1.00 85.69 334 SER A N 1
ATOM 2628 C CA . SER A 1 334 ? 4.441 19.618 11.539 1.00 85.69 334 SER A CA 1
ATOM 2629 C C . SER A 1 334 ? 4.856 18.480 12.474 1.00 85.69 334 SER A C 1
ATOM 2631 O O . SER A 1 334 ? 6.042 18.345 12.770 1.00 85.69 334 SER A O 1
ATOM 2633 N N . ILE A 1 335 ? 3.901 17.666 12.936 1.00 88.81 335 ILE A N 1
ATOM 2634 C CA . ILE A 1 335 ? 4.122 16.621 13.935 1.00 88.81 335 ILE A CA 1
ATOM 2635 C C . ILE A 1 335 ? 3.697 15.271 13.336 1.00 88.81 335 ILE A C 1
ATOM 2637 O O . ILE A 1 335 ? 2.569 15.149 12.859 1.00 88.81 335 ILE A O 1
ATOM 2641 N N . PRO A 1 336 ? 4.566 14.245 13.358 1.00 90.38 336 PRO A N 1
ATOM 2642 C CA . PRO A 1 336 ? 4.191 12.888 12.981 1.00 90.38 336 PRO A CA 1
ATOM 2643 C C . PRO A 1 336 ? 3.034 12.352 13.826 1.00 90.38 336 PRO A C 1
ATOM 2645 O O . PRO A 1 336 ? 2.933 12.660 15.013 1.00 90.38 336 PRO A O 1
ATOM 2648 N N . PHE A 1 337 ? 2.191 11.517 13.227 1.00 91.50 337 PHE A N 1
ATOM 2649 C CA . PHE A 1 337 ? 0.970 10.999 13.831 1.00 91.50 337 PHE A CA 1
ATOM 2650 C C . PHE A 1 337 ? 0.997 9.468 13.927 1.00 91.50 337 PHE A C 1
ATOM 2652 O O . PHE A 1 337 ? 1.166 8.786 12.920 1.00 91.50 337 PHE A O 1
ATOM 2659 N N . LEU A 1 338 ? 0.835 8.925 15.133 1.00 91.06 338 LEU A N 1
ATOM 2660 C CA . LEU A 1 338 ? 0.779 7.493 15.428 1.00 91.06 338 LEU A CA 1
ATOM 2661 C C . LEU A 1 338 ? -0.676 7.025 15.535 1.00 91.06 338 LEU A C 1
ATOM 2663 O O . LEU A 1 338 ? -1.436 7.515 16.373 1.00 91.06 338 LEU A O 1
ATOM 2667 N N . THR A 1 339 ? -1.039 6.046 14.710 1.00 90.12 339 THR A N 1
ATOM 2668 C CA . THR A 1 339 ? -2.385 5.462 14.655 1.00 90.12 339 THR A CA 1
ATOM 2669 C C . THR A 1 339 ? -2.335 4.011 14.153 1.00 90.12 339 THR A C 1
ATOM 2671 O O . THR A 1 339 ? -1.253 3.457 13.946 1.00 90.12 339 THR A O 1
ATOM 2674 N N . ASP A 1 340 ? -3.483 3.355 13.987 1.00 88.50 340 ASP A N 1
ATOM 2675 C CA . ASP A 1 340 ? -3.550 2.030 13.374 1.00 88.50 340 ASP A CA 1
ATOM 2676 C C . ASP A 1 340 ? -3.430 2.096 11.845 1.00 88.50 340 ASP A C 1
ATOM 2678 O O . ASP A 1 340 ? -3.772 3.089 11.211 1.00 88.50 340 ASP A O 1
ATOM 2682 N N . HIS A 1 341 ? -3.012 0.994 11.229 1.00 86.31 341 HIS A N 1
ATOM 2683 C CA . HIS A 1 341 ? -2.876 0.898 9.776 1.00 86.31 341 HIS A CA 1
ATOM 2684 C C . HIS A 1 341 ? -4.180 1.117 8.976 1.00 86.31 341 HIS A C 1
ATOM 2686 O O . HIS A 1 341 ? -4.100 1.514 7.816 1.00 86.31 341 HIS A O 1
ATOM 2692 N N . VAL A 1 342 ? -5.365 0.891 9.560 1.00 87.56 342 VAL A N 1
ATOM 2693 C CA . VAL A 1 342 ? -6.661 1.118 8.892 1.00 87.56 342 VAL A CA 1
ATOM 2694 C C . VAL A 1 342 ? -6.933 2.615 8.817 1.00 87.56 342 VAL A C 1
ATOM 2696 O O . VAL A 1 342 ? -7.153 3.158 7.735 1.00 87.56 342 VAL A O 1
ATOM 2699 N N . THR A 1 343 ? -6.819 3.298 9.954 1.00 87.50 343 THR A N 1
ATOM 2700 C CA . THR A 1 343 ? -6.911 4.757 10.041 1.00 87.50 343 THR A CA 1
ATOM 2701 C C . THR A 1 343 ? -5.820 5.434 9.207 1.00 87.50 343 THR A C 1
ATOM 2703 O O . THR A 1 343 ? -6.082 6.418 8.514 1.00 87.50 343 THR A O 1
ATOM 2706 N N . ALA A 1 344 ? -4.603 4.887 9.205 1.00 87.38 344 ALA A N 1
ATOM 2707 C CA . ALA A 1 344 ? -3.499 5.413 8.413 1.00 87.38 344 ALA A CA 1
ATOM 2708 C C . ALA A 1 344 ? -3.780 5.344 6.902 1.00 87.38 344 ALA A C 1
ATOM 2710 O O . ALA A 1 344 ? -3.602 6.340 6.200 1.00 87.38 344 ALA A O 1
ATOM 2711 N N . SER A 1 345 ? -4.286 4.202 6.422 1.00 84.69 345 SER A N 1
ATOM 2712 C CA . SER A 1 345 ? -4.688 4.005 5.022 1.00 84.69 345 SER A CA 1
ATOM 2713 C C . SER A 1 345 ? -5.728 5.029 4.571 1.00 84.69 345 SER A C 1
ATOM 2715 O O . SER A 1 345 ? -5.654 5.590 3.474 1.00 84.69 345 SER A O 1
ATOM 2717 N N . GLN A 1 346 ? -6.682 5.324 5.452 1.00 84.88 346 GLN A N 1
ATOM 2718 C CA . GLN A 1 346 ? -7.714 6.313 5.196 1.00 84.88 346 GLN A CA 1
ATOM 2719 C C . GLN A 1 346 ? -7.135 7.728 5.067 1.00 84.88 346 GLN A C 1
ATOM 2721 O O . GLN A 1 346 ? -7.514 8.444 4.137 1.00 84.88 346 GLN A O 1
ATOM 2726 N N . ILE A 1 347 ? -6.237 8.129 5.975 1.00 86.06 347 ILE A N 1
ATOM 2727 C CA . ILE A 1 347 ? -5.580 9.446 5.940 1.00 86.06 347 ILE A CA 1
ATOM 2728 C C . ILE A 1 347 ? -4.773 9.600 4.645 1.00 86.06 347 ILE A C 1
ATOM 2730 O O . ILE A 1 347 ? -4.886 10.630 3.981 1.00 86.06 347 ILE A O 1
ATOM 2734 N N . GLU A 1 348 ? -4.011 8.574 4.259 1.00 82.25 348 GLU A N 1
ATOM 2735 C CA . GLU A 1 348 ? -3.220 8.574 3.024 1.00 82.25 348 GLU A CA 1
ATOM 2736 C C . GLU A 1 348 ? -4.122 8.740 1.790 1.00 82.25 348 GLU A C 1
ATOM 2738 O O . GLU A 1 348 ? -3.946 9.693 1.030 1.00 82.25 348 GLU A O 1
ATOM 2743 N N . THR A 1 349 ? -5.165 7.913 1.663 1.00 79.12 349 THR A N 1
ATOM 2744 C CA . THR A 1 349 ? -6.104 7.946 0.524 1.00 79.12 349 THR A CA 1
ATOM 2745 C C . THR A 1 349 ? -6.816 9.299 0.390 1.00 79.12 349 THR A C 1
ATOM 2747 O O . THR A 1 349 ? -6.952 9.833 -0.711 1.00 79.12 349 THR A O 1
ATOM 2750 N N . HIS A 1 350 ? -7.254 9.892 1.507 1.00 77.00 350 HIS A N 1
ATOM 2751 C CA . HIS A 1 350 ? -7.904 11.209 1.491 1.00 77.00 350 HIS A CA 1
ATOM 2752 C C . HIS A 1 350 ? -6.916 12.335 1.173 1.00 77.00 350 HIS A C 1
ATOM 2754 O O . HIS A 1 350 ? -7.289 13.311 0.520 1.00 77.00 350 HIS A O 1
ATOM 2760 N N . SER A 1 351 ? -5.656 12.206 1.602 1.00 72.88 351 SER A N 1
ATOM 2761 C CA . SER A 1 351 ? -4.616 13.184 1.273 1.00 72.88 351 SER A CA 1
ATOM 2762 C C . SER A 1 351 ? -4.269 13.189 -0.221 1.00 72.88 351 SER A C 1
ATOM 2764 O O . SER A 1 351 ? -4.040 14.257 -0.779 1.00 72.88 351 SER A O 1
ATOM 2766 N N . GLU A 1 352 ? -4.318 12.032 -0.891 1.00 67.19 352 GLU A N 1
ATOM 2767 C CA . GLU A 1 352 ? -4.072 11.917 -2.337 1.00 67.19 352 GLU A CA 1
ATOM 2768 C C . GLU A 1 352 ? -5.221 12.479 -3.184 1.00 67.19 352 GLU A C 1
ATOM 2770 O O . GLU A 1 352 ? -4.991 13.092 -4.223 1.00 67.19 352 GLU A O 1
ATOM 2775 N N . GLN A 1 353 ? -6.471 12.335 -2.739 1.00 61.50 353 GLN A N 1
ATOM 2776 C CA . GLN A 1 353 ? -7.621 12.911 -3.449 1.00 61.50 353 GLN A CA 1
ATOM 2777 C C . GLN A 1 353 ? -7.663 14.446 -3.373 1.00 61.50 353 GLN A C 1
ATOM 2779 O O . GLN A 1 353 ? -8.191 15.095 -4.278 1.00 61.50 353 GLN A O 1
ATOM 2784 N N . ALA A 1 354 ? -7.076 15.039 -2.328 1.00 55.91 354 ALA A N 1
ATOM 2785 C CA . ALA A 1 354 ? -6.949 16.490 -2.185 1.00 55.91 354 ALA A CA 1
ATOM 2786 C C . ALA A 1 354 ? -5.906 17.117 -3.141 1.00 55.91 354 ALA A C 1
ATOM 2788 O O . ALA A 1 354 ? -5.936 18.331 -3.362 1.00 55.91 354 ALA A O 1
ATOM 2789 N N . ASP A 1 355 ? -5.046 16.296 -3.758 1.00 48.25 355 ASP A N 1
ATOM 2790 C CA . ASP A 1 355 ? -3.900 16.683 -4.603 1.00 48.25 355 ASP A CA 1
ATOM 2791 C C . ASP A 1 355 ? -4.281 17.282 -5.969 1.00 48.25 355 ASP A C 1
ATOM 2793 O O . ASP A 1 355 ? -3.438 17.776 -6.717 1.00 48.25 355 ASP A O 1
ATOM 2797 N N . ILE A 1 356 ? -5.578 17.329 -6.291 1.00 53.81 356 ILE A N 1
ATOM 2798 C CA . ILE A 1 356 ? -6.086 18.040 -7.477 1.00 53.81 356 ILE A CA 1
ATOM 2799 C C . ILE A 1 356 ? -5.853 19.563 -7.342 1.00 53.81 356 ILE A C 1
ATOM 2801 O O . ILE A 1 356 ? -5.758 20.270 -8.346 1.00 53.81 356 ILE A O 1
ATOM 2805 N N . ASN A 1 357 ? -5.657 20.064 -6.115 1.00 49.88 357 ASN A N 1
ATOM 2806 C CA . ASN A 1 357 ? -5.210 21.427 -5.843 1.00 49.88 357 ASN A CA 1
ATOM 2807 C C . ASN A 1 357 ? -3.751 21.397 -5.347 1.00 49.88 357 ASN A C 1
ATOM 2809 O O . ASN A 1 357 ? -3.512 21.030 -4.203 1.00 49.88 357 ASN A O 1
ATOM 2813 N N . LEU A 1 358 ? -2.802 21.829 -6.196 1.00 50.72 358 LEU A N 1
ATOM 2814 C CA . LEU A 1 358 ? -1.318 21.796 -6.096 1.00 50.72 358 LEU A CA 1
ATOM 2815 C C . LEU A 1 358 ? -0.630 22.293 -4.788 1.00 50.72 358 LEU A C 1
ATOM 2817 O O . LEU A 1 358 ? 0.582 22.517 -4.766 1.00 50.72 358 LEU A O 1
ATOM 2821 N N . THR A 1 359 ? -1.355 22.494 -3.693 1.00 53.47 359 THR A N 1
ATOM 2822 C CA . THR A 1 359 ? -0.853 22.966 -2.395 1.00 53.47 359 THR A CA 1
ATOM 2823 C C . THR A 1 359 ? -1.135 22.004 -1.236 1.00 53.47 359 THR A C 1
ATOM 2825 O O . THR A 1 359 ? -0.858 22.360 -0.091 1.00 53.47 359 THR A O 1
ATOM 2828 N N . SER A 1 360 ? -1.707 20.818 -1.475 1.00 65.19 360 SER A N 1
ATOM 2829 C CA . SER A 1 360 ? -2.053 19.896 -0.388 1.00 65.19 360 SER A CA 1
ATOM 2830 C C . SER A 1 360 ? -0.846 19.123 0.140 1.00 65.19 360 SER A C 1
ATOM 2832 O O . SER A 1 360 ? -0.021 18.587 -0.594 1.00 65.19 360 SER A O 1
ATOM 2834 N N . ILE A 1 361 ? -0.767 19.072 1.463 1.00 76.06 361 ILE A N 1
ATOM 2835 C CA . ILE A 1 361 ? 0.171 18.258 2.227 1.00 76.06 361 ILE A CA 1
ATOM 2836 C C . ILE A 1 361 ? -0.225 16.788 2.062 1.00 76.06 361 ILE A C 1
ATOM 2838 O O . ILE A 1 361 ? -1.390 16.448 2.272 1.00 76.06 361 ILE A O 1
ATOM 2842 N N . GLN A 1 362 ? 0.734 15.926 1.726 1.00 83.00 362 GLN A N 1
ATOM 2843 C CA . GLN A 1 362 ? 0.514 14.483 1.637 1.00 83.00 362 GLN A CA 1
ATOM 2844 C C . GLN A 1 362 ? 0.964 13.811 2.934 1.00 83.00 362 GLN A C 1
ATOM 2846 O O . GLN A 1 362 ? 1.990 14.187 3.502 1.00 83.00 362 GLN A O 1
ATOM 2851 N N . TRP A 1 363 ? 0.219 12.808 3.394 1.00 83.69 363 TRP A N 1
ATOM 2852 C CA . TRP A 1 363 ? 0.606 11.991 4.543 1.00 83.69 363 TRP A CA 1
ATOM 2853 C C . TRP A 1 363 ? 1.143 10.652 4.055 1.00 83.69 363 TRP A C 1
ATOM 2855 O O . TRP A 1 363 ? 0.475 9.952 3.299 1.00 83.69 363 TRP A O 1
ATOM 2865 N N . LYS A 1 364 ? 2.356 10.300 4.484 1.00 84.69 364 LYS A N 1
ATOM 2866 C CA . LYS A 1 364 ? 3.026 9.050 4.110 1.00 84.69 364 LYS A CA 1
ATOM 2867 C C . LYS A 1 364 ? 3.577 8.349 5.342 1.00 84.69 364 LYS A C 1
ATOM 2869 O O . LYS A 1 364 ? 3.828 8.984 6.367 1.00 84.69 364 LYS A O 1
ATOM 2874 N N . MET A 1 365 ? 3.762 7.035 5.244 1.00 84.38 365 MET A N 1
ATOM 2875 C CA . MET A 1 365 ? 4.350 6.246 6.326 1.00 84.38 365 MET A CA 1
ATOM 2876 C C . MET A 1 365 ? 5.739 6.764 6.714 1.00 84.38 365 MET A C 1
ATOM 2878 O O . MET A 1 365 ? 6.540 7.168 5.869 1.00 84.38 365 MET A O 1
ATOM 2882 N N . ALA A 1 366 ? 6.016 6.735 8.011 1.00 82.06 366 ALA A N 1
ATOM 2883 C CA . ALA A 1 366 ? 7.251 7.188 8.622 1.00 82.06 366 ALA A CA 1
ATOM 2884 C C . ALA A 1 366 ? 7.773 6.148 9.623 1.00 82.06 366 ALA A C 1
ATOM 2886 O O . ALA A 1 366 ? 7.015 5.346 10.169 1.00 82.06 366 ALA A O 1
ATOM 2887 N N . ALA A 1 367 ? 9.081 6.156 9.855 1.00 82.19 367 ALA A N 1
ATOM 2888 C CA . ALA A 1 367 ? 9.760 5.272 10.792 1.00 82.19 367 ALA A CA 1
ATOM 2889 C C . ALA A 1 367 ? 10.744 6.078 11.636 1.00 82.19 367 ALA A C 1
ATOM 2891 O O . ALA A 1 367 ? 11.316 7.065 11.185 1.00 82.19 367 ALA A O 1
ATOM 2892 N N . ILE A 1 368 ? 10.963 5.660 12.875 1.00 80.00 368 ILE A N 1
ATOM 2893 C CA . ILE A 1 368 ? 11.912 6.291 13.785 1.00 80.00 368 ILE A CA 1
ATOM 2894 C C . ILE A 1 368 ? 13.282 5.659 13.557 1.00 80.00 368 ILE A C 1
ATOM 2896 O O . ILE A 1 368 ? 13.431 4.432 13.537 1.00 80.00 368 ILE A O 1
ATOM 2900 N N . ARG A 1 369 ? 14.310 6.502 13.419 1.00 77.31 369 ARG A N 1
ATOM 2901 C CA . ARG A 1 369 ? 15.695 6.033 13.437 1.00 77.31 369 ARG A CA 1
ATOM 2902 C C . ARG A 1 369 ? 16.024 5.535 14.839 1.00 77.31 369 ARG A C 1
ATOM 2904 O O . ARG A 1 369 ? 16.229 6.340 15.748 1.00 77.31 369 ARG A O 1
ATOM 2911 N N . CYS A 1 370 ? 16.109 4.221 15.002 1.00 72.50 370 CYS A N 1
ATOM 2912 C CA . CYS A 1 370 ? 16.481 3.624 16.275 1.00 72.50 370 CYS A CA 1
ATOM 2913 C C . CYS A 1 370 ? 17.999 3.379 16.266 1.00 72.50 370 CYS A C 1
ATOM 2915 O O . CYS A 1 370 ? 18.487 2.655 15.392 1.00 72.50 370 CYS A O 1
ATOM 2917 N N . PRO A 1 371 ? 18.777 4.005 17.178 1.00 61.97 371 PRO A N 1
ATOM 2918 C CA . PRO A 1 371 ? 20.171 3.609 17.372 1.00 61.97 371 PRO A CA 1
ATOM 2919 C C . PRO A 1 371 ? 20.183 2.118 17.722 1.00 61.97 371 PRO A C 1
ATOM 2921 O O . PRO A 1 371 ? 19.207 1.651 18.297 1.00 61.97 371 PRO A O 1
ATOM 2924 N N . GLY A 1 372 ? 21.234 1.376 17.357 1.00 56.22 372 GLY A N 1
ATOM 2925 C CA . GLY A 1 372 ? 21.343 -0.091 17.489 1.00 56.22 372 GLY A CA 1
ATOM 2926 C C . GLY A 1 372 ? 21.315 -0.652 18.922 1.00 56.22 372 GLY A C 1
ATOM 2927 O O . GLY A 1 372 ? 22.108 -1.525 19.263 1.00 56.22 372 GLY A O 1
ATOM 2928 N N . THR A 1 373 ? 20.441 -0.136 19.781 1.00 49.03 373 THR A N 1
ATOM 2929 C CA . THR A 1 373 ? 20.094 -0.668 21.084 1.00 49.03 373 THR A CA 1
ATOM 2930 C C . THR A 1 373 ? 19.332 -1.978 20.912 1.00 49.03 373 THR A C 1
ATOM 2932 O O . THR A 1 373 ? 18.557 -2.187 19.982 1.00 49.03 373 THR A O 1
ATOM 2935 N N . THR A 1 374 ? 19.583 -2.889 21.842 1.00 50.41 374 THR A N 1
ATOM 2936 C CA . THR A 1 374 ? 19.195 -4.302 21.802 1.00 50.41 374 THR A CA 1
ATOM 2937 C C . THR A 1 374 ? 17.691 -4.571 21.930 1.00 50.41 374 THR A C 1
ATOM 2939 O O . THR A 1 374 ? 17.290 -5.724 21.811 1.00 50.41 374 THR A O 1
ATOM 2942 N N . ASN A 1 375 ? 16.858 -3.541 22.127 1.00 56.31 375 ASN A N 1
ATOM 2943 C CA . ASN A 1 375 ? 15.410 -3.676 22.288 1.00 56.31 375 ASN A CA 1
ATOM 2944 C C . ASN A 1 375 ? 14.681 -2.802 21.252 1.00 56.31 375 ASN A C 1
ATOM 2946 O O . ASN A 1 375 ? 14.513 -1.603 21.489 1.00 56.31 375 ASN A O 1
ATOM 2950 N N . PRO A 1 376 ? 14.258 -3.358 20.102 1.00 64.62 376 PRO A N 1
ATOM 2951 C CA . PRO A 1 376 ? 13.409 -2.625 19.168 1.00 64.62 376 PRO A CA 1
ATOM 2952 C C . PRO A 1 376 ? 12.108 -2.209 19.868 1.00 64.62 376 PRO A C 1
ATOM 2954 O O . PRO A 1 376 ? 11.546 -2.997 20.629 1.00 64.62 376 PRO A O 1
ATOM 2957 N N . ILE A 1 377 ? 11.617 -0.993 19.596 1.00 71.25 377 ILE A N 1
ATOM 2958 C CA . ILE A 1 377 ? 10.280 -0.564 20.033 1.00 71.25 377 ILE A CA 1
ATOM 2959 C C . ILE A 1 377 ? 9.275 -1.529 19.394 1.00 71.25 377 ILE A C 1
ATOM 2961 O O . ILE A 1 377 ? 9.043 -1.494 18.184 1.00 71.25 377 ILE A O 1
ATOM 2965 N N . GLN A 1 378 ? 8.728 -2.433 20.204 1.00 72.94 378 GLN A N 1
ATOM 2966 C CA . GLN A 1 378 ? 7.741 -3.421 19.790 1.00 72.94 378 GLN A CA 1
ATOM 2967 C C . GLN A 1 378 ? 6.414 -3.049 20.422 1.00 72.94 378 GLN A C 1
ATOM 2969 O O . GLN A 1 378 ? 6.145 -3.325 21.592 1.00 72.94 378 GLN A O 1
ATOM 2974 N N . LEU A 1 379 ? 5.579 -2.407 19.617 1.00 80.12 379 LEU A N 1
ATOM 2975 C CA . LEU A 1 379 ? 4.219 -2.107 20.010 1.00 80.12 379 LEU A CA 1
ATOM 2976 C C . LEU A 1 379 ? 3.330 -3.338 19.781 1.00 80.12 379 LEU A C 1
ATOM 2978 O O . LEU A 1 379 ? 3.467 -4.012 18.755 1.00 80.12 379 LEU A O 1
ATOM 2982 N N . PRO A 1 380 ? 2.421 -3.647 20.721 1.00 82.00 380 PRO A N 1
ATOM 2983 C CA . PRO A 1 380 ? 1.540 -4.798 20.599 1.00 82.00 380 PRO A CA 1
ATOM 2984 C C . PRO A 1 380 ? 0.587 -4.621 19.415 1.00 82.00 380 PRO A C 1
ATOM 2986 O O . PRO A 1 380 ? 0.153 -3.513 19.110 1.00 82.00 380 PRO A O 1
ATOM 2989 N N . THR A 1 381 ? 0.220 -5.719 18.760 1.00 84.69 381 THR A N 1
ATOM 2990 C CA . THR A 1 381 ? -0.919 -5.689 17.833 1.00 84.69 381 THR A CA 1
ATOM 2991 C C . THR A 1 381 ? -2.216 -5.712 18.628 1.00 84.69 381 THR A C 1
ATOM 2993 O O . THR A 1 381 ? -2.277 -6.305 19.706 1.00 84.69 381 THR A O 1
ATOM 2996 N N . ALA A 1 382 ? -3.248 -5.061 18.106 1.00 86.44 382 ALA A N 1
ATOM 2997 C CA . ALA A 1 382 ? -4.585 -5.134 18.671 1.00 86.44 382 ALA A CA 1
ATOM 2998 C C . ALA A 1 382 ? -5.482 -5.925 17.728 1.00 86.44 382 ALA A C 1
ATOM 3000 O O . ALA A 1 382 ? -5.300 -5.893 16.517 1.00 86.44 382 ALA A O 1
ATOM 3001 N N . SER A 1 383 ? -6.452 -6.648 18.260 1.00 89.69 383 SER A N 1
ATOM 3002 C CA . SER A 1 383 ? -7.414 -7.395 17.449 1.00 89.69 383 SER A CA 1
ATOM 3003 C C . SER A 1 383 ? -8.796 -6.785 17.608 1.00 89.69 383 SER A C 1
ATOM 3005 O O . SER A 1 383 ? -9.093 -6.212 18.649 1.00 89.69 383 SER A O 1
ATOM 3007 N N . VAL A 1 384 ? -9.625 -6.844 16.572 1.00 91.25 384 VAL A N 1
ATOM 3008 C CA . VAL A 1 384 ? -11.004 -6.351 16.637 1.00 91.25 384 VAL A CA 1
ATOM 3009 C C . VAL A 1 384 ? -11.951 -7.537 16.649 1.00 91.25 384 VAL A C 1
ATOM 3011 O O . VAL A 1 384 ? -11.809 -8.490 15.877 1.00 91.25 384 VAL A O 1
ATOM 3014 N N . HIS A 1 385 ? -12.920 -7.446 17.546 1.00 92.00 385 HIS A N 1
ATOM 3015 C CA . HIS A 1 385 ? -13.909 -8.455 17.869 1.00 92.00 385 HIS A CA 1
ATOM 3016 C C . HIS A 1 385 ? -15.299 -7.821 17.921 1.00 92.00 385 HIS A C 1
ATOM 3018 O O . HIS A 1 385 ? -15.461 -6.602 17.842 1.00 92.00 385 HIS A O 1
ATOM 3024 N N . LEU A 1 386 ? -16.308 -8.667 18.090 1.00 91.94 386 LEU A N 1
ATOM 3025 C CA . LEU A 1 386 ? -17.644 -8.263 18.497 1.00 91.94 386 LEU A CA 1
ATOM 3026 C C . LEU A 1 386 ? -17.914 -8.834 19.891 1.00 91.94 386 LEU A C 1
ATOM 3028 O O . LEU A 1 386 ? -17.589 -9.993 20.151 1.00 91.94 386 LEU A O 1
ATOM 3032 N N . SER A 1 387 ? -18.497 -8.039 20.783 1.00 89.62 387 SER A N 1
ATOM 3033 C CA . SER A 1 387 ? -18.978 -8.494 22.089 1.00 89.62 387 SER A CA 1
ATOM 3034 C C . SER A 1 387 ? -20.503 -8.571 22.087 1.00 89.62 387 SER A C 1
ATOM 3036 O O . SER A 1 387 ? -21.181 -7.723 21.511 1.00 89.62 387 SER A O 1
ATOM 3038 N N . THR A 1 388 ? -21.072 -9.605 22.700 1.00 89.44 388 THR A N 1
ATOM 3039 C CA . THR A 1 388 ? -22.527 -9.769 22.817 1.00 89.44 388 THR A CA 1
ATOM 3040 C C . THR A 1 388 ? -22.891 -10.500 24.105 1.00 89.44 388 THR A C 1
ATOM 3042 O O . THR A 1 388 ? -22.132 -11.340 24.586 1.00 89.44 388 THR A O 1
ATOM 3045 N N . GLY A 1 389 ? -24.074 -10.210 24.655 1.00 84.88 389 GLY A N 1
ATOM 3046 C CA . GLY A 1 389 ? -24.665 -10.998 25.745 1.00 84.88 389 GLY A CA 1
ATOM 3047 C C . GLY A 1 389 ? -25.364 -12.280 25.259 1.00 84.88 389 GLY A C 1
ATOM 3048 O O . GLY A 1 389 ? -25.707 -13.149 26.054 1.00 84.88 389 GLY A O 1
ATOM 3049 N N . SER A 1 390 ? -25.588 -12.436 23.945 1.00 85.81 390 SER A N 1
ATOM 3050 C CA . SER A 1 390 ? -26.340 -13.567 23.383 1.00 85.81 390 SER A CA 1
ATOM 3051 C C . SER A 1 390 ? -25.420 -14.693 22.912 1.00 85.81 390 SER A C 1
ATOM 3053 O O . SER A 1 390 ? -24.799 -14.613 21.850 1.00 85.81 390 SER A O 1
ATOM 3055 N N . GLY A 1 391 ? -25.408 -15.814 23.641 1.00 85.31 391 GLY A N 1
ATOM 3056 C CA . GLY A 1 391 ? -24.619 -16.995 23.261 1.00 85.31 391 GLY A CA 1
ATOM 3057 C C . GLY A 1 391 ? -25.003 -17.577 21.898 1.00 85.31 391 GLY A C 1
ATOM 3058 O O . GLY A 1 391 ? -24.144 -18.052 21.154 1.00 85.31 391 GLY A O 1
ATOM 3059 N N . ARG A 1 392 ? -26.282 -17.472 21.512 1.00 86.88 392 ARG A N 1
ATOM 3060 C CA . ARG A 1 392 ? -26.742 -17.895 20.183 1.00 86.88 392 ARG A CA 1
ATOM 3061 C C . ARG A 1 392 ? -26.170 -16.994 19.088 1.00 86.88 392 ARG A C 1
ATOM 3063 O O . ARG A 1 392 ? -25.714 -17.515 18.076 1.00 86.88 392 ARG A O 1
ATOM 3070 N N . MET A 1 393 ? -26.194 -15.673 19.273 1.00 87.44 393 MET A N 1
ATOM 3071 C CA . MET A 1 393 ? -25.623 -14.721 18.312 1.00 87.44 393 MET A CA 1
ATOM 3072 C C . MET A 1 393 ? -24.115 -14.930 18.173 1.00 87.44 393 MET A C 1
ATOM 3074 O O . MET A 1 393 ? -23.636 -15.093 17.055 1.00 87.44 393 MET A O 1
ATOM 3078 N N . ALA A 1 394 ? -23.400 -15.042 19.297 1.00 89.00 394 ALA A N 1
ATOM 3079 C CA . ALA A 1 394 ? -21.964 -15.305 19.312 1.00 89.00 394 ALA A CA 1
ATOM 3080 C C . ALA A 1 394 ? -21.597 -16.593 18.561 1.00 89.00 394 ALA A C 1
ATOM 3082 O O . ALA A 1 394 ? -20.671 -16.592 17.754 1.00 89.00 394 ALA A O 1
ATOM 3083 N N . PHE A 1 395 ? -22.350 -17.680 18.772 1.00 90.19 395 PHE A N 1
ATOM 3084 C CA . PHE A 1 395 ? -22.137 -18.939 18.055 1.00 90.19 395 PHE A CA 1
ATOM 3085 C C . PHE A 1 395 ? -22.255 -18.764 16.535 1.00 90.19 395 PHE A C 1
ATOM 3087 O O . PHE A 1 395 ? -21.373 -19.192 15.789 1.00 90.19 395 PHE A O 1
ATOM 3094 N N . TRP A 1 396 ? -23.323 -18.110 16.066 1.00 89.12 396 TRP A N 1
ATOM 3095 C CA . TRP A 1 396 ? -23.534 -17.894 14.632 1.00 89.12 396 TRP A CA 1
ATOM 3096 C C . TRP A 1 396 ? -22.498 -16.949 14.023 1.00 89.12 396 TRP A C 1
ATOM 3098 O O . TRP A 1 396 ? -22.005 -17.228 12.931 1.00 89.12 396 TRP A O 1
ATOM 3108 N N . MET A 1 397 ? -22.137 -15.877 14.731 1.00 91.19 397 MET A N 1
ATOM 3109 C CA . MET A 1 397 ? -21.087 -14.952 14.309 1.00 91.19 397 MET A CA 1
ATOM 3110 C C . MET A 1 397 ? -19.739 -15.659 14.189 1.00 91.19 397 MET A C 1
ATOM 3112 O O . MET A 1 397 ? -19.097 -15.554 13.150 1.00 91.19 397 MET A O 1
ATOM 3116 N N . ASN A 1 398 ? -19.340 -16.436 15.198 1.00 93.19 398 ASN A N 1
ATOM 3117 C CA . ASN A 1 398 ? -18.075 -17.171 15.183 1.00 93.19 398 ASN A CA 1
ATOM 3118 C C . ASN A 1 398 ? -17.997 -18.163 14.027 1.00 93.19 398 ASN A C 1
ATOM 3120 O O . ASN A 1 398 ? -16.995 -18.197 13.318 1.00 93.19 398 ASN A O 1
ATOM 3124 N N . MET A 1 399 ? -19.067 -18.928 13.801 1.00 92.00 399 MET A N 1
ATOM 3125 C CA . MET A 1 399 ? -19.112 -19.891 12.702 1.00 92.00 399 MET A CA 1
ATOM 3126 C C . MET A 1 399 ? -18.983 -19.199 11.337 1.00 92.00 399 MET A C 1
ATOM 3128 O O . MET A 1 399 ? -18.235 -19.664 10.479 1.00 92.00 399 MET A O 1
ATOM 3132 N N . HIS A 1 400 ? -19.646 -18.053 11.150 1.00 91.88 400 HIS A N 1
ATOM 3133 C CA . HIS A 1 400 ? -19.550 -17.282 9.909 1.00 91.88 400 HIS A CA 1
ATOM 3134 C C . HIS A 1 400 ? -18.171 -16.639 9.704 1.00 91.88 400 HIS A C 1
ATOM 3136 O O . HIS A 1 400 ? -17.581 -16.772 8.633 1.00 91.88 400 HIS A O 1
ATOM 3142 N N . LEU A 1 401 ? -17.614 -15.992 10.731 1.00 93.12 401 LEU A N 1
ATOM 3143 C CA . LEU A 1 401 ? -16.282 -15.376 10.662 1.00 93.12 401 LEU A CA 1
ATOM 3144 C C . LEU A 1 401 ? -15.190 -16.417 10.379 1.00 93.12 401 LEU A C 1
ATOM 3146 O O . LEU A 1 401 ? -14.281 -16.171 9.582 1.00 93.12 401 LEU A O 1
ATOM 3150 N N . GLN A 1 402 ? -15.307 -17.604 10.977 1.00 93.00 402 GLN A N 1
ATOM 3151 C CA . GLN A 1 402 ? -14.408 -18.714 10.695 1.00 93.00 402 GLN A CA 1
ATOM 3152 C C . GLN A 1 402 ? -14.556 -19.205 9.247 1.00 93.00 402 GLN A C 1
ATOM 3154 O O . GLN A 1 402 ? -13.553 -19.345 8.551 1.00 93.00 402 GLN A O 1
ATOM 3159 N N . HIS A 1 403 ? -15.785 -19.363 8.747 1.00 92.19 403 HIS A N 1
ATOM 3160 C CA . HIS A 1 403 ? -16.032 -19.734 7.351 1.00 92.19 403 HIS A CA 1
ATOM 3161 C C . HIS A 1 403 ? -15.438 -18.724 6.349 1.00 92.19 403 HIS A C 1
ATOM 3163 O O . HIS A 1 403 ? -14.818 -19.111 5.355 1.00 92.19 403 HIS A O 1
ATOM 3169 N N . LEU A 1 404 ? -15.570 -17.419 6.609 1.00 92.19 404 LEU A N 1
ATOM 3170 C CA . LEU A 1 404 ? -14.955 -16.373 5.780 1.00 92.19 404 LEU A CA 1
ATOM 3171 C C . LEU A 1 404 ? -13.424 -16.440 5.785 1.00 92.19 404 LEU A C 1
ATOM 3173 O O . LEU A 1 404 ? -12.790 -16.156 4.766 1.00 92.19 404 LEU A O 1
ATOM 3177 N N . THR A 1 405 ? -12.839 -16.805 6.924 1.00 90.56 405 THR A N 1
ATOM 3178 C CA . THR A 1 405 ? -11.390 -16.963 7.075 1.00 90.56 405 THR A CA 1
ATOM 3179 C C . THR A 1 405 ? -10.895 -18.184 6.297 1.00 90.56 405 THR A C 1
ATOM 3181 O O . THR A 1 405 ? -9.962 -18.067 5.508 1.00 90.56 405 THR A O 1
ATOM 3184 N N . GLU A 1 406 ? -11.563 -19.331 6.438 1.00 90.81 406 GLU A N 1
ATOM 3185 C CA . GLU A 1 406 ? -11.202 -20.587 5.761 1.00 90.81 406 GLU A CA 1
ATOM 3186 C C . GLU A 1 406 ? -11.374 -20.516 4.236 1.00 90.81 406 GLU A C 1
ATOM 3188 O O . GLU A 1 406 ? -10.577 -21.079 3.490 1.00 90.81 406 GLU A O 1
ATOM 3193 N N . THR A 1 407 ? -12.383 -19.787 3.754 1.00 91.12 407 THR A N 1
ATOM 3194 C CA . THR A 1 407 ? -12.614 -19.582 2.311 1.00 91.12 407 THR A CA 1
ATOM 3195 C C . THR A 1 407 ? -11.728 -18.499 1.693 1.00 91.12 407 THR A C 1
ATOM 3197 O O . THR A 1 407 ? -11.776 -18.288 0.482 1.00 91.12 407 THR A O 1
ATOM 3200 N N . GLY A 1 408 ? -10.955 -17.764 2.499 1.00 88.00 408 GLY A N 1
ATOM 3201 C CA . GLY A 1 408 ? -10.148 -16.626 2.051 1.00 88.00 408 GLY A CA 1
ATOM 3202 C C . GLY A 1 408 ? -10.953 -15.366 1.699 1.00 88.00 408 GLY A C 1
ATOM 3203 O O . GLY A 1 408 ? -10.350 -14.317 1.456 1.00 88.00 408 GLY A O 1
ATOM 3204 N N . LYS A 1 409 ? -12.295 -15.413 1.730 1.00 89.88 409 LYS A N 1
ATOM 3205 C CA . LYS A 1 409 ? -13.175 -14.260 1.464 1.00 89.88 409 LYS A CA 1
ATOM 3206 C C . LYS A 1 409 ? -12.924 -13.094 2.423 1.00 89.88 409 LYS A C 1
ATOM 3208 O O . LYS A 1 409 ? -13.036 -11.946 2.001 1.00 89.88 409 LYS A O 1
ATOM 3213 N N . MET A 1 410 ? -12.536 -13.379 3.671 1.00 89.56 410 MET A N 1
ATOM 3214 C CA . MET A 1 410 ? -12.193 -12.361 4.672 1.00 89.56 410 MET A CA 1
ATOM 3215 C C . MET A 1 410 ? -11.135 -11.383 4.144 1.00 89.56 410 MET A C 1
ATOM 3217 O O . MET A 1 410 ? -11.313 -10.171 4.222 1.00 89.56 410 MET A O 1
ATOM 3221 N N . SER A 1 411 ? -10.070 -11.906 3.528 1.00 86.19 411 SER A N 1
ATOM 3222 C CA . SER A 1 411 ? -9.001 -11.079 2.958 1.00 86.19 411 SER A CA 1
ATOM 3223 C C . SER A 1 411 ? -9.498 -10.191 1.814 1.00 86.19 411 SER A C 1
ATOM 3225 O O . SER A 1 411 ? -9.107 -9.034 1.728 1.00 86.19 411 SER A O 1
ATOM 3227 N N . GLY A 1 412 ? -10.413 -10.691 0.977 1.00 86.88 412 GLY A N 1
ATOM 3228 C CA . GLY A 1 412 ? -11.011 -9.921 -0.114 1.00 86.88 412 GLY A CA 1
ATOM 3229 C C . GLY A 1 412 ? -11.906 -8.781 0.377 1.00 86.88 412 GLY A C 1
ATOM 3230 O O . GLY A 1 412 ? -11.872 -7.696 -0.199 1.00 86.88 412 GLY A O 1
ATOM 3231 N N . ILE A 1 413 ? -12.669 -9.004 1.454 1.00 89.81 413 ILE A N 1
ATOM 3232 C CA . ILE A 1 413 ? -13.480 -7.958 2.097 1.00 89.81 413 ILE A CA 1
ATOM 3233 C C . ILE A 1 413 ? -12.561 -6.901 2.713 1.00 89.81 413 ILE A C 1
ATOM 3235 O O . ILE A 1 413 ? -12.718 -5.719 2.422 1.00 89.81 413 ILE A O 1
ATOM 3239 N N . ILE A 1 414 ? -11.565 -7.315 3.501 1.00 87.75 414 ILE A N 1
ATOM 3240 C CA . ILE A 1 414 ? -10.605 -6.395 4.128 1.00 87.75 414 ILE A CA 1
ATOM 3241 C C . ILE A 1 414 ? -9.874 -5.570 3.063 1.00 87.75 414 ILE A C 1
ATOM 3243 O O . ILE A 1 414 ? -9.878 -4.349 3.151 1.00 87.75 414 ILE A O 1
ATOM 3247 N N . ASN A 1 415 ? -9.340 -6.205 2.016 1.00 84.81 415 ASN A N 1
ATOM 3248 C CA . ASN A 1 415 ? -8.586 -5.526 0.956 1.00 84.81 415 ASN A CA 1
ATOM 3249 C C . ASN A 1 415 ? -9.425 -4.538 0.132 1.00 84.81 415 ASN A C 1
ATOM 3251 O O . ASN A 1 415 ? -8.871 -3.620 -0.466 1.00 84.81 415 ASN A O 1
ATOM 3255 N N . ARG A 1 416 ? -10.754 -4.711 0.080 1.00 85.56 416 ARG A N 1
ATOM 3256 C CA . ARG A 1 416 ? -11.662 -3.758 -0.576 1.00 85.56 416 ARG A CA 1
ATOM 3257 C C . ARG A 1 416 ? -11.744 -2.439 0.189 1.00 85.56 416 ARG A C 1
ATOM 3259 O O . ARG A 1 416 ? -11.839 -1.385 -0.431 1.00 85.56 416 ARG A O 1
ATOM 3266 N N . TRP A 1 417 ? -11.743 -2.514 1.518 1.00 83.88 417 TRP A N 1
ATOM 3267 C CA . TRP A 1 417 ? -11.878 -1.356 2.404 1.00 83.88 417 TRP A CA 1
ATOM 3268 C C . TRP A 1 417 ? -10.527 -0.780 2.840 1.00 83.88 417 TRP A C 1
ATOM 3270 O O . TRP A 1 417 ? -10.447 0.400 3.166 1.00 83.88 417 TRP A O 1
ATOM 3280 N N . ILE A 1 418 ? -9.484 -1.610 2.860 1.00 83.12 418 ILE A N 1
ATOM 3281 C CA . ILE A 1 418 ? -8.138 -1.296 3.339 1.00 83.12 418 ILE A CA 1
ATOM 3282 C C . ILE A 1 418 ? -7.155 -1.786 2.268 1.00 83.12 418 ILE A C 1
ATOM 3284 O O . ILE A 1 418 ? -6.794 -2.966 2.274 1.00 83.12 418 ILE A O 1
ATOM 3288 N N . PRO A 1 419 ? -6.754 -0.934 1.309 1.00 68.06 419 PRO A N 1
ATOM 3289 C CA . PRO A 1 419 ? -5.834 -1.340 0.254 1.00 68.06 419 PRO A CA 1
ATOM 3290 C C . PRO A 1 419 ? -4.520 -1.874 0.845 1.00 68.06 419 PRO A C 1
ATOM 3292 O O . PRO A 1 419 ? -3.906 -1.261 1.718 1.00 68.06 419 PRO A O 1
ATOM 3295 N N . SER A 1 420 ? -4.088 -3.043 0.360 1.00 54.84 420 SER A N 1
ATOM 3296 C CA . SER A 1 420 ? -2.963 -3.830 0.895 1.00 54.84 420 SER A CA 1
ATOM 3297 C C . SER A 1 420 ? -1.579 -3.193 0.702 1.00 54.84 420 SER A C 1
ATOM 3299 O O . SER A 1 420 ? -0.575 -3.792 1.089 1.00 54.84 420 SER A O 1
ATOM 3301 N N . ASP A 1 421 ? -1.513 -2.014 0.084 1.00 56.34 421 ASP A N 1
ATOM 3302 C CA . ASP A 1 421 ? -0.263 -1.338 -0.267 1.00 56.34 421 ASP A CA 1
ATOM 3303 C C . ASP A 1 421 ? 0.476 -0.796 0.969 1.00 56.34 421 ASP A C 1
ATOM 3305 O O . ASP A 1 421 ? 1.694 -0.602 0.929 1.00 56.34 421 ASP A O 1
ATOM 3309 N N . LEU A 1 422 ? -0.221 -0.639 2.103 1.00 58.06 422 LEU A N 1
ATOM 3310 C CA . LEU A 1 422 ? 0.418 -0.361 3.386 1.00 58.06 422 LEU A CA 1
ATOM 3311 C C . LEU A 1 422 ? 0.973 -1.646 4.003 1.00 58.06 422 LEU A C 1
ATOM 3313 O O . LEU A 1 422 ? 0.344 -2.288 4.849 1.00 58.06 422 LEU A O 1
ATOM 3317 N N . GLN A 1 423 ? 2.193 -2.016 3.609 1.00 55.88 423 GLN A N 1
ATOM 3318 C CA . GLN A 1 423 ? 2.949 -2.976 4.401 1.00 55.88 423 GLN A CA 1
ATOM 3319 C C . GLN A 1 423 ? 3.338 -2.332 5.741 1.00 55.88 423 GLN A C 1
ATOM 3321 O O . GLN A 1 423 ? 3.911 -1.243 5.757 1.00 55.88 423 GLN A O 1
ATOM 3326 N N . PRO A 1 424 ? 3.038 -2.979 6.879 1.00 54.03 424 PRO A N 1
ATOM 3327 C CA . PRO A 1 424 ? 3.407 -2.469 8.189 1.00 54.03 424 PRO A CA 1
ATOM 3328 C C . PRO A 1 424 ? 4.928 -2.544 8.335 1.00 54.03 424 PRO A C 1
ATOM 3330 O O . PRO A 1 424 ? 5.485 -3.609 8.612 1.00 54.03 424 PRO A O 1
ATOM 3333 N N . TYR A 1 425 ? 5.600 -1.414 8.135 1.00 59.47 425 TYR A N 1
ATOM 3334 C CA . TYR A 1 425 ? 7.017 -1.284 8.443 1.00 59.47 425 TYR A CA 1
ATOM 3335 C C . TYR A 1 425 ? 7.228 -1.357 9.954 1.00 59.47 425 TYR A C 1
ATOM 3337 O O . TYR A 1 425 ? 6.383 -0.938 10.750 1.00 59.47 425 TYR A O 1
ATOM 3345 N N . SER A 1 426 ? 8.375 -1.890 10.368 1.00 64.56 426 SER A N 1
ATOM 3346 C CA . SER A 1 426 ? 8.786 -1.775 11.760 1.00 64.56 426 SER A CA 1
ATOM 3347 C C . SER A 1 426 ? 8.937 -0.294 12.105 1.00 64.56 426 SER A C 1
ATOM 3349 O O . SER A 1 426 ? 9.657 0.438 11.430 1.00 64.56 426 SER A O 1
ATOM 3351 N N . ILE A 1 427 ? 8.277 0.140 13.180 1.00 74.06 427 ILE A N 1
ATOM 3352 C CA . ILE A 1 427 ? 8.338 1.528 13.670 1.00 74.06 427 ILE A CA 1
ATOM 3353 C C . ILE A 1 427 ? 9.785 1.971 13.892 1.00 74.06 427 ILE A C 1
ATOM 3355 O O . ILE A 1 427 ? 10.125 3.122 13.646 1.00 74.06 427 ILE A O 1
ATOM 3359 N N . CYS A 1 428 ? 10.640 1.041 14.316 1.00 72.06 428 CYS A N 1
ATOM 3360 C CA . CYS A 1 428 ? 12.082 1.215 14.327 1.00 72.06 428 CYS A CA 1
ATOM 3361 C C . CYS A 1 428 ? 12.706 0.727 13.020 1.00 72.06 428 CYS A C 1
ATOM 3363 O O . CYS A 1 428 ? 12.585 -0.453 12.681 1.00 72.06 428 CYS A O 1
ATOM 3365 N N . GLN A 1 429 ? 13.475 1.592 12.363 1.00 69.69 429 GLN A N 1
ATOM 3366 C CA . GLN A 1 429 ? 14.403 1.187 11.310 1.00 69.69 429 GLN A CA 1
ATOM 3367 C C . GLN A 1 429 ? 15.829 1.176 11.877 1.00 69.69 429 GLN A C 1
ATOM 3369 O O . GLN A 1 429 ? 16.312 2.190 12.389 1.00 69.69 429 GLN A O 1
ATOM 3374 N N . SER A 1 430 ? 16.486 0.012 11.828 1.00 59.78 430 SER A N 1
ATOM 3375 C CA . SER A 1 430 ? 17.890 -0.134 12.233 1.00 59.78 430 SER A CA 1
ATOM 3376 C C . SER A 1 430 ? 18.796 0.599 11.246 1.00 59.78 430 SER A C 1
ATOM 3378 O O . SER A 1 430 ? 18.627 0.472 10.036 1.00 59.78 430 SER A O 1
ATOM 3380 N N . THR A 1 431 ? 19.789 1.326 11.759 1.00 55.16 431 THR A N 1
ATOM 3381 C CA . THR A 1 431 ? 20.851 1.946 10.947 1.00 55.16 431 THR A CA 1
ATOM 3382 C C . THR A 1 431 ? 21.840 0.933 10.381 1.00 55.16 431 THR A C 1
ATOM 3384 O O . THR A 1 431 ? 22.599 1.268 9.479 1.00 55.16 431 THR A O 1
ATOM 3387 N N . ASN A 1 432 ? 21.840 -0.294 10.905 1.00 48.84 432 ASN A N 1
ATOM 3388 C CA . ASN A 1 432 ? 22.651 -1.382 10.384 1.00 48.84 432 ASN A CA 1
ATOM 3389 C C . ASN A 1 432 ? 21.820 -2.117 9.331 1.00 48.84 432 ASN A C 1
ATOM 3391 O O . ASN A 1 432 ? 21.303 -3.206 9.587 1.00 48.84 432 ASN A O 1
ATOM 3395 N N . SER A 1 433 ? 21.649 -1.503 8.159 1.00 47.16 433 SER A N 1
ATOM 3396 C CA . SER A 1 433 ? 21.410 -2.278 6.949 1.00 47.16 433 SER A CA 1
ATOM 3397 C C . SER A 1 433 ? 22.694 -3.055 6.684 1.00 47.16 433 SER A C 1
ATOM 3399 O O . SER A 1 433 ? 23.590 -2.596 5.986 1.00 47.16 433 SER A O 1
ATOM 3401 N N . GLU A 1 434 ? 22.825 -4.227 7.309 1.00 46.31 434 GLU A N 1
ATOM 3402 C CA . GLU A 1 434 ? 23.690 -5.251 6.735 1.00 46.31 434 GLU A CA 1
ATOM 3403 C C . GLU A 1 434 ? 23.324 -5.352 5.255 1.00 46.31 434 GLU A C 1
ATOM 3405 O O . GLU A 1 434 ? 22.129 -5.353 4.943 1.00 46.31 434 GLU A O 1
ATOM 3410 N N . ASP A 1 435 ? 24.335 -5.375 4.382 1.00 46.44 435 ASP A N 1
ATOM 3411 C CA . ASP A 1 435 ? 24.217 -5.630 2.947 1.00 46.44 435 ASP A CA 1
ATOM 3412 C C . ASP A 1 435 ? 23.418 -6.921 2.746 1.00 46.44 435 ASP A C 1
ATOM 3414 O O . ASP A 1 435 ? 23.955 -8.026 2.636 1.00 46.44 435 ASP A O 1
ATOM 3418 N N . ARG A 1 436 ? 22.090 -6.806 2.778 1.00 51.16 436 ARG A N 1
ATOM 3419 C CA . ARG A 1 436 ? 21.206 -7.919 2.509 1.00 51.16 436 ARG A CA 1
ATOM 3420 C C . ARG A 1 436 ? 21.422 -8.208 1.046 1.00 51.16 436 ARG A C 1
ATOM 3422 O O . ARG A 1 436 ? 21.190 -7.359 0.193 1.00 51.16 436 ARG A O 1
ATOM 3429 N N . VAL A 1 437 ? 21.888 -9.416 0.763 1.00 54.47 437 VAL A N 1
ATOM 3430 C CA . VAL A 1 437 ? 21.867 -9.968 -0.584 1.00 54.47 437 VAL A CA 1
ATOM 3431 C C . VAL A 1 437 ? 20.400 -9.981 -1.003 1.00 54.47 437 VAL A C 1
ATOM 3433 O O . VAL A 1 437 ? 19.652 -10.863 -0.586 1.00 54.47 437 VAL A O 1
ATOM 3436 N N . ILE A 1 438 ? 19.964 -8.956 -1.739 1.00 58.06 438 ILE A N 1
ATOM 3437 C CA . ILE A 1 438 ? 18.589 -8.847 -2.220 1.00 58.06 438 ILE A CA 1
ATOM 3438 C C . ILE A 1 438 ? 18.409 -9.974 -3.239 1.00 58.06 438 ILE A C 1
ATOM 3440 O O . ILE A 1 438 ? 19.081 -9.967 -4.277 1.00 58.06 438 ILE A O 1
ATOM 3444 N N . PRO A 1 439 ? 17.568 -10.986 -2.957 1.00 61.94 439 PRO A N 1
ATOM 3445 C CA . PRO A 1 439 ? 17.298 -12.016 -3.942 1.00 61.94 439 PRO A CA 1
ATOM 3446 C C . PRO A 1 439 ? 16.571 -11.371 -5.124 1.00 61.94 439 PRO A C 1
ATOM 3448 O O . PRO A 1 439 ? 15.634 -10.595 -4.934 1.00 61.94 439 PRO A O 1
ATOM 3451 N N . LEU A 1 440 ? 16.982 -11.699 -6.352 1.00 63.69 440 LEU A N 1
ATOM 3452 C CA . LEU A 1 440 ? 16.258 -11.262 -7.545 1.00 63.69 440 LEU A CA 1
ATOM 3453 C C . LEU A 1 440 ? 14.825 -11.808 -7.473 1.00 63.69 440 LEU A C 1
ATOM 3455 O O . LEU A 1 440 ? 14.616 -13.022 -7.529 1.00 63.69 440 LEU A O 1
ATOM 3459 N N . SER A 1 441 ? 13.842 -10.917 -7.332 1.00 64.31 441 SER A N 1
ATOM 3460 C CA . SER A 1 441 ? 12.434 -11.311 -7.322 1.00 64.31 441 SER A CA 1
ATOM 3461 C C . SER A 1 441 ? 12.034 -11.895 -8.679 1.00 64.31 441 SER A C 1
ATOM 3463 O O . SER A 1 441 ? 12.412 -11.378 -9.734 1.00 64.31 441 SER A O 1
ATOM 3465 N N . TYR A 1 442 ? 11.225 -12.959 -8.656 1.00 66.69 442 TYR A N 1
ATOM 3466 C CA . TYR A 1 442 ? 10.643 -13.576 -9.855 1.00 66.69 442 TYR A CA 1
ATOM 3467 C C . TYR A 1 442 ? 9.859 -12.562 -10.705 1.00 66.69 442 TYR A C 1
ATOM 3469 O O . TYR A 1 442 ? 9.813 -12.662 -11.932 1.00 66.69 442 TYR A O 1
ATOM 3477 N N . ASP A 1 443 ? 9.313 -11.536 -10.054 1.00 65.44 443 ASP A N 1
ATOM 3478 C CA . ASP A 1 443 ? 8.537 -10.471 -10.677 1.00 65.44 443 ASP A CA 1
ATOM 3479 C C . ASP A 1 443 ? 9.296 -9.726 -11.792 1.00 65.44 443 ASP A C 1
ATOM 3481 O O . ASP A 1 443 ? 8.679 -9.312 -12.772 1.00 65.44 443 ASP A O 1
ATOM 3485 N N . TYR A 1 444 ? 10.626 -9.621 -11.704 1.00 70.88 444 TYR A N 1
ATOM 3486 C CA . TYR A 1 444 ? 11.460 -8.956 -12.715 1.00 70.88 444 TYR A CA 1
ATOM 3487 C C . TYR A 1 444 ? 11.668 -9.779 -13.994 1.00 70.88 444 TYR A C 1
ATOM 3489 O O . TYR A 1 444 ? 12.025 -9.235 -15.041 1.00 70.88 444 TYR A O 1
ATOM 3497 N N . ILE A 1 445 ? 11.446 -11.094 -13.928 1.00 74.00 445 ILE A N 1
ATOM 3498 C CA . ILE A 1 445 ? 11.686 -12.035 -15.032 1.00 74.00 445 ILE A CA 1
ATOM 3499 C C . ILE A 1 445 ? 10.424 -12.193 -15.901 1.00 74.00 445 ILE A C 1
ATOM 3501 O O . ILE A 1 445 ? 10.515 -12.485 -17.096 1.00 74.00 445 ILE A O 1
ATOM 3505 N N . CYS A 1 446 ? 9.244 -11.931 -15.334 1.00 81.25 446 CYS A N 1
ATOM 3506 C CA . CYS A 1 446 ? 7.951 -12.064 -16.007 1.00 81.25 446 CYS A CA 1
ATOM 3507 C C . CYS A 1 446 ? 7.839 -11.228 -17.293 1.00 81.25 446 CYS A C 1
ATOM 3509 O O . CYS A 1 446 ? 7.358 -11.732 -18.308 1.00 81.25 446 CYS A O 1
ATOM 3511 N N . GLY A 1 447 ? 8.302 -9.973 -17.270 1.00 83.00 447 GLY A N 1
ATOM 3512 C CA . GLY A 1 447 ? 8.245 -9.066 -18.422 1.00 83.00 447 GLY A CA 1
ATOM 3513 C C . GLY A 1 447 ? 8.978 -9.612 -19.657 1.00 83.00 447 GLY A C 1
ATOM 3514 O O . GLY A 1 447 ? 8.336 -9.865 -20.680 1.00 83.00 447 GLY A O 1
ATOM 3515 N N . PRO A 1 448 ? 10.299 -9.860 -19.582 1.00 86.50 448 PRO A N 1
ATOM 3516 C CA . PRO A 1 448 ? 11.058 -10.449 -20.686 1.00 86.50 448 PRO A CA 1
ATOM 3517 C C . PRO A 1 448 ? 10.483 -11.779 -21.202 1.00 86.50 448 PRO A C 1
ATOM 3519 O O . PRO A 1 448 ? 10.418 -11.986 -22.415 1.00 86.50 448 PRO A O 1
ATOM 3522 N N . LEU A 1 449 ? 10.012 -12.662 -20.308 1.00 87.31 449 LEU A N 1
ATOM 3523 C CA . LEU A 1 449 ? 9.376 -13.929 -20.695 1.00 87.31 449 LEU A CA 1
ATOM 3524 C C . LEU A 1 449 ? 8.095 -13.709 -21.509 1.00 87.31 449 LEU A C 1
ATOM 3526 O O . LEU A 1 449 ? 7.892 -14.370 -22.529 1.00 87.31 449 LEU A O 1
ATOM 3530 N N . LEU A 1 450 ? 7.249 -12.762 -21.098 1.00 87.88 450 LEU A N 1
ATOM 3531 C CA . LEU A 1 450 ? 6.030 -12.413 -21.824 1.00 87.88 450 LEU A CA 1
ATOM 3532 C C . LEU A 1 450 ? 6.348 -11.905 -23.238 1.00 87.88 450 LEU A C 1
ATOM 3534 O O . LEU A 1 450 ? 5.733 -12.353 -24.204 1.00 87.88 450 LEU A O 1
ATOM 3538 N N . PHE A 1 451 ? 7.337 -11.018 -23.383 1.00 88.31 451 PHE A N 1
ATOM 3539 C CA . PHE A 1 451 ? 7.753 -10.509 -24.695 1.00 88.31 451 PHE A CA 1
ATOM 3540 C C . PHE A 1 451 ? 8.347 -11.600 -25.591 1.00 88.31 451 PHE A C 1
ATOM 3542 O O . PHE A 1 451 ? 8.089 -11.608 -26.796 1.00 88.31 451 PHE A O 1
ATOM 3549 N N . MET A 1 452 ? 9.083 -12.554 -25.018 1.00 90.62 452 MET A N 1
ATOM 3550 C CA . MET A 1 452 ? 9.573 -13.722 -25.749 1.00 90.62 452 MET A CA 1
ATOM 3551 C C . MET A 1 452 ? 8.419 -14.594 -26.268 1.00 90.62 452 MET A C 1
ATOM 3553 O O . MET A 1 452 ? 8.447 -15.010 -27.427 1.00 90.62 452 MET A O 1
ATOM 3557 N N . LEU A 1 453 ? 7.380 -14.829 -25.457 1.00 92.44 453 LEU A N 1
ATOM 3558 C CA . LEU A 1 453 ? 6.184 -15.567 -25.882 1.00 92.44 453 LEU A CA 1
ATOM 3559 C C . LEU A 1 453 ? 5.425 -14.837 -26.998 1.00 92.44 453 LEU A C 1
ATOM 3561 O O . LEU A 1 453 ? 5.059 -15.461 -27.994 1.00 92.44 453 LEU A O 1
ATOM 3565 N N . ILE A 1 454 ? 5.237 -13.519 -26.868 1.00 92.56 454 ILE A N 1
ATOM 3566 C CA . ILE A 1 454 ? 4.604 -12.689 -27.904 1.00 92.56 454 ILE A CA 1
ATOM 3567 C C . ILE A 1 454 ? 5.405 -12.766 -29.210 1.00 92.56 454 ILE A C 1
ATOM 3569 O O . ILE A 1 454 ? 4.832 -13.026 -30.267 1.00 92.56 454 ILE A O 1
ATOM 3573 N N . GLY A 1 455 ? 6.731 -12.604 -29.146 1.00 91.19 455 GLY A N 1
ATOM 3574 C CA . GLY A 1 455 ? 7.610 -12.710 -30.312 1.00 91.19 455 GLY A CA 1
ATOM 3575 C C . GLY A 1 455 ? 7.549 -14.088 -30.978 1.00 91.19 455 GLY A C 1
ATOM 3576 O O . GLY A 1 455 ? 7.440 -14.176 -32.201 1.00 91.19 455 GLY A O 1
ATOM 3577 N N . GLY A 1 456 ? 7.538 -15.163 -30.184 1.00 94.38 456 GLY A N 1
ATOM 3578 C CA . GLY A 1 456 ? 7.375 -16.531 -30.679 1.00 94.38 456 GLY A CA 1
ATOM 3579 C C . GLY A 1 456 ? 6.030 -16.755 -31.375 1.00 94.38 456 GLY A C 1
ATOM 3580 O O . GLY A 1 456 ? 5.983 -17.361 -32.446 1.00 94.38 456 GLY A O 1
ATOM 3581 N N . PHE A 1 457 ? 4.943 -16.211 -30.824 1.00 95.31 457 PHE A N 1
ATOM 3582 C CA . PHE A 1 457 ? 3.616 -16.304 -31.431 1.00 95.31 457 PHE A CA 1
ATOM 3583 C C . PHE A 1 457 ? 3.526 -15.528 -32.753 1.00 95.31 457 PHE A C 1
ATOM 3585 O O . PHE A 1 457 ? 2.988 -16.039 -33.734 1.00 95.31 457 PHE A O 1
ATOM 3592 N N . VAL A 1 458 ? 4.114 -14.330 -32.822 1.00 95.25 458 VAL A N 1
ATOM 3593 C CA . VAL A 1 458 ? 4.195 -13.545 -34.066 1.00 95.25 458 VAL A CA 1
ATOM 3594 C C . VAL A 1 458 ? 5.012 -14.280 -35.132 1.00 95.25 458 VAL A C 1
ATOM 3596 O O . VAL A 1 458 ? 4.588 -14.345 -36.286 1.00 95.25 458 VAL A O 1
ATOM 3599 N N . ALA A 1 459 ? 6.144 -14.882 -34.758 1.00 93.25 459 ALA A N 1
ATOM 3600 C CA . ALA A 1 459 ? 6.953 -15.687 -35.673 1.00 93.25 459 ALA A CA 1
ATOM 3601 C C . ALA A 1 459 ? 6.177 -16.905 -36.203 1.00 93.25 459 ALA A C 1
ATOM 3603 O O . ALA A 1 459 ? 6.224 -17.202 -37.397 1.00 93.25 459 ALA A O 1
ATOM 3604 N N . LEU A 1 460 ? 5.411 -17.571 -35.334 1.00 94.69 460 LEU A N 1
ATOM 3605 C CA . LEU A 1 460 ? 4.538 -18.680 -35.706 1.00 94.69 460 LEU A CA 1
ATOM 3606 C C . LEU A 1 460 ? 3.455 -18.230 -36.696 1.00 94.69 460 LEU A C 1
ATOM 3608 O O . LEU A 1 460 ? 3.282 -18.874 -37.729 1.00 94.69 460 LEU A O 1
ATOM 3612 N N . ILE A 1 461 ? 2.780 -17.103 -36.443 1.00 95.25 461 ILE A N 1
ATOM 3613 C CA . ILE A 1 461 ? 1.792 -16.533 -37.375 1.00 95.25 461 ILE A CA 1
ATOM 3614 C C . ILE A 1 461 ? 2.432 -16.228 -38.731 1.00 95.25 461 ILE A C 1
ATOM 3616 O O . ILE A 1 461 ? 1.863 -16.584 -39.762 1.00 95.25 461 ILE A O 1
ATOM 3620 N N . ALA A 1 462 ? 3.610 -15.598 -38.746 1.00 92.62 462 ALA A N 1
ATOM 3621 C CA . ALA A 1 462 ? 4.321 -15.284 -39.983 1.00 92.62 462 ALA A CA 1
ATOM 3622 C C . ALA A 1 462 ? 4.653 -16.556 -40.780 1.00 92.62 462 ALA A C 1
ATOM 3624 O O . ALA A 1 462 ? 4.426 -16.602 -41.989 1.00 92.62 462 ALA A O 1
ATOM 3625 N N . HIS A 1 463 ? 5.105 -17.613 -40.099 1.00 92.38 463 HIS A N 1
ATOM 3626 C CA . HIS A 1 463 ? 5.400 -18.891 -40.737 1.00 92.38 463 HIS A CA 1
ATOM 3627 C C . HIS A 1 463 ? 4.142 -19.577 -41.284 1.00 92.38 463 HIS A C 1
ATOM 3629 O O . HIS A 1 463 ? 4.144 -20.068 -42.412 1.00 92.38 463 HIS A O 1
ATOM 3635 N N . PHE A 1 464 ? 3.034 -19.565 -40.534 1.00 93.44 464 PHE A N 1
ATOM 3636 C CA . PHE A 1 464 ? 1.753 -20.066 -41.033 1.00 93.44 464 PHE A CA 1
ATOM 3637 C C . PHE A 1 464 ? 1.273 -19.275 -42.251 1.00 93.44 464 PHE A C 1
ATOM 3639 O O . PHE A 1 464 ? 0.864 -19.881 -43.239 1.00 93.44 464 PHE A O 1
ATOM 3646 N N . ALA A 1 465 ? 1.358 -17.944 -42.222 1.00 92.12 465 ALA A N 1
ATOM 3647 C CA . ALA A 1 465 ? 0.983 -17.098 -43.351 1.00 92.12 465 ALA A CA 1
ATOM 3648 C C . ALA A 1 465 ? 1.821 -17.409 -44.603 1.00 92.12 465 ALA A C 1
ATOM 3650 O O . ALA A 1 465 ? 1.267 -17.532 -45.696 1.00 92.12 465 ALA A O 1
ATOM 3651 N N . GLU A 1 466 ? 3.133 -17.606 -44.446 1.00 91.38 466 GLU A N 1
ATOM 3652 C CA . GLU A 1 466 ? 4.026 -18.011 -45.535 1.00 91.38 466 GLU A CA 1
ATOM 3653 C C . GLU A 1 466 ? 3.673 -19.403 -46.082 1.00 91.38 466 GLU A C 1
ATOM 3655 O O . GLU A 1 466 ? 3.591 -19.590 -47.298 1.00 91.38 466 GLU A O 1
ATOM 3660 N N . LEU A 1 467 ? 3.404 -20.377 -45.206 1.00 91.56 467 LEU A N 1
ATOM 3661 C CA . LEU A 1 467 ? 2.952 -21.709 -45.608 1.00 91.56 467 LEU A CA 1
ATOM 3662 C C . LEU A 1 467 ? 1.651 -21.626 -46.410 1.00 91.56 467 LEU A C 1
ATOM 3664 O O . LEU A 1 467 ? 1.588 -22.163 -47.515 1.00 91.56 467 LEU A O 1
ATOM 3668 N N . PHE A 1 468 ? 0.637 -20.918 -45.906 1.00 89.88 468 PHE A N 1
ATOM 3669 C CA . PHE A 1 468 ? -0.637 -20.727 -46.605 1.00 89.88 468 PHE A CA 1
ATOM 3670 C C . PHE A 1 468 ? -0.455 -20.043 -47.960 1.00 89.88 468 PHE A C 1
ATOM 3672 O O . PHE A 1 468 ? -1.020 -20.500 -48.957 1.00 89.88 468 PHE A O 1
ATOM 3679 N N . TYR A 1 469 ? 0.363 -18.990 -48.023 1.00 89.75 469 TYR A N 1
ATOM 3680 C CA . TYR A 1 469 ? 0.683 -18.307 -49.272 1.00 89.75 469 TYR A CA 1
ATOM 3681 C C . TYR A 1 469 ? 1.323 -19.265 -50.288 1.00 89.75 469 TYR A C 1
ATOM 3683 O O . TYR A 1 469 ? 0.874 -19.347 -51.432 1.00 89.75 469 TYR A O 1
ATOM 3691 N N . ASN A 1 470 ? 2.308 -20.058 -49.859 1.00 87.56 470 ASN A N 1
ATOM 3692 C CA . ASN A 1 470 ? 2.987 -21.035 -50.709 1.00 87.56 470 ASN A CA 1
ATOM 3693 C C . ASN A 1 470 ? 2.064 -22.184 -51.149 1.00 87.56 470 ASN A C 1
ATOM 3695 O O . ASN A 1 470 ? 2.141 -22.623 -52.298 1.00 87.56 470 ASN A O 1
ATOM 3699 N N . PHE A 1 471 ? 1.168 -22.658 -50.280 1.00 84.56 471 PHE A N 1
ATOM 3700 C CA . PHE A 1 471 ? 0.169 -23.675 -50.624 1.00 84.56 471 PHE A CA 1
ATOM 3701 C C . PHE A 1 471 ? -0.838 -23.160 -51.662 1.00 84.56 471 PHE A C 1
ATOM 3703 O O . PHE A 1 471 ? -1.090 -23.838 -52.661 1.00 84.56 471 PHE A O 1
ATOM 3710 N N . CYS A 1 472 ? -1.371 -21.948 -51.484 1.00 79.38 472 CYS A N 1
ATOM 3711 C CA . CYS A 1 472 ? -2.271 -21.320 -52.454 1.00 79.38 472 CYS A CA 1
ATOM 3712 C C . CYS A 1 472 ? -1.563 -21.002 -53.783 1.00 79.38 472 CYS A C 1
ATOM 3714 O O . CYS A 1 472 ? -2.133 -21.226 -54.852 1.00 79.38 472 CYS A O 1
ATOM 3716 N N . GLY A 1 473 ? -0.310 -20.539 -53.729 1.00 71.44 473 GLY A N 1
ATOM 3717 C CA . GLY A 1 473 ? 0.517 -20.271 -54.907 1.00 71.44 473 GLY A CA 1
ATOM 3718 C C . GLY A 1 473 ? 0.803 -21.531 -55.728 1.00 71.44 473 GLY A C 1
ATOM 3719 O O . GLY A 1 473 ? 0.598 -21.527 -56.941 1.00 71.44 47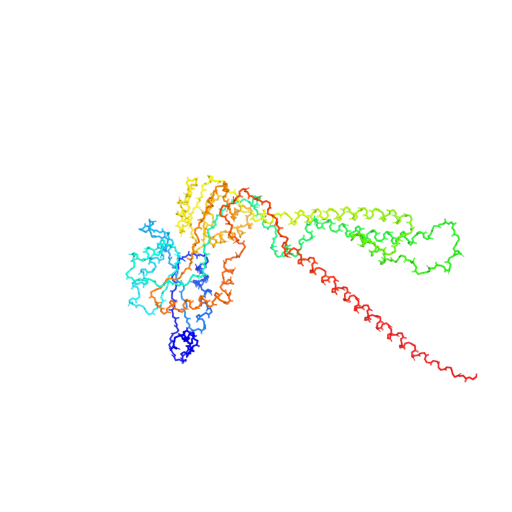3 GLY A O 1
ATOM 3720 N N . LYS A 1 474 ? 1.175 -22.641 -55.071 1.00 61.53 474 LYS A N 1
ATOM 3721 C CA . LYS A 1 474 ? 1.416 -23.935 -55.737 1.00 61.53 474 LYS A CA 1
ATOM 3722 C C . LYS A 1 474 ? 0.157 -24.531 -56.369 1.00 61.53 474 LYS A C 1
ATOM 3724 O O . LYS A 1 474 ? 0.239 -25.131 -57.440 1.00 61.53 474 LYS A O 1
ATOM 3729 N N . LYS A 1 475 ? -1.014 -24.338 -55.753 1.00 56.12 475 LYS A N 1
ATOM 3730 C CA . LYS A 1 475 ? -2.296 -24.795 -56.317 1.00 56.12 475 LYS A CA 1
ATOM 3731 C C . LYS A 1 475 ? -2.646 -24.056 -57.615 1.00 56.12 475 LYS A C 1
ATOM 3733 O O . LYS A 1 475 ? -3.203 -24.655 -58.527 1.00 56.12 475 LYS A O 1
ATOM 3738 N N . LYS A 1 476 ? -2.255 -22.780 -57.727 1.00 52.78 476 LYS A N 1
ATOM 3739 C CA . LYS A 1 476 ? -2.442 -21.966 -58.938 1.00 52.78 476 LYS A CA 1
ATOM 3740 C C . LYS A 1 476 ? -1.509 -22.383 -60.080 1.00 52.78 476 LYS A C 1
ATOM 3742 O O . LYS A 1 476 ? -1.936 -22.377 -61.224 1.00 52.78 476 LYS A O 1
ATOM 3747 N N . SER A 1 477 ? -0.271 -22.787 -59.781 1.00 50.84 477 SER A N 1
ATOM 3748 C CA . SER A 1 477 ? 0.645 -23.328 -60.796 1.00 50.84 477 SER A CA 1
ATOM 3749 C C . SER A 1 477 ? 0.233 -24.715 -61.294 1.00 50.84 477 SER A C 1
ATOM 3751 O O . SER A 1 477 ? 0.386 -24.971 -62.478 1.00 50.84 477 SER A O 1
ATOM 3753 N N . PHE A 1 478 ? -0.343 -25.568 -60.434 1.00 49.47 478 PHE A N 1
ATOM 3754 C CA . PHE A 1 478 ? -0.823 -26.898 -60.838 1.00 49.47 478 PHE A CA 1
ATOM 3755 C C . PHE A 1 478 ? -2.029 -26.813 -61.791 1.00 49.47 478 PHE A C 1
ATOM 3757 O O . PHE A 1 478 ? -2.045 -27.485 -62.816 1.00 49.47 478 PHE A O 1
ATOM 3764 N N . LEU A 1 479 ? -2.973 -25.902 -61.516 1.00 49.62 479 LEU A N 1
ATOM 3765 C CA . LEU A 1 479 ? -4.127 -25.626 -62.386 1.00 49.62 479 LEU A CA 1
ATOM 3766 C C . LEU A 1 479 ? -3.740 -25.073 -63.771 1.00 49.62 479 LEU A C 1
ATOM 3768 O O . LEU A 1 479 ? -4.441 -25.336 -64.736 1.00 49.62 479 LEU A O 1
ATOM 3772 N N . ILE A 1 480 ? -2.624 -24.344 -63.894 1.00 50.06 480 ILE A N 1
ATOM 3773 C CA . ILE A 1 480 ? -2.154 -23.823 -65.193 1.00 50.06 480 ILE A CA 1
ATOM 3774 C C . ILE A 1 480 ? -1.456 -24.917 -66.022 1.00 50.06 480 ILE A C 1
ATOM 3776 O O . ILE A 1 480 ? -1.511 -24.878 -67.248 1.00 50.06 480 ILE A O 1
ATOM 3780 N N . THR A 1 481 ? -0.816 -25.902 -65.385 1.00 48.94 481 THR A N 1
ATOM 3781 C CA . THR A 1 481 ? -0.231 -27.057 -66.092 1.00 48.94 481 THR A CA 1
ATOM 3782 C C . THR A 1 481 ? -1.267 -28.078 -66.558 1.00 48.94 481 THR A C 1
ATOM 3784 O O . THR A 1 481 ? -1.053 -28.675 -67.607 1.00 48.94 481 THR A O 1
ATOM 3787 N N . ASP A 1 482 ? -2.390 -28.244 -65.852 1.00 47.81 482 ASP A N 1
ATOM 3788 C CA . ASP A 1 482 ? -3.459 -29.160 -66.284 1.00 47.81 482 ASP A CA 1
ATOM 3789 C C . ASP A 1 482 ? -4.301 -28.591 -67.450 1.00 47.81 482 ASP A C 1
ATOM 3791 O O . ASP A 1 482 ? -4.793 -29.357 -68.276 1.00 47.81 4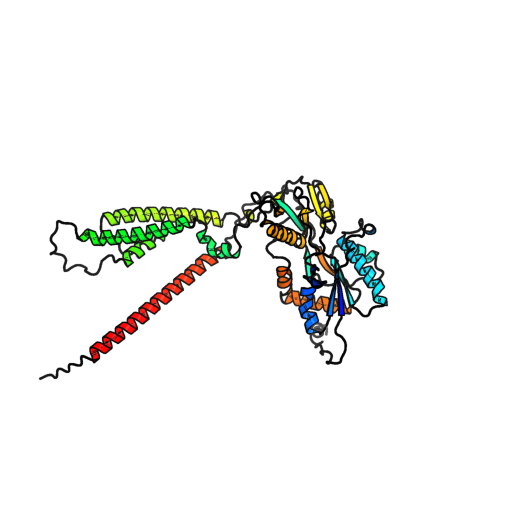82 ASP A O 1
ATOM 3795 N N . ASP A 1 483 ? -4.393 -27.261 -67.599 1.00 47.28 483 ASP A N 1
ATOM 3796 C CA . ASP A 1 483 ? -5.026 -26.608 -68.765 1.00 47.28 483 ASP A CA 1
ATOM 3797 C C . ASP A 1 483 ? -4.134 -26.607 -70.029 1.00 47.28 483 ASP A C 1
ATOM 3799 O O . ASP A 1 483 ? -4.601 -26.308 -71.130 1.00 47.28 483 ASP A O 1
ATOM 3803 N N . LEU A 1 484 ? -2.854 -26.976 -69.904 1.00 49.19 484 LEU A N 1
ATOM 3804 C CA . LEU A 1 484 ? -1.907 -27.156 -71.015 1.00 49.19 484 LEU A CA 1
ATOM 3805 C C . LEU A 1 484 ? -1.674 -28.643 -71.322 1.00 49.19 484 LEU A C 1
ATOM 3807 O O . LEU A 1 484 ? -0.560 -29.057 -71.646 1.00 49.19 484 LEU A O 1
ATOM 3811 N N . GLY A 1 485 ? -2.746 -29.440 -71.260 1.00 43.28 485 GLY A N 1
ATOM 3812 C CA . GLY A 1 485 ? -2.810 -30.791 -71.810 1.00 43.28 485 GLY A CA 1
ATOM 3813 C C . GLY A 1 485 ? -2.517 -30.809 -73.313 1.00 43.28 485 GLY A C 1
ATOM 3814 O O . GLY A 1 485 ? -3.423 -30.846 -74.138 1.00 43.28 485 GLY A O 1
ATOM 3815 N N . VAL A 1 486 ? -1.234 -30.798 -73.670 1.00 42.25 486 VAL A N 1
ATOM 3816 C CA . VAL A 1 486 ? -0.743 -31.187 -74.988 1.00 42.25 486 VAL A CA 1
ATOM 3817 C C . VAL A 1 486 ? -0.314 -32.644 -74.880 1.00 42.25 486 VAL A C 1
ATOM 3819 O O . VAL A 1 486 ? 0.800 -32.969 -74.476 1.00 42.25 486 VAL A O 1
ATOM 3822 N N . THR A 1 487 ? -1.238 -33.529 -75.238 1.00 42.12 487 THR A N 1
ATOM 3823 C CA . THR A 1 487 ? -0.925 -34.871 -75.718 1.00 42.12 487 THR A CA 1
ATOM 3824 C C . THR A 1 487 ? -0.127 -34.738 -77.014 1.00 42.12 487 THR A C 1
ATOM 3826 O O . THR A 1 487 ? -0.692 -34.398 -78.052 1.00 42.12 487 THR A O 1
ATOM 3829 N N . THR A 1 488 ? 1.176 -34.999 -76.984 1.00 36.97 488 THR A N 1
ATOM 3830 C CA . THR A 1 488 ? 1.889 -35.442 -78.188 1.00 36.97 488 THR A CA 1
ATOM 3831 C C . THR A 1 488 ? 1.957 -36.959 -78.149 1.00 36.97 488 THR A C 1
ATOM 3833 O O . THR A 1 488 ? 2.743 -37.525 -77.390 1.00 36.97 488 THR A O 1
ATOM 3836 N N . GLU A 1 489 ? 1.076 -37.586 -78.930 1.00 36.22 489 GLU A N 1
ATOM 3837 C CA . GLU A 1 489 ? 1.224 -38.964 -79.395 1.00 36.22 489 GLU A CA 1
ATOM 3838 C C . GLU A 1 489 ? 2.574 -39.125 -80.107 1.00 36.22 489 GLU A C 1
ATOM 3840 O O . GLU A 1 489 ? 2.966 -38.287 -80.923 1.00 36.22 489 GLU A O 1
ATOM 3845 N N . GLU A 1 490 ? 3.274 -40.207 -79.772 1.00 38.88 490 GLU A N 1
ATOM 3846 C CA . GLU A 1 490 ? 4.422 -40.720 -80.511 1.00 38.88 490 GLU A CA 1
ATOM 3847 C C . GLU A 1 490 ? 3.966 -41.310 -81.855 1.00 38.88 490 GLU A C 1
ATOM 3849 O O . GLU A 1 490 ? 3.072 -42.160 -81.902 1.00 38.88 490 GLU A O 1
ATOM 3854 N N . SER A 1 491 ? 4.647 -40.912 -82.932 1.00 35.12 491 SER A N 1
ATOM 3855 C CA . SER A 1 491 ? 4.851 -41.713 -84.145 1.00 35.12 491 SER A CA 1
ATOM 3856 C C . SER A 1 491 ? 6.277 -41.531 -84.636 1.00 35.12 491 SER A C 1
ATOM 3858 O O . SER A 1 491 ? 6.652 -40.345 -84.808 1.00 35.12 491 SER A O 1
#